Protein AF-0000000075579173 (afdb_homodimer)

Solvent-accessible surface area (backbone atoms only — not comparable to full-atom values): 33343 Å² total; per-residue (Å²): 130,56,83,53,59,42,38,24,36,40,33,72,48,45,58,30,51,31,48,50,53,40,39,53,72,67,39,80,52,36,35,38,31,32,82,48,64,67,57,50,52,46,20,65,74,70,31,21,46,80,87,34,66,60,83,44,75,53,68,65,91,33,50,48,74,39,57,47,64,43,61,49,55,72,70,31,35,20,43,36,39,41,40,59,32,83,50,41,61,71,58,53,68,68,50,78,63,86,57,42,82,35,39,36,32,38,52,43,57,23,37,31,67,97,71,63,30,46,58,68,54,42,41,30,72,77,54,57,27,48,64,68,35,37,31,33,49,45,31,16,57,54,36,71,43,48,64,69,58,37,56,30,41,38,32,26,15,8,68,34,48,66,62,21,46,54,46,31,61,47,44,40,55,98,34,30,46,58,42,70,39,57,54,40,66,55,48,45,54,42,39,18,47,29,27,36,48,4,22,49,43,13,23,40,47,34,63,64,54,52,58,30,40,53,19,39,52,51,20,50,44,56,51,37,49,48,55,44,38,49,68,79,57,72,63,96,76,66,64,50,38,21,58,43,37,5,23,29,42,26,33,46,70,35,89,82,21,54,25,17,51,50,15,24,39,42,30,64,65,42,49,70,66,58,38,51,63,71,58,79,53,81,41,52,18,64,59,23,34,54,36,51,51,59,55,36,69,77,66,65,62,84,43,68,66,59,50,37,48,37,36,34,72,75,63,69,39,55,58,71,60,42,50,54,58,48,60,74,68,63,110,129,56,84,53,59,42,38,24,37,40,33,73,48,44,58,30,51,31,50,50,55,40,39,54,73,65,40,82,55,39,35,38,31,33,83,48,63,66,57,50,54,46,20,65,74,68,31,20,46,80,85,33,66,58,83,44,75,53,68,66,90,33,50,48,76,39,56,47,61,41,61,48,55,74,70,33,33,20,43,35,38,41,39,59,33,83,51,41,60,69,57,53,68,68,51,78,62,87,57,42,85,34,39,36,32,37,51,43,56,23,37,30,67,97,73,62,29,47,57,68,55,42,41,31,73,76,56,56,26,48,63,66,34,38,31,33,50,45,32,18,58,54,37,72,42,50,64,70,57,37,56,29,40,39,31,26,14,7,68,34,47,66,63,23,46,55,47,33,62,48,44,40,55,98,32,30,47,58,41,71,38,58,52,39,67,56,47,45,54,44,38,18,46,28,27,36,49,4,22,47,44,12,23,40,47,35,64,64,54,52,57,30,39,51,18,38,51,51,20,50,45,54,50,37,49,49,55,44,37,49,67,79,57,72,65,95,75,66,62,50,38,21,57,42,38,4,24,29,44,27,33,46,69,36,91,81,22,53,25,17,51,50,14,23,39,42,29,64,65,42,50,69,65,58,40,51,64,71,58,79,53,84,43,52,18,65,57,24,36,55,37,51,52,58,56,35,69,76,68,67,62,84,43,67,66,61,50,38,47,36,35,36,72,74,63,68,40,55,58,72,59,42,50,55,58,48,60,73,69,62,109

Organism: Bacteroides fragilis (strain ATCC 25285 / DSM 2151 / CCUG 4856 / JCM 11019 / LMG 10263 / NCTC 9343 / Onslow / VPI 2553 / EN-2) (NCBI:txid272559)

Sequence (662 aa):
MKLPGKIAIMGGGSWATAIAKMCLAQEESINWYMRRDDRIADFKRLGHNPAYLTGVKFDMKRINFSSNINDVVKESDTLIFVTPSPYLKAHLKKLKTRIRDKFIITAIKGIVPDDNLIVSEYFNKEYGVPPENIAVLAGPCHAEEVALERLSYLTIACPDKDKARVFARRLGSSFIKTSVSDDVIGIEYSSVLKNVYAIAAGICSGLKYGDNFQAVLISNAIQEMNRFLNTVHPINRNVDESVYLGDLLVTGYSNFSRNRTFGTMIGKGYSVKSAQIEMEMIAEGYYGTKCIKEINKHHHVNMPILDAVYNILYERISPMIEIKLLTDSFRMKLPGKIAIMGGGSWATAIAKMCLAQEESINWYMRRDDRIADFKRLGHNPAYLTGVKFDMKRINFSSNINDVVKESDTLIFVTPSPYLKAHLKKLKTRIRDKFIITAIKGIVPDDNLIVSEYFNKEYGVPPENIAVLAGPCHAEEVALERLSYLTIACPDKDKARVFARRLGSSFIKTSVSDDVIGIEYSSVLKNVYAIAAGICSGLKYGDNFQAVLISNAIQEMNRFLNTVHPINRNVDESVYLGDLLVTGYSNFSRNRTFGTMIGKGYSVKSAQIEMEMIAEGYYGTKCIKEINKHHHVNMPILDAVYNILYERISPMIEIKLLTDSFR

Radius of gyration: 26.79 Å; Cα contacts (8 Å, |Δi|>4): 1436; chains: 2; bounding box: 56×82×63 Å

Nearest PDB structures (foldseek):
  3k96-assembly1_B  TM=9.321E-01  e=2.796E-26  Coxiella burnetii RSA 493
  1n1e-assembly1_B  TM=9.424E-01  e=1.052E-23  Leishmania mexicana
  1z82-assembly1_B  TM=9.518E-01  e=1.005E-22  Thermotoga maritima MSB8
  6e90-assembly1_A  TM=9.146E-01  e=1.886E-22  Homo sapiens
  6e90-assembly2_B  TM=9.098E-01  e=1.539E-21  Homo sapiens

Secondary structure (DSSP, 8-state):
--SS-SEEEE--SHHHHHHHHHHHTT-S-EEEE-S-HHHHHHHHHHTB-SSSSTT-B--GGGEEEES-HHHHHHT-SEEEE-S-HHHHHHHHTT--S--TTSEEEE---SEETTTTEEHHHHHHHHH---GGGEEEEESS--HHHHHTT--E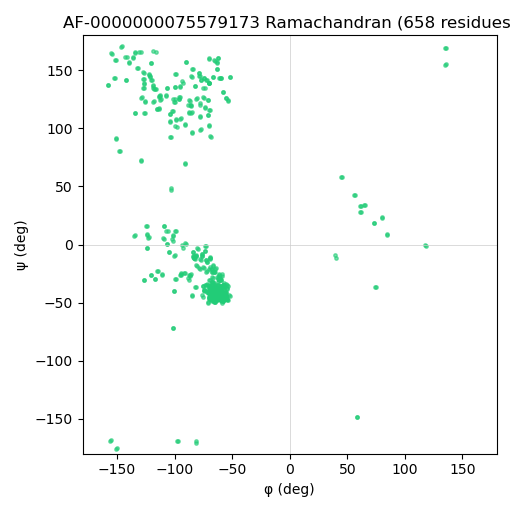EEEEE-SSHHHHHHHHHHH--SSEEEEEES-HHHHHHHHHHHHHHHHHHHHHHHTT--HHHHHHHHHHHHHHHHHHHHHHS-S---TTSIIIIIHHHHHHH-TT-HHHHHHHHHHTT--HHHHHHHHSS--HHHHHHHHHHHHHHHH----HHHHHHHHHHHS---HHHHHHHHHTT--/--SS-SEEEE--SHHHHHHHHHHHTT-S-EEEE-S-HHHHHHHHHHTS-SSSSTT----GGGEEEES-HHHHHHT-SEEEE-S-HHHHHHHHTT--S--TTSEEEE---SEETTTTEEHHHHHHHHH---GGGEEEEESS--HHHHHTT--EEEEEE-SSHHHHHHHHHHH--SSEEEEEES-HHHHHHHHHHHHHHHHHHHHHHHTT--HHHHHHHHHHHHHHHHHHHHHHS-S---TTSIIIIIHHHHHHH-TT-HHHHHHHHHHTT--HHHHHHHHSS--HHHHHHHHHHHHHHHH----HHHHHHHHHHHS---HHHHHHHHHTT--

pLDDT: mean 96.71, std 3.55, range [69.0, 98.94]

Foldseek 3Di:
DDVVFAEEEEEQALVSQLQLVLLVVQDQAHEYADQDPVQVVVCLVLQARPPYLRVAGHDVVRYHYDNQPQVRLVNGQEYEYADEQQCVCVSCVSHPDACQNHQYEYAHLFANFPVLHQPLVCCCVVRVHDQQSYKYKFFADQSNCSSVLAAGEIEIEGLNQVSSVSVQVSSDDPRYHYYYHPPRPLLSLLSLLLLLLLLLLLLCVLLVNDPVVLVLSLVVSLVLSVQVCCQVPNDDDDCVDRSRSVNSVSLNPPPSNPSSQLSNCVNNPDANVRSCVVSVDDSNNLSSLVSVVVVCVVRVRDRLSSVLSCCVNPVVDRNVVSVVVVVVVTD/DDVVFAEEEEEQALVSQLQLVLLVVQDQAHEYADQDPVQVVVCLVLQARPPYLRVAGHDVVRYHYDNQPQVRLVNGQEYEYADEQQCVCVSCVSHPDACQNHQYEYAHLFANFPVLHQPLVCCCVVRVRDQQSYKYKFFADQSNCSSVLAAGEIEIEGLNQVSSVSVQVSSDDPRYHYYYYPPRPLLSLLSLLLLLLLLLLLLCVLLVNDPVVLVLSLVVSLVLSVQLCCQVPNDDDDCVDRSRSVNSVSLNPPPSNPSSNLSNCVNNPDANVRSCVVSVDDSNNLSSLVSVVVVCVVRVRPRLSSVLSCCVNPVVDRNVVSVVVVVVVTD

Structure (mmCIF, N/CA/C/O backbone):
data_AF-0000000075579173-model_v1
#
loop_
_entity.id
_entity.type
_entity.pdbx_description
1 polymer 'Glycerol-3-phosphate dehydrogenase'
#
loop_
_atom_site.group_PDB
_atom_site.id
_atom_site.type_symbol
_atom_site.label_atom_id
_atom_site.label_alt_id
_atom_site.label_comp_id
_atom_site.label_asym_id
_atom_site.label_entity_id
_atom_site.label_seq_id
_atom_site.pdbx_PDB_ins_code
_atom_site.Cartn_x
_atom_site.Cartn_y
_atom_site.Cartn_z
_atom_site.occupancy
_atom_site.B_iso_or_equiv
_atom_site.auth_seq_id
_atom_site.auth_comp_id
_atom_site.auth_asym_id
_atom_site.auth_atom_id
_atom_site.pdbx_PDB_model_num
ATOM 1 N N . MET A 1 1 ? 6.641 40.688 3.676 1 70.75 1 MET A N 1
ATOM 2 C CA . MET A 1 1 ? 6.348 39.438 4.406 1 70.75 1 MET A CA 1
ATOM 3 C C . MET A 1 1 ? 7.629 38.719 4.758 1 70.75 1 MET A C 1
ATOM 5 O O . MET A 1 1 ? 8.531 38.594 3.926 1 70.75 1 MET A O 1
ATOM 9 N N . LYS A 1 2 ? 7.816 38.469 6.004 1 82.31 2 LYS A N 1
ATOM 10 C CA . LYS A 1 2 ? 8.914 37.656 6.52 1 82.31 2 LYS A CA 1
ATOM 11 C C . LYS A 1 2 ? 8.562 36.156 6.508 1 82.31 2 LYS A C 1
ATOM 13 O O . LYS A 1 2 ? 7.527 35.75 7.055 1 82.31 2 LYS A O 1
ATOM 18 N N . LEU A 1 3 ? 9.266 35.438 5.684 1 89.12 3 LEU A N 1
ATOM 19 C CA . LEU A 1 3 ? 8.945 34 5.57 1 89.12 3 LEU A CA 1
ATOM 20 C C . LEU A 1 3 ? 10.07 33.156 6.137 1 89.12 3 LEU A C 1
ATOM 22 O O . LEU A 1 3 ? 11.242 33.344 5.801 1 89.12 3 LEU A O 1
ATOM 26 N N . PRO A 1 4 ? 9.773 32.25 7.102 1 91.81 4 PRO A N 1
ATOM 27 C CA . PRO A 1 4 ? 8.414 32.062 7.605 1 91.81 4 PRO A CA 1
ATOM 28 C C . PRO A 1 4 ? 8.031 33.062 8.695 1 91.81 4 PRO A C 1
ATOM 30 O O . PRO A 1 4 ? 6.867 33.094 9.094 1 91.81 4 PRO A O 1
ATOM 33 N N . GLY A 1 5 ? 9.086 33.844 9.195 1 95.62 5 GLY A N 1
ATOM 34 C CA . GLY A 1 5 ? 8.82 34.75 10.312 1 95.62 5 GLY A CA 1
ATOM 35 C C . GLY A 1 5 ? 8.297 34.031 11.539 1 95.62 5 GLY A C 1
ATOM 36 O O . GLY A 1 5 ? 8.711 32.906 11.844 1 95.62 5 GLY A O 1
ATOM 37 N N . LYS A 1 6 ? 7.453 34.719 12.32 1 97.56 6 LYS A N 1
ATOM 38 C CA . LYS A 1 6 ? 6.844 34.094 13.492 1 97.56 6 LYS A CA 1
ATOM 39 C C . LYS A 1 6 ? 5.738 33.125 13.102 1 97.56 6 LYS A C 1
ATOM 41 O O . LYS A 1 6 ? 4.793 33.5 12.406 1 97.56 6 LYS A O 1
ATOM 46 N N . ILE A 1 7 ? 5.871 31.922 13.602 1 98.38 7 ILE A N 1
ATOM 47 C CA . ILE A 1 7 ? 4.953 30.844 13.219 1 98.38 7 ILE A CA 1
ATOM 48 C C . ILE A 1 7 ? 3.896 30.656 14.305 1 98.38 7 ILE A C 1
ATOM 50 O O . ILE A 1 7 ? 4.211 30.672 15.492 1 98.38 7 ILE A O 1
ATOM 54 N N . ALA A 1 8 ? 2.668 30.516 13.875 1 98.62 8 ALA A N 1
ATOM 55 C CA . ALA A 1 8 ? 1.581 30.172 14.789 1 98.62 8 ALA A CA 1
ATOM 56 C C . ALA A 1 8 ? 0.939 28.844 14.391 1 98.62 8 ALA A C 1
ATOM 58 O O . ALA A 1 8 ? 0.742 28.578 13.203 1 98.62 8 ALA A O 1
ATOM 59 N N . ILE A 1 9 ? 0.68 28.047 15.352 1 98.69 9 ILE A N 1
ATOM 60 C CA . ILE A 1 9 ? -0.093 26.828 15.164 1 98.69 9 ILE A CA 1
ATOM 61 C C . ILE A 1 9 ? -1.533 27.047 15.617 1 98.69 9 ILE A C 1
ATOM 63 O O . ILE A 1 9 ? -1.774 27.469 16.75 1 98.69 9 ILE A O 1
ATOM 67 N N . MET A 1 10 ? -2.463 26.828 14.727 1 98.31 10 MET A N 1
ATOM 68 C CA . MET A 1 10 ? -3.881 27.062 14.992 1 98.31 10 MET A CA 1
ATOM 69 C C . MET A 1 10 ? -4.605 25.734 15.242 1 98.31 10 MET A C 1
ATOM 71 O O . MET A 1 10 ? -5.152 25.141 14.312 1 98.31 10 MET A O 1
ATOM 75 N N . GLY A 1 11 ? -4.723 25.297 16.453 1 96.75 11 GLY A N 1
ATOM 76 C CA . GLY A 1 11 ? -5.301 24.031 16.859 1 96.75 11 GLY A CA 1
ATOM 77 C C . GLY A 1 11 ? -4.488 23.312 17.922 1 96.75 11 GLY A C 1
ATOM 78 O O . GLY A 1 11 ? -3.275 23.516 18.031 1 96.75 11 GLY A O 1
ATOM 79 N N . GLY A 1 12 ? -5.102 22.469 18.703 1 95.94 12 GLY A N 1
ATOM 80 C CA . GLY A 1 12 ? -4.414 21.891 19.844 1 95.94 12 GLY A CA 1
ATOM 81 C C . GLY A 1 12 ? -4.43 20.375 19.844 1 95.94 12 GLY A C 1
ATOM 82 O O . GLY A 1 12 ? -4.137 19.75 20.859 1 95.94 12 GLY A O 1
ATOM 83 N N . GLY A 1 13 ? -4.746 19.719 18.734 1 95.12 13 GLY A N 1
ATOM 84 C CA . GLY A 1 13 ? -4.867 18.281 18.672 1 95.12 13 GLY A CA 1
ATOM 85 C C . GLY A 1 13 ? -3.535 17.562 18.531 1 95.12 13 GLY A C 1
ATOM 86 O O . GLY A 1 13 ? -2.48 18.172 18.766 1 95.12 13 GLY A O 1
ATOM 87 N N . SER A 1 14 ? -3.594 16.281 18.25 1 95.94 14 SER A N 1
ATOM 88 C CA . SER A 1 14 ? -2.398 15.453 18.109 1 95.94 14 SER A CA 1
ATOM 89 C C . SER A 1 14 ? -1.492 15.984 17 1 95.94 14 SER A C 1
ATOM 91 O O . SER A 1 14 ? -0.284 16.125 17.203 1 95.94 14 SER A O 1
ATOM 93 N N . TRP A 1 15 ? -2.115 16.25 15.883 1 96.88 15 TRP A N 1
ATOM 94 C CA . TRP A 1 15 ? -1.324 16.719 14.75 1 96.88 15 TRP A CA 1
ATOM 95 C C . TRP A 1 15 ? -0.721 18.094 15.039 1 96.88 15 TRP A C 1
ATOM 97 O O . TRP A 1 15 ? 0.418 18.375 14.664 1 96.88 15 TRP A O 1
ATOM 107 N N . ALA A 1 16 ? -1.449 18.938 15.703 1 97.94 16 ALA A N 1
ATOM 108 C CA . ALA A 1 16 ? -0.92 20.234 16.141 1 97.94 16 ALA A CA 1
ATOM 109 C C . ALA A 1 16 ? 0.293 20.047 17.047 1 97.94 16 ALA A C 1
ATOM 111 O O . ALA A 1 16 ? 1.292 20.75 16.922 1 97.94 16 ALA A O 1
ATOM 112 N N . THR A 1 17 ? 0.182 19.109 17.984 1 98.31 17 THR A N 1
ATOM 113 C CA . THR A 1 17 ? 1.259 18.828 18.922 1 98.31 17 THR A CA 1
ATOM 114 C C . THR A 1 17 ? 2.5 18.328 18.188 1 98.31 17 THR A C 1
ATOM 116 O O . THR A 1 17 ? 3.617 18.75 18.484 1 98.31 17 THR A O 1
ATOM 119 N N . ALA A 1 18 ? 2.273 17.484 17.203 1 98.06 18 ALA A N 1
ATOM 120 C CA . ALA A 1 18 ? 3.379 16.984 16.406 1 98.06 18 ALA A CA 1
ATOM 121 C C . ALA A 1 18 ? 4.043 18.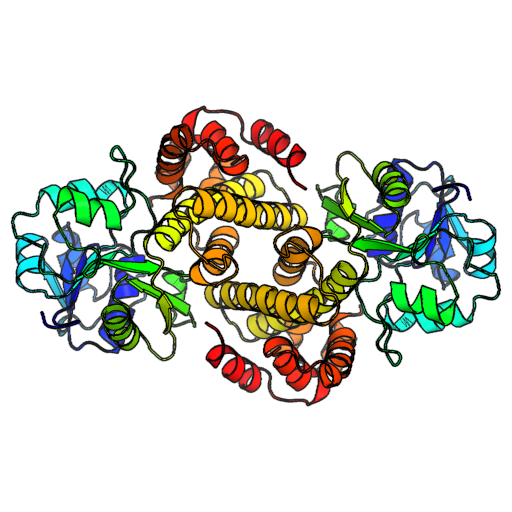094 15.602 1 98.06 18 ALA A C 1
ATOM 123 O O . ALA A 1 18 ? 5.273 18.172 15.531 1 98.06 18 ALA A O 1
ATOM 124 N N . ILE A 1 19 ? 3.242 18.953 14.992 1 98.12 19 ILE A N 1
ATOM 125 C CA . ILE A 1 19 ? 3.773 20.062 14.203 1 98.12 19 ILE A CA 1
ATOM 126 C C . ILE A 1 19 ? 4.555 21.016 15.102 1 98.12 19 ILE A C 1
ATOM 128 O O . ILE A 1 19 ? 5.605 21.531 14.711 1 98.12 19 ILE A O 1
ATOM 132 N N . ALA A 1 20 ? 4.062 21.266 16.297 1 98.44 20 ALA A N 1
ATOM 133 C CA . ALA A 1 20 ? 4.781 22.094 17.266 1 98.44 20 ALA A CA 1
ATOM 134 C C . ALA A 1 20 ? 6.172 21.531 17.547 1 98.44 20 ALA A C 1
ATOM 136 O O . ALA A 1 20 ? 7.156 22.266 17.562 1 98.44 20 ALA A O 1
ATOM 137 N N . LYS A 1 21 ? 6.215 20.25 17.766 1 97.88 21 LYS A N 1
ATOM 138 C CA . LYS A 1 21 ? 7.492 19.594 18.016 1 97.88 21 LYS A CA 1
ATOM 139 C C . LYS A 1 21 ? 8.445 19.781 16.844 1 97.88 21 LYS A C 1
ATOM 141 O O . LYS A 1 21 ? 9.625 20.109 17.031 1 97.88 21 LYS A O 1
ATOM 146 N N . MET A 1 22 ? 7.93 19.609 15.641 1 97.56 22 MET A N 1
ATOM 147 C CA . MET A 1 22 ? 8.758 19.75 14.445 1 97.56 22 MET A CA 1
ATOM 148 C C . MET A 1 22 ? 9.273 21.188 14.312 1 97.56 22 MET A C 1
ATOM 150 O O . MET A 1 22 ? 10.453 21.391 14.031 1 97.56 22 MET A O 1
ATOM 154 N N . CYS A 1 23 ? 8.367 22.141 14.492 1 97.44 23 CYS A N 1
ATOM 155 C CA . CYS A 1 23 ? 8.742 23.547 14.352 1 97.44 23 CYS A CA 1
ATOM 156 C C . CYS A 1 23 ? 9.812 23.922 15.375 1 97.44 23 CYS A C 1
ATOM 158 O O . CYS A 1 23 ? 10.781 24.609 15.039 1 97.44 23 CYS A O 1
ATOM 160 N N . LEU A 1 24 ? 9.664 23.469 16.578 1 97.38 24 LEU A N 1
ATOM 161 C CA . LEU A 1 24 ? 10.539 23.875 17.688 1 97.38 24 LEU A CA 1
ATOM 162 C C . LEU A 1 24 ? 11.891 23.172 17.594 1 97.38 24 LEU A C 1
ATOM 164 O O . LEU A 1 24 ? 12.82 23.516 18.328 1 97.38 24 LEU A O 1
ATOM 168 N N . ALA A 1 25 ? 11.977 22.234 16.719 1 94.5 25 ALA A N 1
ATOM 169 C CA . ALA A 1 25 ? 13.289 21.641 16.453 1 94.5 25 ALA A CA 1
ATOM 170 C C . ALA A 1 25 ? 14.219 22.672 15.805 1 94.5 25 ALA A C 1
ATOM 172 O O . ALA A 1 25 ? 15.445 22.578 15.945 1 94.5 25 ALA A O 1
ATOM 173 N N . GLN A 1 26 ? 13.641 23.688 15.172 1 93.31 26 GLN A N 1
ATOM 174 C CA . GLN A 1 26 ? 14.477 24.656 14.477 1 93.31 26 GLN A CA 1
ATOM 175 C C . GLN A 1 26 ? 14.156 26.078 14.922 1 93.31 26 GLN A C 1
ATOM 177 O O . GLN A 1 26 ? 15.039 26.938 14.945 1 93.31 26 GLN A O 1
ATOM 182 N N . GLU A 1 27 ? 12.938 26.297 15.289 1 95.88 27 GLU A N 1
ATOM 183 C CA . GLU A 1 27 ? 12.508 27.641 15.664 1 95.88 27 GLU A CA 1
ATOM 184 C C . GLU A 1 27 ? 12.812 27.938 17.125 1 95.88 27 GLU A C 1
ATOM 186 O O . GLU A 1 27 ? 12.766 27.031 17.969 1 95.88 27 GLU A O 1
ATOM 191 N N . GLU A 1 28 ? 13.031 29.172 17.406 1 97.06 28 GLU A N 1
ATOM 192 C CA . GLU A 1 28 ? 13.289 29.578 18.781 1 97.06 28 GLU A CA 1
ATOM 193 C C . GLU A 1 28 ? 12 29.562 19.609 1 97.06 28 GLU A C 1
ATOM 195 O O . GLU A 1 28 ? 12.023 29.219 20.797 1 97.06 28 GLU A O 1
ATOM 200 N N . SER A 1 29 ? 10.969 29.984 18.984 1 98.25 29 SER A N 1
ATOM 201 C CA . SER A 1 29 ? 9.672 30.031 19.641 1 98.25 29 SER A CA 1
ATOM 202 C C . SER A 1 29 ? 8.531 29.953 18.641 1 98.25 29 SER A C 1
ATOM 204 O O . SER A 1 29 ? 8.742 30.141 17.438 1 98.25 29 SER A O 1
ATOM 206 N N . ILE A 1 30 ? 7.379 29.672 19.156 1 98.69 30 ILE A N 1
ATOM 207 C CA . ILE A 1 30 ? 6.18 29.656 18.328 1 98.69 30 ILE A CA 1
ATOM 208 C C . ILE A 1 30 ? 5.012 30.281 19.078 1 98.69 30 ILE A C 1
ATOM 210 O O . ILE A 1 30 ? 5.039 30.375 20.312 1 98.69 30 ILE A O 1
ATOM 214 N N . ASN A 1 31 ? 4.051 30.766 18.312 1 98.81 31 ASN A N 1
ATOM 215 C CA . ASN A 1 31 ? 2.727 31.078 18.844 1 98.81 31 ASN A CA 1
ATOM 216 C C . ASN A 1 31 ? 1.774 29.891 18.688 1 98.81 31 ASN A C 1
ATOM 218 O O . ASN A 1 31 ? 1.842 29.156 17.688 1 98.81 31 ASN A O 1
ATOM 222 N N . TRP A 1 32 ? 0.957 29.625 19.703 1 98.75 32 TRP A N 1
ATOM 223 C CA . TRP A 1 32 ? 0.058 28.484 19.641 1 98.75 32 TRP A CA 1
ATOM 224 C C . TRP A 1 32 ? -1.349 28.875 20.094 1 98.75 32 TRP A C 1
ATOM 226 O O . TRP A 1 32 ? -1.568 29.219 21.25 1 98.75 32 TRP A O 1
ATOM 236 N N . TYR A 1 33 ? -2.287 28.844 19.156 1 98.38 33 TYR A N 1
ATOM 237 C CA . TYR A 1 33 ? -3.695 29.109 19.422 1 98.38 33 TYR A CA 1
ATOM 238 C C . TYR A 1 33 ? -4.426 27.844 19.859 1 98.38 33 TYR A C 1
ATOM 240 O O . TYR A 1 33 ? -4.453 26.859 19.125 1 98.38 33 TYR A O 1
ATOM 248 N N . MET A 1 34 ? -4.984 27.875 21.062 1 96.81 34 MET A N 1
ATOM 249 C CA . MET A 1 34 ? -5.891 26.859 21.578 1 96.81 34 MET A CA 1
ATOM 250 C C . MET A 1 34 ? -7.188 27.484 22.078 1 96.81 34 MET A C 1
ATOM 252 O O . MET A 1 34 ? -7.16 28.5 22.766 1 96.81 34 MET A O 1
ATOM 256 N N . ARG A 1 35 ? -8.242 26.844 21.781 1 93.88 35 ARG A N 1
ATOM 257 C CA . ARG A 1 35 ? -9.547 27.438 22 1 93.88 35 ARG A CA 1
ATOM 258 C C . ARG A 1 35 ? -9.859 27.547 23.484 1 93.88 35 ARG A C 1
ATOM 260 O O . ARG A 1 35 ? -10.531 28.484 23.922 1 93.88 35 ARG A O 1
ATOM 267 N N . ARG A 1 36 ? -9.32 26.609 24.297 1 95.06 36 ARG A N 1
ATOM 268 C CA . ARG A 1 36 ? -9.727 26.5 25.688 1 95.06 36 ARG A CA 1
ATOM 269 C C . ARG A 1 36 ? -8.625 27 26.625 1 95.06 36 ARG A C 1
ATOM 271 O O . ARG A 1 36 ? -7.531 26.438 26.656 1 95.06 36 ARG A O 1
ATOM 278 N N . ASP A 1 37 ? -9.047 27.906 27.531 1 97.31 37 ASP A N 1
ATOM 279 C CA . ASP A 1 37 ? -8.102 28.469 28.5 1 97.31 37 ASP A CA 1
ATOM 280 C C . ASP A 1 37 ? -7.672 27.422 29.531 1 97.31 37 ASP A C 1
ATOM 282 O O . ASP A 1 37 ? -6.523 27.422 29.969 1 97.31 37 ASP A O 1
ATOM 286 N N . ASP A 1 38 ? -8.539 26.641 29.891 1 97.56 38 ASP A N 1
ATOM 287 C CA . ASP A 1 38 ? -8.211 25.625 30.891 1 97.56 38 ASP A CA 1
ATOM 288 C C . ASP A 1 38 ? -7.195 24.625 30.344 1 97.56 38 ASP A C 1
ATOM 290 O O . ASP A 1 38 ? -6.301 24.172 31.062 1 97.56 38 ASP A O 1
ATOM 294 N N . ARG A 1 39 ? -7.309 24.266 29.094 1 96.94 39 ARG A N 1
ATOM 295 C CA . ARG A 1 39 ? -6.336 23.375 28.469 1 96.94 39 ARG A CA 1
ATOM 296 C C . ARG A 1 39 ? -4.961 24.031 28.391 1 96.94 39 ARG A C 1
ATOM 298 O O . ARG A 1 39 ? -3.939 23.359 28.562 1 96.94 39 ARG A O 1
ATOM 305 N N . ILE A 1 40 ? -4.961 25.328 28.141 1 98.19 40 ILE A N 1
ATOM 306 C CA . ILE A 1 40 ? -3.709 26.078 28.109 1 98.19 40 ILE A CA 1
ATOM 307 C C . ILE A 1 40 ? -3.055 26.062 29.484 1 98.19 40 ILE A C 1
ATOM 309 O O . ILE A 1 40 ? -1.853 25.812 29.609 1 98.19 40 ILE A O 1
ATOM 313 N N . ALA A 1 41 ? -3.898 26.312 30.484 1 98.31 41 ALA A N 1
ATOM 314 C CA . ALA A 1 41 ? -3.389 26.312 31.844 1 98.31 41 ALA A CA 1
ATOM 315 C C . ALA A 1 41 ? -2.807 24.953 32.219 1 98.31 41 ALA A C 1
ATOM 317 O O . ALA A 1 41 ? -1.725 24.875 32.812 1 98.31 41 ALA A O 1
ATOM 318 N N . ASP A 1 42 ? -3.498 23.922 31.859 1 98.31 42 ASP A N 1
ATOM 319 C CA . ASP A 1 42 ? -3.027 22.562 32.094 1 98.31 42 ASP A CA 1
ATOM 320 C C . ASP A 1 42 ? -1.73 22.281 31.359 1 98.31 42 ASP A C 1
ATOM 322 O O . ASP A 1 42 ? -0.822 21.641 31.891 1 98.31 42 ASP A O 1
ATOM 326 N N . PHE A 1 43 ? -1.677 22.734 30.141 1 98.5 43 PHE A N 1
ATOM 327 C CA . PHE A 1 43 ? -0.495 22.547 29.312 1 98.5 43 PHE A CA 1
ATOM 328 C C . PHE A 1 43 ? 0.731 23.172 29.953 1 98.5 43 PHE A C 1
ATOM 330 O O . PHE A 1 43 ? 1.783 22.547 30.062 1 98.5 43 PHE A O 1
ATOM 337 N N . LYS A 1 44 ? 0.579 24.391 30.438 1 98.19 44 LYS A N 1
ATOM 338 C CA . LYS A 1 44 ? 1.674 25.125 31.062 1 98.19 44 LYS A CA 1
ATOM 339 C C . LYS A 1 44 ? 2.117 24.438 32.344 1 98.19 44 LYS A C 1
ATOM 341 O O . LYS A 1 44 ? 3.314 24.312 32.625 1 98.19 44 LYS A O 1
ATOM 346 N N . ARG A 1 45 ? 1.199 24 33.062 1 98.06 45 ARG A N 1
ATOM 347 C CA . ARG A 1 45 ? 1.486 23.359 34.344 1 98.06 45 ARG A CA 1
ATOM 348 C C . ARG A 1 45 ? 2.203 22.031 34.125 1 98.06 45 ARG A C 1
ATOM 350 O O . ARG A 1 45 ? 3.15 21.719 34.844 1 98.06 45 ARG A O 1
ATOM 357 N N . LEU A 1 46 ? 1.774 21.234 33.125 1 98.06 46 LEU A N 1
ATOM 358 C CA . LEU A 1 46 ? 2.254 19.875 32.938 1 98.06 46 LEU A CA 1
ATOM 359 C C . LEU A 1 46 ? 3.508 19.859 32.062 1 98.06 46 LEU A C 1
ATOM 361 O O . LEU A 1 46 ? 4.305 18.922 32.125 1 98.06 46 LEU A O 1
ATOM 365 N N . GLY A 1 47 ? 3.568 20.875 31.172 1 98.31 47 GLY A N 1
ATOM 366 C CA . GLY A 1 47 ? 4.695 20.938 30.266 1 98.31 47 GLY A CA 1
ATOM 367 C C . GLY A 1 47 ? 4.512 20.078 29.016 1 98.31 47 GLY A C 1
ATOM 368 O O . GLY A 1 47 ? 5.469 19.812 28.297 1 98.31 47 GLY A O 1
ATOM 369 N N . HIS A 1 48 ? 3.369 19.562 28.844 1 98.31 48 HIS A N 1
ATOM 370 C CA . HIS A 1 48 ? 2.986 18.781 27.672 1 98.31 48 HIS A CA 1
ATOM 371 C C . HIS A 1 48 ? 1.49 18.891 27.406 1 98.31 48 HIS A C 1
ATOM 373 O O . HIS A 1 48 ? 0.73 19.344 28.266 1 98.31 48 HIS A O 1
ATOM 379 N N . ASN A 1 49 ? 1.075 18.594 26.141 1 98.19 49 ASN A N 1
ATOM 380 C CA . ASN A 1 49 ? -0.35 18.562 25.828 1 98.19 49 ASN A CA 1
ATOM 381 C C . ASN A 1 49 ? -1.104 17.625 26.781 1 98.19 49 ASN A C 1
ATOM 383 O O . ASN A 1 49 ? -0.722 16.469 26.953 1 98.19 49 ASN A O 1
ATOM 387 N N . PRO A 1 50 ? -2.1 18.109 27.438 1 96.81 50 PRO A N 1
ATOM 388 C CA . PRO A 1 50 ? -2.75 17.312 28.484 1 96.81 50 PRO A CA 1
ATOM 389 C C . PRO A 1 50 ? -3.549 16.141 27.906 1 96.81 50 PRO A C 1
ATOM 391 O O . PRO A 1 50 ? -3.822 15.164 28.609 1 96.81 50 PRO A O 1
ATOM 394 N N . ALA A 1 51 ? -3.91 16.234 26.625 1 94.44 51 ALA A N 1
ATOM 395 C CA . ALA A 1 51 ? -4.855 15.25 26.094 1 94.44 51 ALA A CA 1
ATOM 396 C C . ALA A 1 51 ? -4.246 14.469 24.938 1 94.44 51 ALA A C 1
ATOM 398 O O . ALA A 1 51 ? -4.633 13.328 24.672 1 94.44 51 ALA A O 1
ATOM 399 N N . TYR A 1 52 ? -3.295 15.078 24.266 1 95.38 52 TYR A N 1
ATOM 400 C CA . TYR A 1 52 ? -2.801 14.492 23.016 1 95.38 52 TYR A CA 1
ATOM 401 C C . TYR A 1 52 ? -1.283 14.352 23.047 1 95.38 52 TYR A C 1
ATOM 403 O O . TYR A 1 52 ? -0.569 15.297 23.391 1 95.38 52 TYR A O 1
ATOM 411 N N . LEU A 1 53 ? -0.847 13.188 22.609 1 97.25 53 LEU A N 1
ATOM 412 C CA . LEU A 1 53 ? 0.583 12.906 22.578 1 97.25 53 LEU A CA 1
ATOM 413 C C . LEU A 1 53 ? 1.261 13.352 23.859 1 97.25 53 LEU A C 1
ATOM 415 O O . LEU A 1 53 ? 2.238 14.102 23.828 1 97.25 53 LEU A O 1
ATOM 419 N N . THR A 1 54 ? 0.833 12.852 24.938 1 97.38 54 THR A N 1
ATOM 420 C CA . THR A 1 54 ? 1.177 13.344 26.266 1 97.38 54 THR A CA 1
ATOM 421 C C . THR A 1 54 ? 2.641 13.062 26.594 1 97.38 54 THR A C 1
ATOM 423 O O . THR A 1 54 ? 3.201 13.648 27.516 1 97.38 54 THR A O 1
ATOM 426 N N . GLY A 1 55 ? 3.268 12.289 25.844 1 96.88 55 GLY A N 1
ATOM 427 C CA . GLY A 1 55 ? 4.668 11.961 26.062 1 96.88 55 GLY A CA 1
ATOM 428 C C . GLY A 1 55 ? 5.621 13.008 25.516 1 96.88 55 GLY A C 1
ATOM 429 O O . GLY A 1 55 ? 6.809 13 25.844 1 96.88 55 GLY A O 1
ATOM 430 N N . VAL A 1 56 ? 5.16 13.922 24.719 1 97.75 56 VAL A N 1
ATOM 431 C CA . VAL A 1 56 ? 5.992 14.969 24.141 1 97.75 56 VAL A CA 1
ATOM 432 C C . VAL A 1 56 ? 6.098 16.141 25.109 1 97.75 56 VAL A C 1
ATOM 434 O O . VAL A 1 56 ? 5.098 16.797 25.406 1 97.75 56 VAL A O 1
ATOM 437 N N . LYS A 1 57 ? 7.305 16.469 25.547 1 97.81 57 LYS A N 1
ATOM 438 C CA . LYS A 1 57 ? 7.535 17.578 26.469 1 97.81 57 LYS A CA 1
ATOM 439 C C . LYS A 1 57 ? 7.988 18.828 25.719 1 97.81 57 LYS A C 1
ATOM 441 O O . LYS A 1 57 ? 8.719 18.734 24.734 1 97.81 57 LYS A O 1
ATOM 446 N N . PHE A 1 58 ? 7.57 19.938 26.266 1 98.44 58 PHE A N 1
ATOM 447 C CA . PHE A 1 58 ? 7.926 21.219 25.656 1 98.44 58 PHE A CA 1
ATOM 448 C C . PHE A 1 58 ? 8.57 22.156 26.672 1 98.44 58 PHE A C 1
ATOM 450 O O . PHE A 1 58 ? 8.281 22.062 27.875 1 98.44 58 PHE A O 1
ATOM 457 N N . ASP A 1 59 ? 9.508 23 26.188 1 98 59 ASP A N 1
ATOM 458 C CA . ASP A 1 59 ? 9.961 24.156 26.953 1 98 59 ASP A CA 1
ATOM 459 C C . ASP A 1 59 ? 8.945 25.297 26.875 1 98 59 ASP A C 1
ATOM 461 O O . ASP A 1 59 ? 8.844 25.969 25.859 1 98 59 ASP A O 1
ATOM 465 N N . MET A 1 60 ? 8.305 25.531 27.969 1 97.94 60 MET A N 1
ATOM 466 C CA . MET A 1 60 ? 7.18 26.469 28 1 97.94 60 MET A CA 1
ATOM 467 C C . MET A 1 60 ? 7.641 27.891 27.672 1 97.94 60 MET A C 1
ATOM 469 O O . MET A 1 60 ? 6.855 28.703 27.203 1 97.94 60 MET A O 1
ATOM 473 N N . LYS A 1 61 ? 8.867 28.172 27.812 1 98.06 61 LYS A N 1
ATOM 474 C CA . LYS A 1 61 ? 9.398 29.516 27.531 1 98.06 61 LYS A CA 1
ATOM 475 C C . LYS A 1 61 ? 9.414 29.781 26.031 1 98.06 61 LYS A C 1
ATOM 477 O O . LYS A 1 61 ? 9.5 30.938 25.609 1 98.06 61 LYS A O 1
ATOM 482 N N . ARG A 1 62 ? 9.266 28.75 25.25 1 98.44 62 ARG A N 1
ATOM 483 C CA . ARG A 1 62 ? 9.391 28.875 23.812 1 98.44 62 ARG A CA 1
ATOM 484 C C . ARG A 1 62 ? 8.023 28.906 23.141 1 98.44 62 ARG A C 1
ATOM 486 O O . ARG A 1 62 ? 7.926 28.953 21.906 1 98.44 62 ARG A O 1
ATOM 493 N N . ILE A 1 63 ? 6.988 28.875 23.984 1 98.75 63 ILE A N 1
ATOM 494 C CA . ILE A 1 63 ? 5.648 28.797 23.406 1 98.75 63 ILE A CA 1
ATOM 495 C C . ILE A 1 63 ? 4.793 29.938 23.953 1 98.75 63 ILE A C 1
ATOM 497 O O . ILE A 1 63 ? 4.66 30.094 25.172 1 98.75 63 ILE A O 1
ATOM 501 N N . ASN A 1 64 ? 4.258 30.734 23.094 1 98.75 64 ASN A N 1
ATOM 502 C CA . ASN A 1 64 ? 3.289 31.766 23.453 1 98.75 64 ASN A CA 1
ATOM 503 C C . ASN A 1 64 ? 1.859 31.312 23.172 1 98.75 64 ASN A C 1
ATOM 505 O O . ASN A 1 64 ? 1.377 31.438 22.047 1 98.75 64 ASN A O 1
ATOM 509 N N . PHE A 1 65 ? 1.173 30.922 24.25 1 98.56 65 PHE A N 1
ATOM 510 C CA . PHE A 1 65 ? -0.194 30.438 24.094 1 98.56 65 PHE A CA 1
ATOM 511 C C . PHE A 1 65 ? -1.184 31.609 24.094 1 98.56 65 PHE A C 1
ATOM 513 O O . PHE A 1 65 ? -0.965 32.625 24.781 1 98.56 65 PHE A O 1
ATOM 520 N N . SER A 1 66 ? -2.25 31.484 23.312 1 98.25 66 SER A N 1
ATOM 521 C CA . SER A 1 66 ? -3.396 32.375 23.453 1 98.25 66 SER A CA 1
ATOM 522 C C . SER A 1 66 ? -4.684 31.703 23 1 98.25 66 SER A C 1
ATOM 524 O O . SER A 1 66 ? -4.672 30.891 22.078 1 98.25 66 SER A O 1
ATOM 526 N N . SER A 1 67 ? -5.766 31.969 23.672 1 97.88 67 SER A N 1
ATOM 527 C CA . SER A 1 67 ? -7.082 31.516 23.234 1 97.88 67 SER A CA 1
ATOM 528 C C . SER A 1 67 ? -7.785 32.562 22.391 1 97.88 67 SER A C 1
ATOM 530 O O . SER A 1 67 ? -8.891 32.344 21.906 1 97.88 67 SER A O 1
ATOM 532 N N . ASN A 1 68 ? -7.148 33.688 22.25 1 97.88 68 ASN A N 1
ATOM 533 C CA . ASN A 1 68 ? -7.637 34.75 21.359 1 97.88 68 ASN A CA 1
ATOM 534 C C . ASN A 1 68 ? -6.984 34.656 19.984 1 97.88 68 ASN A C 1
ATOM 536 O O . ASN A 1 68 ? -5.836 35.062 19.797 1 97.88 68 ASN A O 1
ATOM 540 N N . ILE A 1 69 ? -7.785 34.25 19.031 1 97.75 69 ILE A N 1
ATOM 541 C CA . ILE A 1 69 ? -7.285 33.969 17.688 1 97.75 69 ILE A CA 1
ATOM 542 C C . ILE A 1 69 ? -6.715 35.219 17.062 1 97.75 69 ILE A C 1
ATOM 544 O O . ILE A 1 69 ? -5.727 35.188 16.328 1 97.75 69 ILE A O 1
ATOM 548 N N . ASN A 1 70 ? -7.324 36.375 17.375 1 98.38 70 ASN A N 1
ATOM 549 C CA . ASN A 1 70 ? -6.898 37.656 16.781 1 98.38 70 ASN A CA 1
ATOM 550 C C . ASN A 1 70 ? -5.516 38.062 17.281 1 98.38 70 ASN A C 1
ATOM 552 O O . ASN A 1 70 ? -4.695 38.562 16.516 1 98.38 70 ASN A O 1
ATOM 556 N N . ASP A 1 71 ? -5.27 37.812 18.516 1 97.75 71 ASP A N 1
ATOM 557 C CA . ASP A 1 71 ? -3.959 38.125 19.094 1 97.75 71 ASP A CA 1
ATOM 558 C C . ASP A 1 71 ? -2.865 37.281 18.438 1 97.75 71 ASP A C 1
ATOM 560 O O . ASP A 1 71 ? -1.808 37.812 18.078 1 97.75 71 ASP A O 1
ATOM 564 N N . VAL A 1 72 ? -3.113 36.031 18.266 1 98.12 72 VAL A N 1
ATOM 565 C CA . VAL A 1 72 ? -2.145 35.094 17.703 1 98.12 72 VAL A CA 1
ATOM 566 C C . VAL A 1 72 ? -1.858 35.469 16.25 1 98.12 72 VAL A C 1
ATOM 568 O O . VAL A 1 72 ? -0.703 35.5 15.82 1 98.12 72 VAL A O 1
ATOM 571 N N . VAL A 1 73 ? -2.887 35.781 15.492 1 98 73 VAL A N 1
ATOM 572 C CA . VAL A 1 73 ? -2.748 36.156 14.086 1 98 73 VAL A CA 1
ATOM 573 C C . VAL A 1 73 ? -1.935 37.438 13.961 1 98 73 VAL A C 1
ATOM 575 O O . VAL A 1 73 ? -1.041 37.531 13.117 1 98 73 VAL A O 1
ATOM 578 N N . LYS A 1 74 ? -2.24 38.406 14.836 1 97.38 74 LYS A N 1
ATOM 579 C CA . LYS A 1 74 ? -1.553 39.719 14.789 1 97.38 74 LYS A CA 1
ATOM 580 C C . LYS A 1 74 ? -0.057 39.531 15.039 1 97.38 74 LYS A C 1
ATOM 582 O O . LYS A 1 74 ? 0.759 40.25 14.438 1 97.38 74 LYS A O 1
ATOM 587 N N . GLU A 1 75 ? 0.287 38.594 15.812 1 97.38 75 GLU A N 1
ATOM 588 C CA . GLU A 1 75 ? 1.668 38.469 16.266 1 97.38 75 GLU A CA 1
ATOM 589 C C . GLU A 1 75 ? 2.422 37.438 15.43 1 97.38 75 GLU A C 1
ATOM 591 O O . GLU A 1 75 ? 3.51 37 15.805 1 97.38 75 GLU A O 1
ATOM 596 N N . SER A 1 76 ? 1.854 37 14.32 1 98.12 76 SER A N 1
ATOM 597 C CA . SER A 1 76 ? 2.479 35.938 13.555 1 98.12 76 SER A CA 1
ATOM 598 C C . SER A 1 76 ? 2.547 36.281 12.07 1 98.12 76 SER A C 1
ATOM 600 O O . SER A 1 76 ? 1.74 37.062 11.578 1 98.12 76 SER A O 1
ATOM 602 N N . ASP A 1 77 ? 3.514 35.75 11.391 1 98.06 77 ASP A N 1
ATOM 603 C CA . ASP A 1 77 ? 3.693 35.938 9.953 1 98.06 77 ASP A CA 1
ATOM 604 C C . ASP A 1 77 ? 3.164 34.719 9.18 1 98.06 77 ASP A C 1
ATOM 606 O O . ASP A 1 77 ? 2.586 34.875 8.102 1 98.06 77 ASP A O 1
ATOM 610 N N . THR A 1 78 ? 3.404 33.531 9.688 1 98.44 78 THR A N 1
ATOM 611 C CA . THR A 1 78 ? 2.951 32.25 9.117 1 98.44 78 THR A CA 1
ATOM 612 C C . THR A 1 78 ? 1.938 31.594 10.039 1 98.44 78 THR A C 1
ATOM 614 O O . THR A 1 78 ? 2.184 31.438 11.234 1 98.44 78 THR A O 1
ATOM 617 N N . LEU A 1 79 ? 0.796 31.234 9.492 1 98.62 79 LEU A N 1
ATOM 618 C CA . LEU A 1 79 ? -0.275 30.578 10.242 1 98.62 79 LEU A CA 1
ATOM 619 C C . LEU A 1 79 ? -0.485 29.156 9.758 1 98.62 79 LEU A C 1
ATOM 621 O O . LEU A 1 79 ? -0.871 28.938 8.609 1 98.62 79 LEU A O 1
ATOM 625 N N . ILE A 1 80 ? -0.262 28.141 10.641 1 98.69 80 ILE A N 1
ATOM 626 C CA . ILE A 1 80 ? -0.493 26.734 10.305 1 98.69 80 ILE A CA 1
ATOM 627 C C . ILE A 1 80 ? -1.843 26.297 10.859 1 98.69 80 ILE A C 1
ATOM 629 O O . ILE A 1 80 ? -1.981 26.062 12.07 1 98.69 80 ILE A O 1
ATOM 633 N N . PHE A 1 81 ? -2.766 26.109 9.992 1 98.62 81 PHE A N 1
ATOM 634 C CA . PHE A 1 81 ? -4.086 25.656 10.414 1 98.62 81 PHE A CA 1
ATOM 635 C C . PHE A 1 81 ? -4.133 24.141 10.484 1 98.62 81 PHE A C 1
ATOM 637 O O . PHE A 1 81 ? -3.881 23.453 9.492 1 98.62 81 PHE A O 1
ATOM 644 N N . VAL A 1 82 ? -4.512 23.594 11.68 1 97.62 82 VAL A N 1
ATOM 645 C CA . VAL A 1 82 ? -4.445 22.156 11.898 1 97.62 82 VAL A CA 1
ATOM 646 C C . VAL A 1 82 ? -5.727 21.672 12.57 1 97.62 82 VAL A C 1
ATOM 648 O O . VAL A 1 82 ? -5.816 20.516 13 1 97.62 82 VAL A O 1
ATOM 651 N N . THR A 1 83 ? -6.707 22.516 12.719 1 95.31 83 THR A N 1
ATOM 652 C CA . THR A 1 83 ? -8 22.141 13.273 1 95.31 83 THR A CA 1
ATOM 653 C C . THR A 1 83 ? -8.773 21.25 12.297 1 95.31 83 THR A C 1
ATOM 655 O O . THR A 1 83 ? -8.766 21.484 11.086 1 95.31 83 THR A O 1
ATOM 658 N N . PRO A 1 84 ? -9.453 20.203 12.812 1 94.19 84 PRO A N 1
ATOM 659 C CA . PRO A 1 84 ? -10.266 19.391 11.898 1 94.19 84 PRO A CA 1
ATOM 660 C C . PRO A 1 84 ? -11.219 20.25 11.055 1 94.19 84 PRO A C 1
ATOM 662 O O . PRO A 1 84 ? -11.766 21.234 11.547 1 94.19 84 PRO A O 1
ATOM 665 N N . SER A 1 85 ? -11.406 19.859 9.867 1 95 85 SER A N 1
ATOM 666 C CA . SER A 1 85 ? -12.094 20.656 8.852 1 95 85 SER A CA 1
ATOM 667 C C . SER A 1 85 ? -13.5 21.031 9.297 1 95 85 SER A C 1
ATOM 669 O O . SER A 1 85 ? -13.953 22.156 9.055 1 95 85 SER A O 1
ATOM 671 N N . PRO A 1 86 ? -14.219 20.141 10.016 1 92.69 86 PRO A N 1
ATOM 672 C CA . PRO A 1 86 ? -15.578 20.516 10.391 1 92.69 86 PRO A CA 1
ATOM 673 C C . PRO A 1 86 ? -15.617 21.688 11.375 1 92.69 86 PRO A C 1
ATOM 675 O O . PRO A 1 86 ? -16.656 22.344 11.516 1 92.69 86 PRO A O 1
ATOM 678 N N . TYR A 1 87 ? -14.523 21.969 12.031 1 92.88 87 TYR A N 1
ATOM 679 C CA . TYR A 1 87 ? -14.508 23 13.07 1 92.88 87 TYR A CA 1
ATOM 680 C C . TYR A 1 87 ? -13.828 24.266 12.562 1 92.88 87 TYR A C 1
ATOM 682 O O . TYR A 1 87 ? -13.82 25.297 13.258 1 92.88 87 TYR A O 1
ATOM 690 N N . LEU A 1 88 ? -13.273 24.219 11.398 1 95.81 88 LEU A N 1
ATOM 691 C CA . LEU A 1 88 ? -12.492 25.328 10.867 1 95.81 88 LEU A CA 1
ATOM 692 C C . LEU A 1 88 ? -13.328 26.609 10.789 1 95.81 88 LEU A C 1
ATOM 694 O O . LEU A 1 88 ? -12.891 27.656 11.234 1 95.81 88 LEU A O 1
ATOM 698 N N . LYS A 1 89 ? -14.555 26.531 10.305 1 95.19 89 LYS A N 1
ATOM 699 C CA . LYS A 1 89 ? -15.422 27.688 10.109 1 95.19 89 LYS A CA 1
ATOM 700 C C . LYS A 1 89 ? -15.758 28.344 11.445 1 95.19 89 LYS A C 1
ATOM 702 O O . LYS A 1 89 ? -15.742 29.578 11.555 1 95.19 89 LYS A O 1
ATOM 707 N N . ALA A 1 90 ? -16.078 27.469 12.359 1 93.25 90 ALA A N 1
ATOM 708 C CA . ALA A 1 90 ? -16.438 27.984 13.672 1 93.25 90 ALA A CA 1
ATOM 709 C C . ALA A 1 90 ? -15.281 28.766 14.297 1 93.25 90 ALA A C 1
ATOM 711 O O . ALA A 1 90 ? -15.5 29.797 14.945 1 93.25 90 ALA A O 1
ATOM 712 N N . HIS A 1 91 ? -14.055 28.328 14.109 1 93.06 91 HIS A N 1
ATOM 713 C CA . HIS A 1 91 ? -12.883 29.016 14.617 1 93.06 91 HIS A CA 1
ATOM 714 C C . HIS A 1 91 ? -12.641 30.328 13.867 1 93.06 91 HIS A C 1
ATOM 716 O O . HIS A 1 91 ? -12.344 31.344 14.477 1 93.06 91 HIS A O 1
ATOM 722 N N . LEU A 1 92 ? -12.812 30.266 12.586 1 95.69 92 LEU A N 1
ATOM 723 C CA . LEU A 1 92 ? -12.484 31.422 11.75 1 95.69 92 LEU A CA 1
ATOM 724 C C . LEU A 1 92 ? -13.547 32.5 11.883 1 95.69 92 LEU A C 1
ATOM 726 O O . LEU A 1 92 ? -13.289 33.656 11.562 1 95.69 92 LEU A O 1
ATOM 730 N N . LYS A 1 93 ? -14.711 32.125 12.352 1 95 93 LYS A N 1
ATOM 731 C CA . LYS A 1 93 ? -15.773 33.094 12.586 1 95 93 LYS A CA 1
ATOM 732 C C . LYS A 1 93 ? -15.344 34.125 13.625 1 95 93 LYS A C 1
ATOM 734 O O . LYS A 1 93 ? -15.812 35.25 13.609 1 95 93 LYS A O 1
ATOM 739 N N . LYS A 1 94 ? -14.438 33.719 14.492 1 95.5 94 LYS A N 1
ATOM 740 C CA . LYS A 1 94 ? -13.961 34.594 15.562 1 95.5 94 LYS A CA 1
ATOM 741 C C . LYS A 1 94 ? -12.867 35.562 15.055 1 95.5 94 LYS A C 1
ATOM 743 O O . LYS A 1 94 ? -12.477 36.469 15.758 1 95.5 94 LYS A O 1
ATOM 748 N N . LEU A 1 95 ? -12.398 35.344 13.883 1 96.81 95 LEU A N 1
ATOM 749 C CA . LEU A 1 95 ? -11.281 36.094 13.328 1 96.81 95 LEU A CA 1
ATOM 750 C C . LEU A 1 95 ? -11.742 37.469 12.836 1 96.81 95 LEU A C 1
ATOM 752 O O . LEU A 1 95 ? -12.625 37.562 11.984 1 96.81 95 LEU A O 1
ATOM 756 N N . LYS A 1 96 ? -11.188 38.469 13.375 1 96.38 96 LYS A N 1
ATOM 757 C CA . LYS A 1 96 ? -11.469 39.844 12.977 1 96.38 96 LYS A CA 1
ATOM 758 C C . LYS A 1 96 ? -10.266 40.469 12.281 1 96.38 96 LYS A C 1
ATOM 760 O O . LYS A 1 96 ? -10.414 41.406 11.484 1 96.38 96 LYS A O 1
ATOM 765 N N . THR A 1 97 ? -9.117 40 12.562 1 95.56 97 THR A N 1
ATOM 766 C CA . THR A 1 97 ? -7.875 40.469 11.969 1 95.56 97 THR A CA 1
ATOM 767 C C . THR A 1 97 ? -7.707 39.906 10.555 1 95.56 97 THR A C 1
ATOM 769 O O . THR A 1 97 ? -8.023 38.75 10.281 1 95.56 97 THR A O 1
ATOM 772 N N . ARG A 1 98 ? -7.18 40.781 9.695 1 94.75 98 ARG A N 1
ATOM 773 C CA . ARG A 1 98 ? -6.984 40.375 8.305 1 94.75 98 ARG A CA 1
ATOM 774 C C . ARG A 1 98 ? -5.84 39.375 8.188 1 94.75 98 ARG A C 1
ATOM 776 O O . ARG A 1 98 ? -4.812 39.5 8.852 1 94.75 98 ARG A O 1
ATOM 783 N N . ILE A 1 99 ? -6.082 38.375 7.258 1 96.81 99 ILE A N 1
ATOM 784 C CA . ILE A 1 99 ? -5.039 37.375 7.094 1 96.81 99 ILE A CA 1
ATOM 785 C C . ILE A 1 99 ? -4.605 37.312 5.629 1 96.81 99 ILE A C 1
ATOM 787 O O . ILE A 1 99 ? -3.828 36.438 5.242 1 96.81 99 ILE A O 1
ATOM 791 N N . ARG A 1 100 ? -5.031 38.219 4.781 1 95.69 100 ARG A N 1
ATOM 792 C CA . ARG A 1 100 ? -4.77 38.219 3.348 1 95.69 100 ARG A CA 1
ATOM 793 C C . ARG A 1 100 ? -3.277 38.344 3.062 1 95.69 100 ARG A C 1
ATOM 795 O O . ARG A 1 100 ? -2.793 37.844 2.039 1 95.69 100 ARG A O 1
ATOM 802 N N . ASP A 1 101 ? -2.539 38.969 3.938 1 95.06 101 ASP A N 1
ATOM 803 C CA . ASP A 1 101 ? -1.118 39.219 3.711 1 95.06 101 ASP A CA 1
ATOM 804 C C . ASP A 1 101 ? -0.258 38.219 4.484 1 95.06 101 ASP A C 1
ATOM 806 O O . ASP A 1 101 ? 0.964 38.375 4.543 1 95.06 101 ASP A O 1
ATOM 810 N N . LYS A 1 102 ? -0.869 37.188 5.117 1 97.62 102 LYS A N 1
ATOM 811 C CA . LYS A 1 102 ? -0.161 36.156 5.867 1 97.62 102 LYS A CA 1
ATOM 812 C C . LYS A 1 102 ? 0.192 35 4.969 1 97.62 102 LYS A C 1
ATOM 814 O O . LYS A 1 102 ? -0.364 34.844 3.879 1 97.62 102 LYS A O 1
ATOM 819 N N . PHE A 1 103 ? 1.188 34.25 5.355 1 98.44 103 PHE A N 1
ATOM 820 C CA . PHE A 1 103 ? 1.45 32.938 4.754 1 98.44 103 PHE A CA 1
ATOM 821 C C . PHE A 1 103 ? 0.664 31.859 5.465 1 98.44 103 PHE A C 1
ATOM 823 O O . PHE A 1 103 ? 0.881 31.609 6.652 1 98.44 103 PHE A O 1
ATOM 830 N N . ILE A 1 104 ? -0.283 31.281 4.754 1 98.5 104 ILE A N 1
ATOM 831 C CA . ILE A 1 104 ? -1.175 30.266 5.328 1 98.5 104 ILE A CA 1
ATOM 832 C C . ILE A 1 104 ? -0.702 28.875 4.934 1 98.5 104 ILE A C 1
ATOM 834 O O . ILE A 1 104 ? -0.495 28.594 3.752 1 98.5 104 ILE A O 1
ATOM 838 N N . ILE A 1 105 ? -0.495 28.047 5.934 1 98.62 105 ILE A N 1
ATOM 839 C CA . ILE A 1 105 ? -0.224 26.625 5.699 1 98.62 105 ILE A CA 1
ATOM 840 C C . ILE A 1 105 ? -1.359 25.781 6.273 1 98.62 105 ILE A C 1
ATOM 842 O O . ILE A 1 105 ? -1.625 25.812 7.477 1 98.62 105 ILE A O 1
ATOM 846 N N . THR A 1 106 ? -2.02 25.109 5.414 1 98.5 106 THR A N 1
ATOM 847 C CA . THR A 1 106 ? -3.061 24.219 5.922 1 98.5 106 THR A CA 1
ATOM 848 C C . THR A 1 106 ? -2.535 22.781 6.055 1 98.5 106 THR A C 1
ATOM 850 O O . THR A 1 106 ? -1.981 22.234 5.105 1 98.5 106 THR A O 1
ATOM 853 N N . ALA A 1 107 ? -2.652 22.234 7.219 1 98 107 ALA A N 1
ATOM 854 C CA . ALA A 1 107 ? -2.342 20.828 7.508 1 98 107 ALA A CA 1
ATOM 855 C C . ALA A 1 107 ? -3.613 20.031 7.773 1 98 107 ALA A C 1
ATOM 857 O O . ALA A 1 107 ? -3.57 18.984 8.422 1 98 107 ALA A O 1
ATOM 858 N N . ILE A 1 108 ? -4.734 20.672 7.355 1 96.69 108 ILE A N 1
ATOM 859 C CA . ILE A 1 108 ? -6.039 20.031 7.508 1 96.69 108 ILE A CA 1
ATOM 860 C C . ILE A 1 108 ? -6.258 19.016 6.383 1 96.69 108 ILE A C 1
ATOM 862 O O . ILE A 1 108 ? -6.129 19.359 5.203 1 96.69 108 ILE A O 1
ATOM 866 N N . LYS A 1 109 ? -6.562 17.797 6.703 1 93.69 109 LYS A N 1
ATOM 867 C CA . LYS A 1 109 ? -6.711 16.719 5.727 1 93.69 109 LYS A CA 1
ATOM 868 C C . LYS A 1 109 ? -8.188 16.406 5.465 1 93.69 109 LYS A C 1
ATOM 870 O O . LYS A 1 109 ? -8.602 15.258 5.516 1 93.69 109 LYS A O 1
ATOM 875 N N . GLY A 1 110 ? -8.875 17.5 5.273 1 93.69 110 GLY A N 1
ATOM 876 C CA . GLY A 1 110 ? -10.312 17.406 5.062 1 93.69 110 GLY A CA 1
ATOM 877 C C . GLY A 1 110 ? -10.852 18.516 4.172 1 93.69 110 GLY A C 1
ATOM 878 O O . GLY A 1 110 ? -10.086 19.266 3.574 1 93.69 110 GLY A O 1
ATOM 879 N N . ILE A 1 111 ? -12.148 18.5 4.055 1 95.62 111 ILE A N 1
ATOM 880 C CA . ILE A 1 111 ? -12.883 19.469 3.246 1 95.62 111 ILE A CA 1
ATOM 881 C C . ILE A 1 111 ? -13.859 20.234 4.129 1 95.62 111 ILE A C 1
ATOM 883 O O . ILE A 1 111 ? -14.445 19.688 5.055 1 95.62 111 ILE A O 1
ATOM 887 N N . VAL A 1 112 ? -13.984 21.516 3.836 1 96.12 112 VAL A N 1
ATOM 888 C CA . VAL A 1 112 ? -14.875 22.359 4.625 1 96.12 112 VAL A CA 1
ATOM 889 C C . VAL A 1 112 ? -16.328 22 4.34 1 96.12 112 VAL A C 1
ATOM 891 O O . VAL A 1 112 ? -16.844 22.281 3.258 1 96.12 112 VAL A O 1
ATOM 894 N N . PRO A 1 113 ? -16.984 21.422 5.328 1 93.81 113 PRO A N 1
ATOM 895 C CA . PRO A 1 113 ? -18.344 20.953 5.066 1 93.81 113 PRO A CA 1
ATOM 896 C C . PRO A 1 113 ? -19.297 22.094 4.711 1 93.81 113 PRO A C 1
ATOM 898 O O . PRO A 1 113 ? -19.094 23.234 5.133 1 93.81 113 PRO A O 1
ATOM 901 N N . ASP A 1 114 ? -20.391 21.812 4.02 1 90.5 114 ASP A N 1
ATOM 902 C CA . ASP A 1 114 ? -21.453 22.703 3.578 1 90.5 114 ASP A CA 1
ATOM 903 C C . ASP A 1 114 ? -20.984 23.578 2.402 1 90.5 114 ASP A C 1
ATOM 905 O O . ASP A 1 114 ? -21.766 23.844 1.48 1 90.5 114 ASP A O 1
ATOM 909 N N . ASP A 1 115 ? -19.719 24 2.426 1 93.56 115 ASP A N 1
ATOM 910 C CA . ASP A 1 115 ? -19.188 24.766 1.31 1 93.56 115 ASP A CA 1
ATOM 911 C C . ASP A 1 115 ? -18.656 23.859 0.212 1 93.56 115 ASP A C 1
ATOM 913 O O . ASP A 1 115 ? -18.609 24.234 -0.959 1 93.56 115 ASP A O 1
ATOM 917 N N . ASN A 1 116 ? -18.25 22.625 0.584 1 95.88 116 ASN A N 1
ATOM 918 C CA . ASN A 1 116 ? -17.641 21.656 -0.315 1 95.88 116 ASN A CA 1
ATOM 919 C C . ASN A 1 116 ? -16.391 22.219 -0.99 1 95.88 116 ASN A C 1
ATOM 921 O O . ASN A 1 116 ? -16.25 22.125 -2.209 1 95.88 116 ASN A O 1
ATOM 925 N N . LEU A 1 117 ? -15.602 22.906 -0.193 1 96.75 117 LEU A N 1
ATOM 926 C CA . LEU A 1 117 ? -14.336 23.484 -0.655 1 96.75 117 LEU A CA 1
ATOM 927 C C . LEU A 1 117 ? -13.164 22.875 0.103 1 96.75 117 LEU A C 1
ATOM 929 O O . LEU A 1 117 ? -13.234 22.688 1.318 1 96.75 117 LEU A O 1
ATOM 933 N N . ILE A 1 118 ? -12.188 22.531 -0.631 1 97.5 118 ILE A N 1
ATOM 934 C CA . ILE A 1 118 ? -10.938 22.219 0.057 1 97.5 118 ILE A CA 1
ATOM 935 C C . ILE A 1 118 ? -10.43 23.453 0.785 1 97.5 118 ILE A C 1
ATOM 937 O O . ILE A 1 118 ? -10.82 24.578 0.457 1 97.5 118 ILE A O 1
ATOM 941 N N . VAL A 1 119 ? -9.594 23.297 1.715 1 98.06 119 VAL A N 1
ATOM 942 C CA . VAL A 1 119 ? -9.266 24.312 2.699 1 98.06 119 VAL A CA 1
ATOM 943 C C . VAL A 1 119 ? -8.539 25.469 2.018 1 98.06 119 VAL A C 1
ATOM 945 O O . VAL A 1 119 ? -8.781 26.641 2.328 1 98.06 119 VAL A O 1
ATOM 948 N N . SER A 1 120 ? -7.621 25.188 1.055 1 98.06 120 SER A N 1
ATOM 949 C CA . SER A 1 120 ? -6.902 26.234 0.335 1 98.06 120 SER A CA 1
ATOM 950 C C . SER A 1 120 ? -7.867 27.125 -0.435 1 98.06 120 SER A C 1
ATOM 952 O O . SER A 1 120 ? -7.742 28.359 -0.398 1 98.06 120 SER A O 1
ATOM 954 N N . GLU A 1 121 ? -8.828 26.516 -1.035 1 97.69 121 GLU A N 1
ATOM 955 C CA . GLU A 1 121 ? -9.836 27.266 -1.77 1 97.69 121 GLU A CA 1
ATOM 956 C C . GLU A 1 121 ? -10.688 28.109 -0.824 1 97.69 121 GLU A C 1
ATOM 958 O O . GLU A 1 121 ? -11.094 29.219 -1.163 1 97.69 121 GLU A O 1
ATOM 963 N N . TYR A 1 122 ? -11.023 27.531 0.272 1 97.94 122 TYR A N 1
ATOM 964 C CA . TYR A 1 122 ? -11.812 28.25 1.264 1 97.94 122 TYR A CA 1
ATOM 965 C C . TYR A 1 122 ? -11.117 29.531 1.703 1 97.94 122 TYR A C 1
ATOM 967 O O . TYR A 1 122 ? -11.734 30.594 1.763 1 97.94 122 TYR A O 1
ATOM 975 N N . PHE A 1 123 ? -9.812 29.469 1.995 1 98.31 123 PHE A N 1
ATOM 976 C CA . PHE A 1 123 ? -9.047 30.641 2.414 1 98.31 123 PHE A CA 1
ATOM 977 C C . PHE A 1 123 ? -8.961 31.656 1.284 1 98.31 123 PHE A C 1
ATOM 979 O O . PHE A 1 123 ? -8.984 32.875 1.528 1 98.31 123 PHE A O 1
ATOM 986 N N . ASN A 1 124 ? -8.805 31.156 0.098 1 98.31 124 ASN A N 1
ATOM 987 C CA . ASN A 1 124 ? -8.742 32.062 -1.05 1 98.31 124 ASN A CA 1
ATOM 988 C C . ASN A 1 124 ? -10.078 32.781 -1.269 1 98.31 124 ASN A C 1
ATOM 990 O O . ASN A 1 124 ? -10.125 34 -1.347 1 98.31 124 ASN A O 1
ATOM 994 N N . LYS A 1 125 ? -11.172 32.062 -1.284 1 97.38 125 LYS A N 1
ATOM 995 C CA . LYS A 1 125 ? -12.492 32.562 -1.636 1 97.38 125 LYS A CA 1
ATOM 996 C C . LYS A 1 125 ? -13.078 33.406 -0.492 1 97.38 125 LYS A C 1
ATOM 998 O O . LYS A 1 125 ? -13.617 34.469 -0.715 1 97.38 125 LYS A O 1
ATOM 1003 N N . GLU A 1 126 ? -12.961 32.906 0.708 1 96.25 126 GLU A N 1
ATOM 1004 C CA . GLU A 1 126 ? -13.68 33.531 1.826 1 96.25 126 GLU A CA 1
ATOM 1005 C C . GLU A 1 126 ? -12.828 34.594 2.518 1 96.25 126 GLU A C 1
ATOM 1007 O O . GLU A 1 126 ? -13.359 35.531 3.111 1 96.25 126 GLU A O 1
ATOM 1012 N N . TYR A 1 127 ? -11.5 34.5 2.426 1 97.25 127 TYR A N 1
ATOM 1013 C CA . TYR A 1 127 ? -10.656 35.406 3.195 1 97.25 127 TYR A CA 1
ATOM 1014 C C . TYR A 1 127 ? -9.711 36.156 2.283 1 97.25 127 TYR A C 1
ATOM 1016 O O . TYR A 1 127 ? -8.914 37 2.754 1 97.25 127 TYR A O 1
ATOM 1024 N N . GLY A 1 128 ? -9.75 35.844 0.991 1 97.44 128 GLY A N 1
ATOM 1025 C CA . GLY A 1 128 ? -9.031 36.625 -0.01 1 97.44 128 GLY A CA 1
ATOM 1026 C C . GLY A 1 128 ? -7.531 36.406 0.026 1 97.44 128 GLY A C 1
ATOM 1027 O O . GLY A 1 128 ? -6.758 37.219 -0.465 1 97.44 128 GLY A O 1
ATOM 1028 N N . VAL A 1 129 ? -7.082 35.344 0.63 1 98.31 129 VAL A N 1
ATOM 1029 C CA . VAL A 1 129 ? -5.656 35.031 0.656 1 98.31 129 VAL A CA 1
ATOM 1030 C C . VAL A 1 129 ? -5.191 34.594 -0.734 1 98.31 129 VAL A C 1
ATOM 1032 O O . VAL A 1 129 ? -5.758 33.688 -1.328 1 98.31 129 VAL A O 1
ATOM 1035 N N . PRO A 1 130 ? -4.188 35.25 -1.283 1 98.12 130 PRO A N 1
ATOM 1036 C CA . PRO A 1 130 ? -3.705 34.844 -2.605 1 98.12 130 PRO A CA 1
ATOM 1037 C C . PRO A 1 130 ? -3.18 33.438 -2.627 1 98.12 130 PRO A C 1
ATOM 1039 O O . PRO A 1 130 ? -2.52 33 -1.68 1 98.12 130 PRO A O 1
ATOM 1042 N N . PRO A 1 131 ? -3.412 32.688 -3.727 1 98.12 131 PRO A N 1
ATOM 1043 C CA . PRO A 1 131 ? -2.967 31.297 -3.818 1 98.12 131 PRO A CA 1
ATOM 1044 C C . PRO A 1 131 ? -1.474 31.125 -3.543 1 98.12 131 PRO A C 1
ATOM 1046 O O . PRO A 1 131 ? -1.057 30.141 -2.945 1 98.12 131 PRO A O 1
ATOM 1049 N N . GLU A 1 132 ? -0.7 32.094 -3.953 1 98 132 GLU A N 1
ATOM 1050 C CA . GLU A 1 132 ? 0.748 32.031 -3.777 1 98 132 GLU A CA 1
ATOM 1051 C C . GLU A 1 132 ? 1.132 32.156 -2.307 1 98 132 GLU A C 1
ATOM 1053 O O . GLU A 1 132 ? 2.275 31.891 -1.933 1 98 132 GLU A O 1
ATOM 1058 N N . ASN A 1 133 ? 0.145 32.562 -1.454 1 98.31 133 ASN A N 1
ATOM 1059 C CA . ASN A 1 133 ? 0.383 32.656 -0.019 1 98.31 133 ASN A CA 1
ATOM 1060 C C . ASN A 1 133 ? -0.289 31.516 0.747 1 98.31 133 ASN A C 1
ATOM 1062 O O . ASN A 1 133 ? -0.42 31.578 1.971 1 98.31 133 ASN A O 1
ATOM 1066 N N . ILE A 1 134 ? -0.767 30.5 0.056 1 98.62 134 ILE A N 1
ATOM 1067 C CA . ILE A 1 134 ? -1.391 29.344 0.68 1 98.62 134 ILE A CA 1
ATOM 1068 C C . ILE A 1 134 ? -0.588 28.078 0.349 1 98.62 134 ILE A C 1
ATOM 1070 O O . ILE A 1 134 ? -0.35 27.781 -0.823 1 98.62 134 ILE A O 1
ATOM 1074 N N . ALA A 1 135 ? -0.163 27.406 1.374 1 98.69 135 ALA A N 1
ATOM 1075 C CA . ALA A 1 135 ? 0.539 26.141 1.216 1 98.69 135 ALA A CA 1
ATOM 1076 C C . ALA A 1 135 ? -0.201 25.016 1.929 1 98.69 135 ALA A C 1
ATOM 1078 O O . ALA A 1 135 ? -1.037 25.266 2.801 1 98.69 135 ALA A O 1
ATOM 1079 N N . VAL A 1 136 ? 0.037 23.844 1.476 1 98.62 136 VAL A N 1
ATOM 1080 C CA . VAL A 1 136 ? -0.525 22.641 2.098 1 98.62 136 VAL A CA 1
ATOM 1081 C C . VAL A 1 136 ? 0.6 21.766 2.643 1 98.62 136 VAL A C 1
ATOM 1083 O O . VAL A 1 136 ? 1.644 21.625 2.004 1 98.62 136 VAL A O 1
ATOM 1086 N N . LEU A 1 137 ? 0.42 21.312 3.852 1 98.44 137 LEU A N 1
ATOM 1087 C CA . LEU A 1 137 ? 1.309 20.344 4.48 1 98.44 137 LEU A CA 1
ATOM 1088 C C . LEU A 1 137 ? 0.673 18.953 4.508 1 98.44 137 LEU A C 1
ATOM 1090 O O . LEU A 1 137 ? -0.349 18.75 5.164 1 98.44 137 LEU A O 1
ATOM 1094 N N . ALA A 1 138 ? 1.249 18.016 3.738 1 98 138 ALA A N 1
ATOM 1095 C CA . ALA A 1 138 ? 0.655 16.688 3.623 1 98 138 ALA A CA 1
ATOM 1096 C C . ALA A 1 138 ? 1.731 15.625 3.475 1 98 138 ALA A C 1
ATOM 1098 O O . ALA A 1 138 ? 2.912 15.938 3.307 1 98 138 ALA A O 1
ATOM 1099 N N . GLY A 1 139 ? 1.342 14.359 3.555 1 97.56 139 GLY A N 1
ATOM 1100 C CA . GLY A 1 139 ? 2.244 13.227 3.41 1 97.56 139 GLY A CA 1
ATOM 1101 C C . GLY A 1 139 ? 2.023 12.148 4.457 1 97.56 139 GLY A C 1
ATOM 1102 O O . GLY A 1 139 ? 1.216 12.32 5.371 1 97.56 139 GLY A O 1
ATOM 1103 N N . PRO A 1 140 ? 2.664 11.031 4.227 1 97.88 140 PRO A N 1
ATOM 1104 C CA . PRO A 1 140 ? 2.551 9.93 5.184 1 97.88 140 PRO A CA 1
ATOM 1105 C C . PRO A 1 140 ? 3.242 10.234 6.512 1 97.88 140 PRO A C 1
ATOM 1107 O O . PRO A 1 140 ? 4.441 9.992 6.656 1 97.88 140 PRO A O 1
ATOM 1110 N N . CYS A 1 141 ? 2.482 10.758 7.449 1 97.12 141 CYS A N 1
ATOM 1111 C CA . CYS A 1 141 ? 3.062 11.227 8.703 1 97.12 141 CYS A CA 1
ATOM 1112 C C . CYS A 1 141 ? 2.059 11.125 9.844 1 97.12 141 CYS A C 1
ATOM 1114 O O . CYS A 1 141 ? 1.346 12.086 10.141 1 97.12 141 CYS A O 1
ATOM 1116 N N . HIS A 1 142 ? 2.088 10 10.5 1 97.44 142 HIS A N 1
ATOM 1117 C CA . HIS A 1 142 ? 1.295 9.898 11.719 1 97.44 142 HIS A CA 1
ATOM 1118 C C . HIS A 1 142 ? 1.937 10.688 12.859 1 97.44 142 HIS A C 1
ATOM 1120 O O . HIS A 1 142 ? 3.139 10.555 13.109 1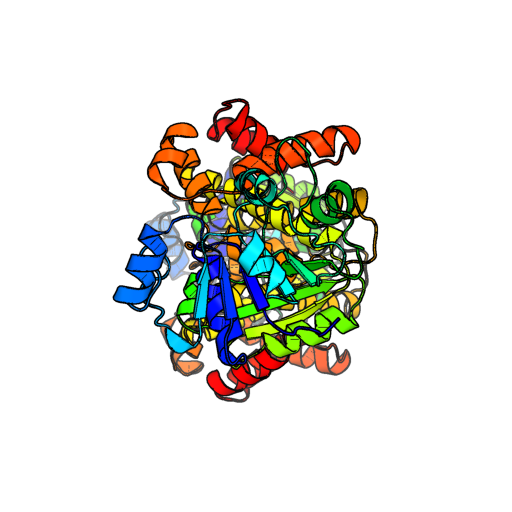 97.44 142 HIS A O 1
ATOM 1126 N N . ALA A 1 143 ? 1.116 11.43 13.547 1 97.12 143 ALA A N 1
ATOM 1127 C CA . ALA A 1 143 ? 1.573 12.25 14.664 1 97.12 143 ALA A CA 1
ATOM 1128 C C . ALA A 1 143 ? 2.264 11.406 15.727 1 97.12 143 ALA A C 1
ATOM 1130 O O . ALA A 1 143 ? 3.246 11.844 16.328 1 97.12 143 ALA A O 1
ATOM 1131 N N . GLU A 1 144 ? 1.778 10.227 16 1 97 144 GLU A N 1
ATOM 1132 C CA . GLU A 1 144 ? 2.318 9.328 17.031 1 97 144 GLU A CA 1
ATOM 1133 C C . GLU A 1 144 ? 3.771 8.977 16.734 1 97 144 GLU A C 1
ATOM 1135 O O . GLU A 1 144 ? 4.598 8.914 17.641 1 97 144 GLU A O 1
ATOM 1140 N N . GLU A 1 145 ? 4.066 8.758 15.5 1 97.19 145 GLU A N 1
ATOM 1141 C CA . GLU A 1 145 ? 5.434 8.391 15.133 1 97.19 145 GLU A CA 1
ATOM 1142 C C . GLU A 1 145 ? 6.359 9.602 15.18 1 97.19 145 GLU A C 1
ATOM 1144 O O . GLU A 1 145 ? 7.535 9.484 15.516 1 97.19 145 GLU A O 1
ATOM 1149 N N . VAL A 1 146 ? 5.824 10.766 14.797 1 96.44 146 VAL A N 1
ATOM 1150 C CA . VAL A 1 146 ? 6.598 12 14.938 1 96.44 146 VAL A CA 1
ATOM 1151 C C . VAL A 1 146 ? 6.965 12.211 16.406 1 96.44 146 VAL A C 1
ATOM 1153 O O . VAL A 1 146 ? 8.102 12.586 16.719 1 96.44 146 VAL A O 1
ATOM 1156 N N . ALA A 1 147 ? 6.004 11.961 17.297 1 96.31 147 ALA A N 1
ATOM 1157 C CA . ALA A 1 147 ? 6.23 12.094 18.734 1 96.31 147 ALA A CA 1
ATOM 1158 C C . ALA A 1 147 ? 7.398 11.219 19.188 1 96.31 147 ALA A C 1
ATOM 1160 O O . ALA A 1 147 ? 8.148 11.594 20.094 1 96.31 147 ALA A O 1
ATOM 1161 N N . LEU A 1 148 ? 7.555 10.086 18.547 1 95.75 148 LEU A N 1
ATOM 1162 C CA . LEU A 1 148 ? 8.602 9.125 18.875 1 95.75 148 LEU A CA 1
ATOM 1163 C C . LEU A 1 148 ? 9.867 9.398 18.078 1 95.75 148 LEU A C 1
ATOM 1165 O O . LEU A 1 148 ? 10.844 8.648 18.172 1 95.75 148 LEU A O 1
ATOM 1169 N N . GLU A 1 149 ? 9.867 10.43 17.234 1 95.81 149 GLU A N 1
ATOM 1170 C CA . GLU A 1 149 ? 10.977 10.852 16.375 1 95.81 149 GLU A CA 1
ATOM 1171 C C . GLU A 1 149 ? 11.352 9.75 15.383 1 95.81 149 GLU A C 1
ATOM 1173 O O . GLU A 1 149 ? 12.539 9.523 15.133 1 95.81 149 GLU A O 1
ATOM 1178 N N . ARG A 1 150 ? 10.344 9.047 15 1 95.38 150 ARG A N 1
ATOM 1179 C CA . ARG A 1 150 ? 10.539 8.125 13.883 1 95.38 150 ARG A CA 1
ATOM 1180 C C . ARG A 1 150 ? 10.523 8.867 12.555 1 95.38 150 ARG A C 1
ATOM 1182 O O . ARG A 1 150 ? 9.773 9.828 12.375 1 95.38 150 ARG A O 1
ATOM 1189 N N . LEU A 1 151 ? 11.336 8.383 11.656 1 95.06 151 LEU A N 1
ATOM 1190 C CA . LEU A 1 151 ? 11.5 9.023 10.359 1 95.06 151 LEU A CA 1
ATOM 1191 C C . LEU A 1 151 ? 10.156 9.18 9.648 1 95.06 151 LEU A C 1
ATOM 1193 O O . LEU A 1 151 ? 9.414 8.211 9.508 1 95.06 151 LEU A O 1
ATOM 1197 N N . SER A 1 152 ? 9.828 10.398 9.234 1 95.12 152 SER A N 1
ATOM 1198 C CA . SER A 1 152 ? 8.57 10.742 8.57 1 95.12 152 SER A CA 1
ATOM 1199 C C . SER A 1 152 ? 8.812 11.664 7.379 1 95.12 152 SER A C 1
ATOM 1201 O O . SER A 1 152 ? 9.906 12.219 7.23 1 95.12 152 SER A O 1
ATOM 1203 N N . TYR A 1 153 ? 7.848 11.719 6.516 1 95.56 153 TYR A N 1
ATOM 1204 C CA . TYR A 1 153 ? 7.996 12.43 5.25 1 95.56 153 TYR A CA 1
ATOM 1205 C C . TYR A 1 153 ? 6.844 13.398 5.027 1 95.56 153 TYR A C 1
ATOM 1207 O O . TYR A 1 153 ? 5.676 13.008 5.098 1 95.56 153 TYR A O 1
ATOM 1215 N N . LEU A 1 154 ? 7.199 14.641 4.777 1 97.19 154 LEU A N 1
ATOM 1216 C CA . LEU A 1 154 ? 6.191 15.672 4.555 1 97.19 154 LEU A CA 1
ATOM 1217 C C . LEU A 1 154 ? 6.449 16.406 3.24 1 97.19 154 LEU A C 1
ATOM 1219 O O . LEU A 1 154 ? 7.602 16.641 2.871 1 97.19 154 LEU A O 1
ATOM 1223 N N . THR A 1 155 ? 5.383 16.719 2.596 1 98.12 155 THR A N 1
ATOM 1224 C CA . THR A 1 155 ? 5.418 17.562 1.405 1 98.12 155 THR A CA 1
ATOM 1225 C C . THR A 1 155 ? 4.75 18.906 1.675 1 98.12 155 THR A C 1
ATOM 1227 O O . THR A 1 155 ? 3.66 18.969 2.248 1 98.12 155 THR A O 1
ATOM 1230 N N . ILE A 1 156 ? 5.477 19.969 1.355 1 98.44 156 ILE A N 1
ATOM 1231 C CA . ILE A 1 156 ? 4.898 21.312 1.364 1 98.44 156 ILE A CA 1
ATOM 1232 C C . ILE A 1 156 ? 4.574 21.734 -0.064 1 98.44 156 ILE A C 1
ATOM 1234 O O . ILE A 1 156 ? 5.469 21.859 -0.903 1 98.44 156 ILE A O 1
ATOM 1238 N N . ALA A 1 157 ? 3.305 21.891 -0.314 1 98.62 157 ALA A N 1
ATOM 1239 C CA . ALA A 1 157 ? 2.879 22.297 -1.649 1 98.62 157 ALA A CA 1
ATOM 1240 C C . ALA A 1 157 ? 2.416 23.766 -1.654 1 98.62 157 ALA A C 1
ATOM 1242 O O . ALA A 1 157 ? 1.688 24.188 -0.755 1 98.62 157 ALA A O 1
ATOM 1243 N N . CYS A 1 158 ? 2.85 24.469 -2.604 1 98.69 158 CYS A N 1
ATOM 1244 C CA . CYS A 1 158 ? 2.504 25.875 -2.83 1 98.69 158 CYS A CA 1
ATOM 1245 C C . CYS A 1 158 ? 2.73 26.266 -4.285 1 98.69 158 CYS A C 1
ATOM 1247 O O . CYS A 1 158 ? 3.715 25.844 -4.898 1 98.69 158 CYS A O 1
ATOM 1249 N N . PRO A 1 159 ? 1.751 27.031 -4.82 1 98.31 159 PRO A N 1
ATOM 1250 C CA . PRO A 1 159 ? 2.043 27.516 -6.168 1 98.31 159 PRO A CA 1
ATOM 1251 C C . PRO A 1 159 ? 3.369 28.266 -6.25 1 98.31 159 PRO A C 1
ATOM 1253 O O . PRO A 1 159 ? 4.062 28.203 -7.27 1 98.31 159 PRO A O 1
ATOM 1256 N N . ASP A 1 160 ? 3.676 29.031 -5.234 1 98.12 160 ASP A N 1
ATOM 1257 C CA . ASP A 1 160 ? 5.004 29.625 -5.109 1 98.12 160 ASP A CA 1
ATOM 1258 C C . ASP A 1 160 ? 5.977 28.656 -4.445 1 98.12 160 ASP A C 1
ATOM 1260 O O . ASP A 1 160 ? 6.164 28.703 -3.229 1 98.12 160 ASP A O 1
ATOM 1264 N N . LYS A 1 161 ? 6.703 27.984 -5.195 1 97.38 161 LYS A N 1
ATOM 1265 C CA . LYS A 1 161 ? 7.551 26.906 -4.695 1 97.38 161 LYS A CA 1
ATOM 1266 C C . LYS A 1 161 ? 8.68 27.453 -3.824 1 97.38 161 LYS A C 1
ATOM 1268 O O . LYS A 1 161 ? 9.188 26.75 -2.947 1 97.38 161 LYS A O 1
ATOM 1273 N N . ASP A 1 162 ? 9.055 28.625 -4.078 1 98.06 162 ASP A N 1
ATOM 1274 C CA . ASP A 1 162 ? 10.102 29.219 -3.254 1 98.06 162 ASP A CA 1
ATOM 1275 C C . ASP A 1 162 ? 9.633 29.391 -1.811 1 98.06 162 ASP A C 1
ATOM 1277 O O . ASP A 1 162 ? 10.398 29.156 -0.873 1 98.06 162 ASP A O 1
ATOM 1281 N N . LYS A 1 163 ? 8.422 29.812 -1.663 1 97.81 163 LYS A N 1
ATOM 1282 C CA . LYS A 1 163 ? 7.863 29.906 -0.319 1 97.81 163 LYS A CA 1
ATOM 1283 C C . LYS A 1 163 ? 7.754 28.547 0.342 1 97.81 163 LYS A C 1
ATOM 1285 O O . LYS A 1 163 ? 8.023 28.406 1.537 1 97.81 163 LYS A O 1
ATOM 1290 N N . ALA A 1 164 ? 7.355 27.547 -0.464 1 98.25 164 ALA A N 1
ATOM 1291 C CA . ALA A 1 164 ? 7.293 26.172 0.046 1 98.25 164 ALA A CA 1
ATOM 1292 C C . ALA A 1 164 ? 8.664 25.703 0.509 1 98.25 164 ALA A C 1
ATOM 1294 O O . ALA A 1 164 ? 8.789 25.062 1.554 1 98.25 164 ALA A O 1
ATOM 1295 N N . ARG A 1 165 ? 9.695 26.031 -0.265 1 98.06 165 ARG A N 1
ATOM 1296 C CA . ARG A 1 165 ? 11.055 25.594 0.039 1 98.06 165 ARG A CA 1
ATOM 1297 C C . ARG A 1 165 ? 11.547 26.219 1.344 1 98.06 165 ARG A C 1
ATOM 1299 O O . ARG A 1 165 ? 12.242 25.562 2.123 1 98.06 165 ARG A O 1
ATOM 1306 N N . VAL A 1 166 ? 11.219 27.438 1.504 1 97.19 166 VAL A N 1
ATOM 1307 C CA . VAL A 1 166 ? 11.625 28.141 2.723 1 97.19 166 VAL A CA 1
ATOM 1308 C C . VAL A 1 166 ? 11.047 27.422 3.939 1 97.19 166 VAL A C 1
ATOM 1310 O O . VAL A 1 166 ? 11.758 27.141 4.906 1 97.19 166 VAL A O 1
ATOM 1313 N N . PHE A 1 167 ? 9.836 27.125 3.867 1 97.56 167 PHE A N 1
ATOM 1314 C CA . PHE A 1 167 ? 9.18 26.484 5.004 1 97.56 167 PHE A CA 1
ATOM 1315 C C . PHE A 1 167 ? 9.648 25.031 5.152 1 97.56 167 PHE A C 1
ATOM 1317 O O . PHE A 1 167 ? 9.828 24.547 6.27 1 97.56 167 PHE A O 1
ATOM 1324 N N . ALA A 1 168 ? 9.789 24.344 4.062 1 97.31 168 ALA A N 1
ATOM 1325 C CA . ALA A 1 168 ? 10.266 22.953 4.074 1 97.31 168 ALA A CA 1
ATOM 1326 C C . ALA A 1 168 ? 11.609 22.844 4.801 1 97.31 168 ALA A C 1
ATOM 1328 O O . ALA A 1 168 ? 11.82 21.922 5.586 1 97.31 168 ALA A O 1
ATOM 1329 N N . ARG A 1 169 ? 12.453 23.781 4.551 1 95.88 169 ARG A N 1
ATOM 1330 C CA . ARG A 1 169 ? 13.766 23.797 5.18 1 95.88 169 ARG A CA 1
ATOM 1331 C C . ARG A 1 169 ? 13.648 24 6.688 1 95.88 169 ARG A C 1
ATOM 1333 O O . ARG A 1 169 ? 14.445 23.453 7.461 1 95.88 169 ARG A O 1
ATOM 1340 N N . ARG A 1 170 ? 12.672 24.734 7.055 1 94.81 170 ARG A N 1
ATOM 1341 C CA . ARG A 1 170 ? 12.484 25.062 8.461 1 94.81 170 ARG A CA 1
ATOM 1342 C C . ARG A 1 170 ? 11.859 23.906 9.219 1 94.81 170 ARG A C 1
ATOM 1344 O O . ARG A 1 170 ? 11.984 23.812 10.445 1 94.81 170 ARG A O 1
ATOM 1351 N N . LEU A 1 171 ? 11.219 23.016 8.523 1 95.81 171 LEU A N 1
ATOM 1352 C CA . LEU A 1 171 ? 10.562 21.875 9.164 1 95.81 171 LEU A CA 1
ATOM 1353 C C . LEU A 1 171 ? 11.477 20.656 9.172 1 95.81 171 LEU A C 1
ATOM 1355 O O . LEU A 1 171 ? 11.312 19.75 9.992 1 95.81 171 LEU A O 1
ATOM 1359 N N . GLY A 1 172 ? 12.375 20.609 8.227 1 94.62 172 GLY A N 1
ATOM 1360 C CA . GLY A 1 172 ? 13.266 19.469 8.094 1 94.62 172 GLY A CA 1
ATOM 1361 C C . GLY A 1 172 ? 14.125 19.234 9.32 1 94.62 172 GLY A C 1
ATOM 1362 O O . GLY A 1 172 ? 14.555 20.188 9.969 1 94.62 172 GLY A O 1
ATOM 1363 N N . SER A 1 173 ? 14.367 18.047 9.641 1 94.19 173 SER A N 1
ATOM 1364 C CA . SER A 1 173 ? 15.227 17.641 10.742 1 94.19 173 SER A CA 1
ATOM 1365 C C . SER A 1 173 ? 15.781 16.234 10.523 1 94.19 173 SER A C 1
ATOM 1367 O O . SER A 1 173 ? 15.734 15.719 9.406 1 94.19 173 SER A O 1
ATOM 1369 N N . SER A 1 174 ? 16.391 15.672 11.578 1 92 174 SER A N 1
ATOM 1370 C CA . SER A 1 174 ? 16.938 14.32 11.484 1 92 174 SER A CA 1
ATOM 1371 C C . SER A 1 174 ? 15.844 13.273 11.328 1 92 174 SER A C 1
ATOM 1373 O O . SER A 1 174 ? 16.094 12.188 10.805 1 92 174 SER A O 1
ATOM 1375 N N . PHE A 1 175 ? 14.609 13.594 11.711 1 93.44 175 PHE A N 1
ATOM 1376 C CA . PHE A 1 175 ? 13.562 12.578 11.641 1 93.44 175 PHE A CA 1
ATOM 1377 C C . PHE A 1 175 ? 12.406 13.055 10.773 1 93.44 175 PHE A C 1
ATOM 1379 O O . PHE A 1 175 ? 11.359 12.406 10.719 1 93.44 175 PHE A O 1
ATOM 1386 N N . ILE A 1 176 ? 12.609 14.258 10.141 1 95.62 176 ILE A N 1
ATOM 1387 C CA . ILE A 1 176 ? 11.602 14.766 9.211 1 95.62 176 ILE A CA 1
ATOM 1388 C C . ILE A 1 176 ? 12.258 15.078 7.867 1 95.62 176 ILE A C 1
ATOM 1390 O O . ILE A 1 176 ? 13.102 15.977 7.773 1 95.62 176 ILE A O 1
ATOM 1394 N N . LYS A 1 177 ? 11.898 14.336 6.883 1 96.06 177 LYS A N 1
ATOM 1395 C CA . LYS A 1 177 ? 12.289 14.648 5.508 1 96.06 177 LYS A CA 1
ATOM 1396 C C . LYS A 1 177 ? 11.188 15.43 4.789 1 96.06 177 LYS A C 1
ATOM 1398 O O . LYS A 1 177 ? 10.008 15.133 4.941 1 96.06 177 LYS A O 1
ATOM 1403 N N . THR A 1 178 ? 11.555 16.469 4.051 1 96.5 178 THR A N 1
ATOM 1404 C CA . THR A 1 178 ? 10.562 17.328 3.412 1 96.5 178 THR A CA 1
ATOM 1405 C C . THR A 1 178 ? 10.781 17.375 1.901 1 96.5 178 THR A C 1
ATOM 1407 O O . THR A 1 178 ? 11.898 17.172 1.423 1 96.5 178 THR A O 1
ATOM 1410 N N . SER A 1 179 ? 9.734 17.469 1.191 1 96.5 179 SER A N 1
ATOM 1411 C CA . SER A 1 179 ? 9.734 17.734 -0.244 1 96.5 179 SER A CA 1
ATOM 1412 C C . SER A 1 179 ? 8.789 18.891 -0.596 1 96.5 179 SER A C 1
ATOM 1414 O O . SER A 1 179 ? 8.016 19.344 0.248 1 96.5 179 SER A O 1
ATOM 1416 N N . VAL A 1 180 ? 8.953 19.391 -1.838 1 97.62 180 VAL A N 1
ATOM 1417 C CA . VAL A 1 180 ? 8.156 20.531 -2.271 1 97.62 180 VAL A CA 1
ATOM 1418 C C . VAL A 1 180 ? 7.348 20.156 -3.512 1 97.62 180 VAL A C 1
ATOM 1420 O O . VAL A 1 180 ? 7.781 19.328 -4.316 1 97.62 180 VAL A O 1
ATOM 1423 N N . SER A 1 181 ? 6.152 20.656 -3.629 1 97.88 181 SER A N 1
ATOM 1424 C CA . SER A 1 181 ? 5.266 20.469 -4.773 1 97.88 181 SER A CA 1
ATOM 1425 C C . SER A 1 181 ? 4.492 21.75 -5.082 1 97.88 181 SER A C 1
ATOM 1427 O O . SER A 1 181 ? 4.488 22.688 -4.281 1 97.88 181 SER A O 1
ATOM 1429 N N . ASP A 1 182 ? 3.973 21.828 -6.281 1 97.94 182 ASP A N 1
ATOM 1430 C CA . ASP A 1 182 ? 3.096 22.938 -6.602 1 97.94 182 ASP A CA 1
ATOM 1431 C C . ASP A 1 182 ? 1.647 22.484 -6.75 1 97.94 182 ASP A C 1
ATOM 1433 O O . ASP A 1 182 ? 0.77 23.281 -7.094 1 97.94 182 ASP A O 1
ATOM 1437 N N . ASP A 1 183 ? 1.378 21.188 -6.465 1 98.25 183 ASP A N 1
ATOM 1438 C CA . ASP A 1 183 ? 0.046 20.625 -6.656 1 98.25 183 ASP A CA 1
ATOM 1439 C C . ASP A 1 183 ? -0.793 20.766 -5.387 1 98.25 183 ASP A C 1
ATOM 1441 O O . ASP A 1 183 ? -1.22 19.75 -4.812 1 98.25 183 ASP A O 1
ATOM 1445 N N . VAL A 1 184 ? -1.166 21.969 -5.062 1 98.44 184 VAL A N 1
ATOM 1446 C CA . VAL A 1 184 ? -1.931 22.25 -3.852 1 98.44 184 VAL A CA 1
ATOM 1447 C C . VAL A 1 184 ? -3.297 21.578 -3.934 1 98.44 184 VAL A C 1
ATOM 1449 O O . VAL A 1 184 ? -3.686 20.828 -3.025 1 98.44 184 VAL A O 1
ATOM 1452 N N . ILE A 1 185 ? -3.963 21.703 -5.004 1 98.19 185 ILE A N 1
ATOM 1453 C CA . ILE A 1 185 ? -5.336 21.234 -5.168 1 98.19 185 ILE A CA 1
ATOM 1454 C C . ILE A 1 185 ? -5.367 19.719 -5.141 1 98.19 185 ILE A C 1
ATOM 1456 O O . ILE A 1 185 ? -6.145 19.109 -4.391 1 98.19 185 ILE A O 1
ATOM 1460 N N . GLY A 1 186 ? -4.48 19.078 -5.91 1 98.56 186 GLY A N 1
ATOM 1461 C CA . GLY A 1 186 ? -4.43 17.625 -5.961 1 98.56 186 GLY A CA 1
ATOM 1462 C C . GLY A 1 186 ? -4.102 17 -4.625 1 98.56 186 GLY A C 1
ATOM 1463 O O . GLY A 1 186 ? -4.715 16 -4.234 1 98.56 186 GLY A O 1
ATOM 1464 N N . ILE A 1 187 ? -3.176 17.609 -3.938 1 98.69 187 ILE A N 1
ATOM 1465 C CA . ILE A 1 187 ? -2.719 17.062 -2.662 1 98.69 187 ILE A CA 1
ATOM 1466 C C . ILE A 1 187 ? -3.824 17.203 -1.617 1 98.69 187 ILE A C 1
ATOM 1468 O O . ILE A 1 187 ? -4.051 16.281 -0.823 1 98.69 187 ILE A O 1
ATOM 1472 N N . GLU A 1 188 ? -4.57 18.234 -1.606 1 98.56 188 GLU A N 1
ATOM 1473 C CA . GLU A 1 188 ? -5.656 18.406 -0.646 1 98.56 188 GLU A CA 1
ATOM 1474 C C . GLU A 1 188 ? -6.793 17.422 -0.911 1 98.56 188 GLU A C 1
ATOM 1476 O O . GLU A 1 188 ? -7.289 16.781 0.014 1 98.56 188 GLU A O 1
ATOM 1481 N N . TYR A 1 189 ? -7.18 17.328 -2.205 1 98.69 189 TYR A N 1
ATOM 1482 C CA . TYR A 1 189 ? -8.219 16.359 -2.529 1 98.69 189 TYR A CA 1
ATOM 1483 C C . TYR A 1 189 ? -7.773 14.938 -2.182 1 98.69 189 TYR A C 1
ATOM 1485 O O . TYR A 1 189 ? -8.57 14.141 -1.683 1 98.69 189 TYR A O 1
ATOM 1493 N N . SER A 1 190 ? -6.523 14.641 -2.479 1 98.69 190 SER A N 1
ATOM 1494 C CA . SER A 1 190 ? -6 13.312 -2.164 1 98.69 190 SER A CA 1
ATOM 1495 C C . SER A 1 190 ? -6.035 13.047 -0.663 1 98.69 190 SER A C 1
ATOM 1497 O O . SER A 1 190 ? -6.309 11.93 -0.232 1 98.69 190 SER A O 1
ATOM 1499 N N . SER A 1 191 ? -5.746 14.062 0.128 1 98.19 191 SER A N 1
ATOM 1500 C CA . SER A 1 191 ? -5.75 13.945 1.582 1 98.19 191 SER A CA 1
ATOM 1501 C C . SER A 1 191 ? -7.152 13.664 2.109 1 98.19 191 SER A C 1
ATOM 1503 O O . SER A 1 191 ? -7.316 12.953 3.104 1 98.19 191 SER A O 1
ATOM 1505 N N . VAL A 1 192 ? -8.125 14.227 1.462 1 98.44 192 VAL A N 1
ATOM 1506 C CA . VAL A 1 192 ? -9.516 13.953 1.822 1 98.44 192 VAL A CA 1
ATOM 1507 C C . VAL A 1 192 ? -9.875 12.516 1.44 1 98.44 192 VAL A C 1
ATOM 1509 O O . VAL A 1 192 ? -10.438 11.773 2.25 1 98.44 192 VAL A O 1
ATOM 1512 N N . LEU A 1 193 ? -9.516 12.133 0.252 1 98.88 193 LEU A N 1
ATOM 1513 C CA . LEU A 1 193 ? -9.914 10.852 -0.314 1 98.88 193 LEU A CA 1
ATOM 1514 C C . LEU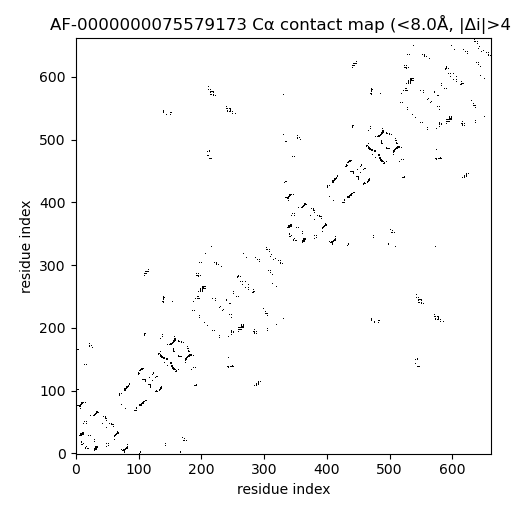 A 1 193 ? -9.234 9.703 0.421 1 98.88 193 LEU A C 1
ATOM 1516 O O . LEU A 1 193 ? -9.836 8.633 0.602 1 98.88 193 LEU A O 1
ATOM 1520 N N . LYS A 1 194 ? -7.957 9.898 0.777 1 98.81 194 LYS A N 1
ATOM 1521 C CA . LYS A 1 194 ? -7.266 8.812 1.469 1 98.81 194 LYS A CA 1
ATOM 1522 C C . LYS A 1 194 ? -8 8.422 2.746 1 98.81 194 LYS A C 1
ATOM 1524 O O . LYS A 1 194 ? -8.047 7.246 3.109 1 98.81 194 LYS A O 1
ATOM 1529 N N . ASN A 1 195 ? -8.633 9.422 3.455 1 98.56 195 ASN A N 1
ATOM 1530 C CA . ASN A 1 195 ? -9.414 9.148 4.656 1 98.56 195 ASN A CA 1
ATOM 1531 C C . ASN A 1 195 ? -10.672 8.344 4.34 1 98.56 195 ASN A C 1
ATOM 1533 O O . ASN A 1 195 ? -11.055 7.453 5.102 1 98.56 195 ASN A O 1
ATOM 1537 N N . VAL A 1 196 ? -11.312 8.672 3.213 1 98.88 196 VAL A N 1
ATOM 1538 C CA . VAL A 1 196 ? -12.484 7.93 2.76 1 98.88 196 VAL A CA 1
ATOM 1539 C C . VAL A 1 196 ? -12.109 6.473 2.506 1 98.88 196 VAL A C 1
ATOM 1541 O O . VAL A 1 196 ? -12.805 5.559 2.959 1 98.88 196 VAL A O 1
ATOM 1544 N N . TYR A 1 197 ? -11.016 6.285 1.83 1 98.94 197 TYR A N 1
ATOM 1545 C CA . TYR A 1 197 ? -10.562 4.941 1.489 1 98.94 197 TYR A CA 1
ATOM 1546 C C . TYR A 1 197 ? -10.133 4.18 2.736 1 98.94 197 TYR A C 1
ATOM 1548 O O . TYR A 1 197 ? -10.297 2.961 2.816 1 98.94 197 TYR A O 1
ATOM 1556 N N . ALA A 1 198 ? -9.547 4.914 3.719 1 98.88 198 ALA A N 1
ATOM 1557 C CA . ALA A 1 198 ? -9.172 4.281 4.98 1 98.88 198 ALA A CA 1
ATOM 1558 C C . ALA A 1 198 ? -10.398 3.775 5.73 1 98.88 198 ALA A C 1
ATOM 1560 O O . ALA A 1 198 ? -10.352 2.736 6.391 1 98.88 198 ALA A O 1
ATOM 1561 N N . ILE A 1 199 ? -11.484 4.52 5.656 1 98.88 199 ILE A N 1
ATOM 1562 C CA . ILE A 1 199 ? -12.734 4.047 6.242 1 98.88 199 ILE A CA 1
ATOM 1563 C C . ILE A 1 199 ? -13.172 2.752 5.555 1 98.88 199 ILE A C 1
ATOM 1565 O O . ILE A 1 199 ? -13.547 1.785 6.223 1 98.88 199 ILE A O 1
ATOM 1569 N N . ALA A 1 200 ? -13.125 2.73 4.203 1 98.88 200 ALA A N 1
ATOM 1570 C CA . ALA A 1 200 ? -13.461 1.518 3.461 1 98.88 200 ALA A CA 1
ATOM 1571 C C . ALA A 1 200 ? -12.594 0.343 3.908 1 98.88 200 ALA A C 1
ATOM 1573 O O . ALA A 1 200 ? -13.102 -0.762 4.121 1 98.88 200 ALA A O 1
ATOM 1574 N N . ALA A 1 201 ? -11.32 0.564 4.051 1 98.81 201 ALA A N 1
ATOM 1575 C CA . ALA A 1 201 ? -10.391 -0.47 4.496 1 98.81 201 ALA A CA 1
ATOM 1576 C C . ALA A 1 201 ? -10.766 -0.98 5.887 1 98.81 201 ALA A C 1
ATOM 1578 O O . ALA A 1 201 ? -10.727 -2.186 6.141 1 98.81 201 ALA A O 1
ATOM 1579 N N . GLY A 1 202 ? -11.086 -0.033 6.766 1 98.75 202 GLY A N 1
ATOM 1580 C CA . GLY A 1 202 ? -11.523 -0.405 8.102 1 98.75 202 GLY A CA 1
ATOM 1581 C C . GLY A 1 202 ? -12.789 -1.238 8.102 1 98.75 202 GLY A C 1
ATOM 1582 O O . GLY A 1 202 ? -12.875 -2.248 8.805 1 98.75 202 GLY A O 1
ATOM 1583 N N . ILE A 1 203 ? -13.797 -0.789 7.328 1 98.75 203 ILE A N 1
ATOM 1584 C CA . ILE A 1 203 ? -15.055 -1.526 7.227 1 98.75 203 ILE A CA 1
ATOM 1585 C C . ILE A 1 203 ? -14.773 -2.967 6.805 1 98.75 203 ILE A C 1
ATOM 1587 O O . ILE A 1 203 ? -15.281 -3.91 7.414 1 98.75 203 ILE A O 1
ATOM 1591 N N . CYS A 1 204 ? -13.953 -3.146 5.801 1 98.38 204 CYS A N 1
ATOM 1592 C CA . CYS A 1 204 ? -13.633 -4.477 5.297 1 98.38 204 CYS A CA 1
ATOM 1593 C C . CYS A 1 204 ? -12.898 -5.297 6.348 1 98.38 204 CYS A C 1
ATOM 1595 O O . CYS A 1 204 ? -13.125 -6.5 6.477 1 98.38 204 CYS A O 1
ATOM 1597 N N . SER A 1 205 ? -11.992 -4.633 7.051 1 98.19 205 SER A N 1
ATOM 1598 C CA . SER A 1 205 ? -11.312 -5.312 8.148 1 98.19 205 SER A CA 1
ATOM 1599 C C . SER A 1 205 ? -12.305 -5.797 9.195 1 98.19 205 SER A C 1
ATOM 1601 O O . SER A 1 205 ? -12.203 -6.926 9.68 1 98.19 205 SER A O 1
ATOM 1603 N N . GLY A 1 206 ? -13.211 -4.926 9.578 1 98.31 206 GLY A N 1
ATOM 1604 C CA . GLY A 1 206 ? -14.25 -5.297 10.531 1 98.31 206 GLY A CA 1
ATOM 1605 C C . GLY A 1 206 ? -15.094 -6.465 10.062 1 98.31 206 GLY A C 1
ATOM 1606 O O . GLY A 1 206 ? -15.562 -7.262 10.883 1 98.31 206 GLY A O 1
ATOM 1607 N N . LEU A 1 207 ? -15.32 -6.531 8.758 1 98.06 207 LEU A N 1
ATOM 1608 C CA . LEU A 1 207 ? -16.078 -7.613 8.148 1 98.06 207 LEU A CA 1
ATOM 1609 C C . LEU A 1 207 ? -15.211 -8.852 7.965 1 98.06 207 LEU A C 1
ATOM 1611 O O . LEU A 1 207 ? -15.648 -9.844 7.375 1 98.06 207 LEU A O 1
ATOM 1615 N N . LYS A 1 208 ? -13.898 -8.82 8.305 1 96.69 208 LYS A N 1
ATOM 1616 C CA . LYS A 1 208 ? -12.953 -9.93 8.367 1 96.69 208 LYS A CA 1
ATOM 1617 C C . LYS A 1 208 ? -12.43 -10.289 6.977 1 96.69 208 LYS A C 1
ATOM 1619 O O . LYS A 1 208 ? -12.117 -11.445 6.703 1 96.69 208 LYS A O 1
ATOM 1624 N N . TYR A 1 209 ? -12.492 -9.344 6.09 1 96.94 209 TYR A N 1
ATOM 1625 C CA . TYR A 1 209 ? -11.75 -9.539 4.848 1 96.94 209 TYR A CA 1
ATOM 1626 C C . TYR A 1 209 ? -10.25 -9.617 5.113 1 96.94 209 TYR A C 1
ATOM 1628 O O . TYR A 1 209 ? -9.75 -9.031 6.078 1 96.94 209 TYR A O 1
ATOM 1636 N N . GLY A 1 210 ? -9.508 -10.32 4.293 1 97.12 210 GLY A N 1
ATOM 1637 C CA . GLY A 1 210 ? -8.109 -10.609 4.57 1 97.12 210 GLY A CA 1
ATOM 1638 C C . GLY A 1 210 ? -7.152 -9.664 3.865 1 97.12 210 GLY A C 1
ATOM 1639 O O . GLY A 1 210 ? -7.57 -8.633 3.346 1 97.12 210 GLY A O 1
ATOM 1640 N N . ASP A 1 211 ? -5.902 -10 3.883 1 98.12 211 ASP A N 1
ATOM 1641 C CA . ASP A 1 211 ? -4.824 -9.188 3.332 1 98.12 211 ASP A CA 1
ATOM 1642 C C . ASP A 1 211 ? -4.922 -9.102 1.811 1 98.12 211 ASP A C 1
ATOM 1644 O O . ASP A 1 211 ? -4.598 -8.07 1.217 1 98.12 211 ASP A O 1
ATOM 1648 N N . ASN A 1 212 ? -5.32 -10.227 1.143 1 98 212 ASN A N 1
ATOM 1649 C CA . ASN A 1 212 ? -5.465 -10.203 -0.309 1 98 212 ASN A CA 1
ATOM 1650 C C . ASN A 1 212 ? -6.445 -9.133 -0.761 1 98 212 ASN A C 1
ATOM 1652 O O . ASN A 1 212 ? -6.141 -8.336 -1.653 1 98 212 ASN A O 1
ATOM 1656 N N . PHE A 1 213 ? -7.594 -9.094 -0.082 1 97.31 213 PHE A N 1
ATOM 1657 C CA . PHE A 1 213 ? -8.625 -8.133 -0.449 1 97.31 213 PHE A CA 1
ATOM 1658 C C . PHE A 1 213 ? -8.18 -6.711 -0.135 1 97.31 213 PHE A C 1
ATOM 1660 O O . PHE A 1 213 ? -8.414 -5.793 -0.923 1 97.31 213 PHE A O 1
ATOM 1667 N N . GLN A 1 214 ? -7.594 -6.52 1.054 1 98.25 214 GLN A N 1
ATOM 1668 C CA . GLN A 1 214 ? -7.094 -5.207 1.447 1 98.25 214 GLN A CA 1
ATOM 1669 C C . GLN A 1 214 ? -6.168 -4.629 0.381 1 98.25 214 GLN A C 1
ATOM 1671 O O . GLN A 1 214 ? -6.254 -3.445 0.051 1 98.25 214 GLN A O 1
ATOM 1676 N N . ALA A 1 215 ? -5.277 -5.438 -0.161 1 98.5 215 ALA A N 1
ATOM 1677 C CA . ALA A 1 215 ? -4.34 -5.004 -1.197 1 98.5 215 ALA A CA 1
ATOM 1678 C C . ALA A 1 215 ? -5.082 -4.582 -2.463 1 98.5 215 ALA A C 1
ATOM 1680 O O . ALA A 1 215 ? -4.742 -3.57 -3.08 1 98.5 215 ALA A O 1
ATOM 1681 N N . VAL A 1 216 ? -6.102 -5.332 -2.824 1 98.06 216 VAL A N 1
ATOM 1682 C CA . VAL A 1 216 ? -6.895 -5.043 -4.016 1 98.06 216 VAL A CA 1
ATOM 1683 C C . VAL A 1 216 ? -7.684 -3.754 -3.807 1 98.06 216 VAL A C 1
ATOM 1685 O O . VAL A 1 216 ? -7.785 -2.926 -4.715 1 98.06 216 VAL A O 1
ATOM 1688 N N . LEU A 1 217 ? -8.25 -3.615 -2.621 1 98.44 217 LEU A N 1
ATOM 1689 C CA . LEU A 1 217 ? -9.008 -2.414 -2.289 1 98.44 217 LEU A CA 1
ATOM 1690 C C . LEU A 1 217 ? -8.148 -1.166 -2.451 1 98.44 217 LEU A C 1
ATOM 1692 O O . LEU A 1 217 ? -8.57 -0.194 -3.082 1 98.44 217 LEU A O 1
ATOM 1696 N N . ILE A 1 218 ? -6.934 -1.188 -1.936 1 98.81 218 ILE A N 1
ATOM 1697 C CA . ILE A 1 218 ? -6.062 -0.019 -1.961 1 98.81 218 ILE A CA 1
ATOM 1698 C C . ILE A 1 218 ? -5.598 0.249 -3.391 1 98.81 218 ILE A C 1
ATOM 1700 O O . ILE A 1 218 ? -5.48 1.404 -3.807 1 98.81 218 ILE A O 1
ATOM 1704 N N . SER A 1 219 ? -5.293 -0.804 -4.137 1 98.38 219 SER A N 1
ATOM 1705 C CA . SER A 1 219 ? -4.922 -0.647 -5.539 1 98.38 219 SER A CA 1
ATOM 1706 C C . SER A 1 219 ? -6.039 0.021 -6.336 1 98.38 219 SER A C 1
ATOM 1708 O O . SER A 1 219 ? -5.777 0.873 -7.188 1 98.38 219 SER A O 1
ATOM 1710 N N . ASN A 1 220 ? -7.277 -0.363 -6.066 1 98.06 220 ASN A N 1
ATOM 1711 C CA . ASN A 1 220 ? -8.414 0.266 -6.73 1 98.06 220 ASN A CA 1
ATOM 1712 C C . ASN A 1 220 ? -8.648 1.685 -6.215 1 98.06 220 ASN A C 1
ATOM 1714 O O . ASN A 1 220 ? -9.07 2.561 -6.973 1 98.06 220 ASN A O 1
ATOM 1718 N N . ALA A 1 221 ? -8.375 1.876 -4.949 1 98.75 221 ALA A N 1
ATOM 1719 C CA . ALA A 1 221 ? -8.555 3.193 -4.344 1 98.75 221 ALA A CA 1
ATOM 1720 C C . ALA A 1 221 ? -7.66 4.23 -5.016 1 98.75 221 ALA A C 1
ATOM 1722 O O . ALA A 1 221 ? -8.109 5.336 -5.328 1 98.75 221 ALA A O 1
ATOM 1723 N N . ILE A 1 222 ? -6.355 3.887 -5.25 1 98.88 222 ILE A N 1
ATOM 1724 C CA . ILE A 1 222 ? -5.441 4.852 -5.848 1 98.88 222 ILE A CA 1
ATOM 1725 C C . ILE A 1 222 ? -5.859 5.133 -7.289 1 98.88 222 ILE A C 1
ATOM 1727 O O . ILE A 1 222 ? -5.699 6.254 -7.781 1 98.88 222 ILE A O 1
ATOM 1731 N N . GLN A 1 223 ? -6.426 4.152 -7.969 1 98.38 223 GLN A N 1
ATOM 1732 C CA . GLN A 1 223 ? -6.93 4.367 -9.32 1 98.38 223 GLN A CA 1
ATOM 1733 C C . GLN A 1 223 ? -8.141 5.297 -9.312 1 98.38 223 GLN A C 1
ATOM 1735 O O . GLN A 1 223 ? -8.25 6.184 -10.164 1 98.38 223 GLN A O 1
ATOM 1740 N N . GLU A 1 224 ? -9.047 5.039 -8.383 1 98.5 224 GLU A N 1
ATOM 1741 C CA . GLU A 1 224 ? -10.203 5.914 -8.219 1 98.5 224 GLU A CA 1
ATOM 1742 C C . GLU A 1 224 ? -9.773 7.344 -7.891 1 98.5 224 GLU A C 1
ATOM 1744 O O . GLU A 1 224 ? -10.297 8.297 -8.461 1 98.5 224 GLU A O 1
ATOM 1749 N N . MET A 1 225 ? -8.828 7.488 -7 1 98.81 225 MET A N 1
ATOM 1750 C CA . MET A 1 225 ? -8.281 8.797 -6.656 1 98.81 225 MET A CA 1
ATOM 1751 C C . MET A 1 225 ? -7.727 9.5 -7.891 1 98.81 225 MET A C 1
ATOM 1753 O O . MET A 1 225 ? -8.008 10.68 -8.117 1 98.81 225 MET A O 1
ATOM 1757 N N . ASN A 1 226 ? -6.961 8.742 -8.664 1 98.69 226 ASN A N 1
ATOM 1758 C CA . ASN A 1 226 ? -6.34 9.305 -9.859 1 98.69 226 ASN A CA 1
ATOM 1759 C C . ASN A 1 226 ? -7.383 9.789 -10.859 1 98.69 226 ASN A C 1
ATOM 1761 O O . ASN A 1 226 ? -7.227 10.859 -11.453 1 98.69 226 ASN A O 1
ATOM 1765 N N . ARG A 1 227 ? -8.43 8.992 -11.07 1 98.44 227 ARG A N 1
ATOM 1766 C CA . ARG A 1 227 ? -9.5 9.391 -11.977 1 98.44 227 ARG A CA 1
ATOM 1767 C C . ARG A 1 227 ? -10.148 10.695 -11.516 1 98.44 227 ARG A C 1
ATOM 1769 O O . ARG A 1 227 ? -10.367 11.602 -12.32 1 98.44 227 ARG A O 1
ATOM 1776 N N . PHE A 1 228 ? -10.422 10.766 -10.266 1 98.81 228 PHE A N 1
ATOM 1777 C CA . PHE A 1 228 ? -11.07 11.961 -9.719 1 98.81 228 PHE A CA 1
ATOM 1778 C C . PHE A 1 228 ? -10.156 13.172 -9.844 1 98.81 228 PHE A C 1
ATOM 1780 O O . PHE A 1 228 ? -10.586 14.227 -10.312 1 98.81 228 PHE A O 1
ATOM 1787 N N . LEU A 1 229 ? -8.867 13.016 -9.406 1 98.75 229 LEU A N 1
ATOM 1788 C CA . LEU A 1 229 ? -7.918 14.125 -9.43 1 98.75 229 LEU A CA 1
ATOM 1789 C C . LEU A 1 229 ? -7.719 14.641 -10.852 1 98.75 229 LEU A C 1
ATOM 1791 O O . LEU A 1 229 ? -7.641 15.852 -11.078 1 98.75 229 LEU A O 1
ATOM 1795 N N . ASN A 1 230 ? -7.641 13.734 -11.812 1 98.19 230 ASN A N 1
ATOM 1796 C CA . ASN A 1 230 ? -7.422 14.125 -13.203 1 98.19 230 ASN A CA 1
ATOM 1797 C C . ASN A 1 230 ? -8.625 14.867 -13.773 1 98.19 230 ASN A C 1
ATOM 1799 O O . ASN A 1 230 ? -8.484 15.625 -14.734 1 98.19 230 ASN A O 1
ATOM 1803 N N . THR A 1 231 ? -9.773 14.617 -13.156 1 98.44 231 THR A N 1
ATOM 1804 C CA . THR A 1 231 ? -10.992 15.273 -13.625 1 98.44 231 THR A CA 1
ATOM 1805 C C . THR A 1 231 ? -11.133 16.656 -13.008 1 98.44 231 THR A C 1
ATOM 1807 O O . THR A 1 231 ? -11.391 17.641 -13.711 1 98.44 231 THR A O 1
ATOM 1810 N N . VAL A 1 232 ? -10.883 16.797 -11.734 1 97.38 232 VAL A N 1
ATOM 1811 C CA . VAL A 1 232 ? -11.18 18.047 -11.023 1 97.38 232 VAL A CA 1
ATOM 1812 C C . VAL A 1 232 ? -9.992 19 -11.141 1 97.38 232 VAL A C 1
ATOM 1814 O O . VAL A 1 232 ? -10.148 20.219 -11.008 1 97.38 232 VAL A O 1
ATOM 1817 N N . HIS A 1 233 ? -8.82 18.484 -11.328 1 97.5 233 HIS A N 1
ATOM 1818 C CA . HIS A 1 233 ? -7.59 19.266 -11.445 1 97.5 233 HIS A CA 1
ATOM 1819 C C . HIS A 1 233 ? -6.594 18.578 -12.383 1 97.5 233 HIS A C 1
ATOM 1821 O O . HIS A 1 233 ? -5.594 18.016 -11.93 1 97.5 233 HIS A O 1
ATOM 1827 N N . PRO A 1 234 ? -6.805 18.766 -13.727 1 96.88 234 PRO A N 1
ATOM 1828 C CA . PRO A 1 234 ? -5.977 18.047 -14.703 1 96.88 234 PRO A CA 1
ATOM 1829 C C . PRO A 1 234 ? -4.59 18.672 -14.867 1 96.88 234 PRO A C 1
ATOM 1831 O O . PRO A 1 234 ? -4.438 19.672 -15.562 1 96.88 234 PRO A O 1
ATOM 1834 N N . ILE A 1 235 ? -3.623 18.109 -14.211 1 96.56 235 ILE A N 1
ATOM 1835 C CA . ILE A 1 235 ? -2.213 18.438 -14.375 1 96.56 235 ILE A CA 1
ATOM 1836 C C . ILE A 1 235 ? -1.388 17.156 -14.477 1 96.56 235 ILE A C 1
ATOM 1838 O O . ILE A 1 235 ? -1.897 16.062 -14.219 1 96.56 235 ILE A O 1
ATOM 1842 N N . ASN A 1 236 ? -0.143 17.328 -14.938 1 94.75 236 ASN A N 1
ATOM 1843 C CA . ASN A 1 236 ? 0.756 16.188 -14.898 1 94.75 236 ASN A CA 1
ATOM 1844 C C . ASN A 1 236 ? 1.14 15.828 -13.461 1 94.75 236 ASN A C 1
ATOM 1846 O O . ASN A 1 236 ? 1.689 16.656 -12.734 1 94.75 236 ASN A O 1
ATOM 1850 N N . ARG A 1 237 ? 0.741 14.641 -13.031 1 96 237 ARG A N 1
ATOM 1851 C CA . ARG A 1 237 ? 0.94 14.18 -11.656 1 96 237 ARG A CA 1
ATOM 1852 C C . ARG A 1 237 ? 1.279 12.695 -11.617 1 96 237 ARG A C 1
ATOM 1854 O O . ARG A 1 237 ? 0.809 11.922 -12.461 1 96 237 ARG A O 1
ATOM 1861 N N . ASN A 1 238 ? 2.133 12.336 -10.773 1 97.06 238 ASN A N 1
ATOM 1862 C CA . ASN A 1 238 ? 2.354 10.93 -10.453 1 97.06 238 ASN A CA 1
ATOM 1863 C C . ASN A 1 238 ? 1.729 10.555 -9.109 1 97.06 238 ASN A C 1
ATOM 1865 O O . ASN A 1 238 ? 2.311 10.82 -8.055 1 97.06 238 ASN A O 1
ATOM 1869 N N . VAL A 1 239 ? 0.637 9.844 -9.141 1 98.25 239 VAL A N 1
ATOM 1870 C CA . VAL A 1 239 ? -0.129 9.562 -7.934 1 98.25 239 VAL A CA 1
ATOM 1871 C C . VAL A 1 239 ? 0.608 8.523 -7.086 1 98.25 239 VAL A C 1
ATOM 1873 O O . VAL A 1 239 ? 0.252 8.289 -5.93 1 98.25 239 VAL A O 1
ATOM 1876 N N . ASP A 1 240 ? 1.705 7.992 -7.621 1 98.19 240 ASP A N 1
ATOM 1877 C CA . ASP A 1 240 ? 2.48 7 -6.883 1 98.19 240 ASP A CA 1
ATOM 1878 C C . ASP A 1 240 ? 3.455 7.668 -5.918 1 98.19 240 ASP A C 1
ATOM 1880 O O . ASP A 1 240 ? 4.082 7 -5.098 1 98.19 240 ASP A O 1
ATOM 1884 N N . GLU A 1 241 ? 3.562 8.984 -5.973 1 97.81 241 GLU A N 1
ATOM 1885 C CA . GLU A 1 241 ? 4.438 9.695 -5.047 1 97.81 241 GLU A CA 1
ATOM 1886 C C . GLU A 1 241 ? 3.943 9.562 -3.609 1 97.81 241 GLU A C 1
ATOM 1888 O O . GLU A 1 241 ? 2.766 9.289 -3.373 1 97.81 241 GLU A O 1
ATOM 1893 N N . SER A 1 242 ? 4.836 9.758 -2.734 1 97.44 242 SER A N 1
ATOM 1894 C CA . SER A 1 242 ? 4.57 9.516 -1.321 1 97.44 242 SER A CA 1
ATOM 1895 C C . SER A 1 242 ? 3.449 10.414 -0.808 1 97.44 242 SER A C 1
ATOM 1897 O O . SER A 1 242 ? 2.674 10.016 0.061 1 97.44 242 SER A O 1
ATOM 1899 N N . VAL A 1 243 ? 3.312 11.609 -1.375 1 98 243 VAL A N 1
ATOM 1900 C CA . VAL A 1 243 ? 2.332 12.562 -0.872 1 98 243 VAL A CA 1
ATOM 1901 C C . VAL A 1 243 ? 0.924 12.102 -1.232 1 98 243 VAL A C 1
ATOM 1903 O O . VAL A 1 243 ? -0.049 12.477 -0.574 1 98 243 VAL A O 1
ATOM 1906 N N . TYR A 1 244 ? 0.801 11.25 -2.297 1 98.62 244 TYR A N 1
ATOM 1907 C CA . TYR A 1 244 ? -0.483 10.68 -2.688 1 98.62 244 TYR A CA 1
ATOM 1908 C C . TYR A 1 244 ? -0.61 9.234 -2.207 1 98.62 244 TYR A C 1
ATOM 1910 O O . TYR A 1 244 ? -1.128 8.984 -1.117 1 98.62 244 TYR A O 1
ATOM 1918 N N . LEU A 1 245 ? 0.128 8.336 -2.834 1 98.81 245 LEU A N 1
ATOM 1919 C CA . LEU A 1 245 ? 0.036 6.914 -2.529 1 98.81 245 LEU A CA 1
ATOM 1920 C C . LEU A 1 245 ? 0.585 6.621 -1.138 1 98.81 245 LEU A C 1
ATOM 1922 O O . LEU A 1 245 ? 0.004 5.828 -0.392 1 98.81 245 LEU A O 1
ATOM 1926 N N . GLY A 1 246 ? 1.748 7.199 -0.838 1 98.62 246 GLY A N 1
ATOM 1927 C CA . GLY A 1 246 ? 2.299 6.973 0.488 1 98.62 246 GLY A CA 1
ATOM 1928 C C . GLY A 1 246 ? 1.343 7.348 1.604 1 98.62 246 GLY A C 1
ATOM 1929 O O . GLY A 1 246 ? 1.198 6.609 2.58 1 98.62 246 GLY A O 1
ATOM 1930 N N . ASP A 1 247 ? 0.736 8.508 1.407 1 98.62 247 ASP A N 1
ATOM 1931 C CA . ASP A 1 247 ? -0.221 8.969 2.408 1 98.62 247 ASP A CA 1
ATOM 1932 C C . ASP A 1 247 ? -1.44 8.047 2.467 1 98.62 247 ASP A C 1
ATOM 1934 O O . ASP A 1 247 ? -1.977 7.789 3.545 1 98.62 247 ASP A O 1
ATOM 1938 N N . LEU A 1 248 ? -1.896 7.57 1.354 1 98.88 248 LEU A N 1
ATOM 1939 C CA . LEU A 1 248 ? -2.984 6.598 1.303 1 98.88 248 LEU A CA 1
ATOM 1940 C C . LEU A 1 248 ? -2.598 5.309 2.02 1 98.88 248 LEU A C 1
ATOM 1942 O O . LEU A 1 248 ? -3.389 4.762 2.791 1 98.88 248 LEU A O 1
ATOM 1946 N N . LEU A 1 249 ? -1.382 4.855 1.802 1 98.88 249 LEU A N 1
ATOM 1947 C CA . LEU A 1 249 ? -0.914 3.592 2.363 1 98.88 249 LEU A CA 1
ATOM 1948 C C . LEU A 1 249 ? -0.844 3.666 3.885 1 98.88 249 LEU A C 1
ATOM 1950 O O . LEU A 1 249 ? -1.347 2.777 4.578 1 98.88 249 LEU A O 1
ATOM 1954 N N . VAL A 1 250 ? -0.24 4.711 4.387 1 98.75 250 VAL A N 1
ATOM 1955 C CA . VAL A 1 250 ? -0.059 4.773 5.832 1 98.75 250 VAL A CA 1
ATOM 1956 C C . VAL A 1 250 ? -1.419 4.883 6.52 1 98.75 250 VAL A C 1
ATOM 1958 O O . VAL A 1 250 ? -1.629 4.301 7.59 1 98.75 250 VAL A O 1
ATOM 1961 N N . THR A 1 251 ? -2.346 5.641 5.941 1 98.69 251 THR A N 1
ATOM 1962 C CA . THR A 1 251 ? -3.672 5.816 6.523 1 98.69 251 THR A CA 1
ATOM 1963 C C . THR A 1 251 ? -4.504 4.547 6.367 1 98.69 251 THR A C 1
ATOM 1965 O O . THR A 1 251 ? -5.305 4.211 7.246 1 98.69 251 THR A O 1
ATOM 1968 N N . GLY A 1 252 ? -4.328 3.836 5.281 1 98.62 252 GLY A N 1
ATOM 1969 C CA . GLY A 1 252 ? -5.125 2.658 4.98 1 98.62 252 GLY A CA 1
ATOM 1970 C C . GLY A 1 252 ? -4.648 1.412 5.699 1 98.62 252 GLY A C 1
ATOM 1971 O O . GLY A 1 252 ? -5.391 0.437 5.824 1 98.62 252 GLY A O 1
ATOM 1972 N N . TYR A 1 253 ? -3.398 1.391 6.211 1 98.5 253 TYR A N 1
ATOM 1973 C CA . TYR A 1 253 ? -2.836 0.169 6.777 1 98.5 253 TYR A CA 1
ATOM 1974 C C . TYR A 1 253 ? -2.537 0.343 8.266 1 98.5 253 TYR A C 1
ATOM 1976 O O . TYR A 1 253 ? -2.574 -0.624 9.031 1 98.5 253 TYR A O 1
ATOM 1984 N N . SER A 1 254 ? -2.215 1.57 8.727 1 97.69 254 SER A N 1
ATOM 1985 C CA . SER A 1 254 ? -1.691 1.774 10.078 1 97.69 254 SER A CA 1
ATOM 1986 C C . SER A 1 254 ? -2.809 1.738 11.109 1 97.69 254 SER A C 1
ATOM 1988 O O . SER A 1 254 ? -3.908 2.238 10.867 1 97.69 254 SER A O 1
ATOM 1990 N N . ASN A 1 255 ? -2.457 1.254 12.289 1 94.81 255 ASN A N 1
ATOM 1991 C CA . ASN A 1 255 ? -3.393 1.248 13.406 1 94.81 255 ASN A CA 1
ATOM 1992 C C . ASN A 1 255 ? -3.551 2.641 14.016 1 94.81 255 ASN A C 1
ATOM 1994 O O . ASN A 1 255 ? -4.484 2.887 14.781 1 94.81 255 ASN A O 1
ATOM 1998 N N . PHE A 1 256 ? -2.75 3.557 13.594 1 95.19 256 PHE A N 1
ATOM 1999 C CA . PHE A 1 256 ? -2.822 4.922 14.102 1 95.19 256 PHE A CA 1
ATOM 2000 C C . PHE A 1 256 ? -3.891 5.719 13.359 1 95.19 256 PHE A C 1
ATOM 2002 O O . PHE A 1 256 ? -4.27 6.805 13.797 1 95.19 256 PHE A O 1
ATOM 2009 N N . SER A 1 257 ? -4.395 5.176 12.281 1 97.12 257 SER A N 1
ATOM 2010 C CA . SER A 1 257 ? -5.379 5.891 11.469 1 97.12 257 SER A CA 1
ATOM 2011 C C . SER A 1 257 ? -6.738 5.922 12.156 1 97.12 257 SER A C 1
ATOM 2013 O O . SER A 1 257 ? -7.387 4.883 12.305 1 97.12 257 SER A O 1
ATOM 2015 N N . ARG A 1 258 ? -7.211 7.098 12.469 1 96.44 258 ARG A N 1
ATOM 2016 C CA . ARG A 1 258 ? -8.523 7.277 13.078 1 96.44 258 ARG A CA 1
ATOM 2017 C C . ARG A 1 258 ? -9.633 6.902 12.109 1 96.44 258 ARG A C 1
ATOM 2019 O O . ARG A 1 258 ? -10.68 6.391 12.516 1 96.44 258 ARG A O 1
ATOM 2026 N N . ASN A 1 259 ? -9.422 7.164 10.852 1 98.12 259 ASN A N 1
ATOM 2027 C CA . ASN A 1 259 ? -10.414 6.832 9.844 1 98.12 259 ASN A CA 1
ATOM 2028 C C . ASN A 1 259 ? -10.547 5.32 9.664 1 98.12 259 ASN A C 1
ATOM 2030 O O . ASN A 1 259 ? -11.656 4.805 9.516 1 98.12 259 ASN A O 1
ATOM 2034 N N . ARG A 1 260 ? -9.414 4.605 9.664 1 98.5 260 ARG A N 1
ATOM 2035 C CA . ARG A 1 260 ? -9.461 3.148 9.578 1 98.5 260 ARG A CA 1
ATOM 2036 C C . ARG A 1 260 ? -10.156 2.551 10.797 1 98.5 260 ARG A C 1
ATOM 2038 O O . ARG A 1 260 ? -10.953 1.62 10.672 1 98.5 260 ARG A O 1
ATOM 2045 N N . THR A 1 261 ? -9.82 3.088 11.977 1 98.06 261 THR A N 1
ATOM 2046 C CA . THR A 1 261 ? -10.445 2.633 13.211 1 98.06 261 THR A CA 1
ATOM 2047 C C . THR A 1 261 ? -11.961 2.838 13.156 1 98.06 261 THR A C 1
ATOM 2049 O O . THR A 1 261 ? -12.727 1.938 13.508 1 98.06 261 THR A O 1
ATOM 2052 N N . PHE A 1 262 ? -12.359 4.035 12.742 1 98.38 262 PHE A N 1
ATOM 2053 C CA . PHE A 1 262 ? -13.773 4.344 12.562 1 98.38 262 PHE A CA 1
ATOM 2054 C C . PHE A 1 262 ? -14.438 3.324 11.648 1 98.38 262 PHE A C 1
ATOM 2056 O O . PHE A 1 262 ? -15.477 2.762 11.992 1 98.38 262 PHE A O 1
ATOM 2063 N N . GLY A 1 263 ? -13.828 3.016 10.516 1 98.75 263 GLY A N 1
ATOM 2064 C CA . GLY A 1 263 ? -14.336 2.012 9.594 1 98.75 263 GLY A CA 1
ATOM 2065 C C . GLY A 1 263 ? -14.438 0.63 10.211 1 98.75 263 GLY A C 1
ATOM 2066 O O . GLY A 1 263 ? -15.422 -0.081 10 1 98.75 263 GLY A O 1
ATOM 2067 N N . THR A 1 264 ? -13.406 0.244 10.953 1 98.62 264 THR A N 1
ATOM 2068 C CA . THR A 1 264 ? -13.383 -1.07 11.578 1 98.62 264 THR A CA 1
ATOM 2069 C C . THR A 1 264 ? -14.57 -1.246 12.516 1 98.62 264 THR A C 1
ATOM 2071 O O . THR A 1 264 ? -15.203 -2.305 12.539 1 98.62 264 THR A O 1
ATOM 2074 N N . MET A 1 265 ? -14.875 -0.19 13.273 1 98.31 265 MET A N 1
ATOM 2075 C CA . MET A 1 265 ? -16.016 -0.236 14.18 1 98.31 265 MET A CA 1
ATOM 2076 C C . MET A 1 265 ? -17.312 -0.417 13.406 1 98.31 265 MET A C 1
ATOM 2078 O O . MET A 1 265 ? -18.156 -1.233 13.781 1 98.31 265 MET A O 1
ATOM 2082 N N . ILE A 1 266 ? -17.453 0.289 12.32 1 98.5 266 ILE A N 1
ATOM 2083 C CA . ILE A 1 266 ? -18.641 0.178 11.492 1 98.5 266 ILE A CA 1
ATOM 2084 C C . ILE A 1 266 ? -18.75 -1.239 10.938 1 98.5 266 ILE A C 1
ATOM 2086 O O . ILE A 1 266 ? -19.828 -1.836 10.945 1 98.5 266 ILE A O 1
ATOM 2090 N N . GLY A 1 267 ? -17.641 -1.758 10.453 1 98.38 267 GLY A N 1
ATOM 2091 C CA . GLY A 1 267 ? -17.625 -3.115 9.938 1 98.38 267 GLY A CA 1
ATOM 2092 C C . GLY A 1 267 ? -18 -4.16 10.969 1 98.38 267 GLY A C 1
ATOM 2093 O O . GLY A 1 267 ? -18.578 -5.195 10.641 1 98.38 267 GLY A O 1
ATOM 2094 N N . LYS A 1 268 ? -17.703 -3.875 12.203 1 98 268 LYS A N 1
ATOM 2095 C CA . LYS A 1 268 ? -17.984 -4.797 13.305 1 98 268 LYS A CA 1
ATOM 2096 C C . LYS A 1 268 ? -19.438 -4.688 13.75 1 98 268 LYS A C 1
ATOM 2098 O O . LYS A 1 268 ? -19.891 -5.445 14.609 1 98 268 LYS A O 1
ATOM 2103 N N . GLY A 1 269 ? -20.156 -3.686 13.25 1 97.31 269 GLY A N 1
ATOM 2104 C CA . GLY A 1 269 ? -21.594 -3.635 13.508 1 97.31 269 GLY A CA 1
ATOM 2105 C C . GLY A 1 269 ? -22.016 -2.406 14.289 1 97.31 269 GLY A C 1
ATOM 2106 O O . GLY A 1 269 ? -23.203 -2.193 14.523 1 97.31 269 GLY A O 1
ATOM 2107 N N . TYR A 1 270 ? -21.094 -1.548 14.648 1 96.81 270 TYR A N 1
ATOM 2108 C CA . TYR A 1 270 ? -21.469 -0.305 15.312 1 96.81 270 TYR A CA 1
ATOM 2109 C C . TYR A 1 270 ? -22.25 0.605 14.375 1 96.81 270 TYR A C 1
ATOM 2111 O O . TYR A 1 270 ? -21.969 0.644 13.172 1 96.81 270 TYR A O 1
ATOM 2119 N N . SER A 1 271 ? -23.172 1.285 14.938 1 96.75 271 SER A N 1
ATOM 2120 C CA . SER A 1 271 ? -23.766 2.375 14.172 1 96.75 271 SER A CA 1
ATOM 2121 C C . SER A 1 271 ? -22.781 3.527 13.992 1 96.75 271 SER A C 1
ATOM 2123 O O . SER A 1 271 ? -21.812 3.645 14.75 1 96.75 271 SER A O 1
ATOM 2125 N N . VAL A 1 272 ? -23.031 4.336 13.031 1 96.5 272 VAL A N 1
ATOM 2126 C CA . VAL A 1 272 ? -22.188 5.508 12.797 1 96.5 272 VAL A CA 1
ATOM 2127 C C . VAL A 1 272 ? -22.141 6.367 14.055 1 96.5 272 VAL A C 1
ATOM 2129 O O . VAL A 1 272 ? -21.062 6.77 14.5 1 96.5 272 VAL A O 1
ATOM 2132 N N . LYS A 1 273 ? -23.219 6.633 14.688 1 95.06 273 LYS A N 1
ATOM 2133 C CA . LYS A 1 273 ? -23.328 7.465 15.883 1 95.06 273 LYS A CA 1
ATOM 2134 C C . LYS A 1 273 ? -22.562 6.844 17.047 1 95.06 273 LYS A C 1
ATOM 2136 O O . LYS A 1 273 ? -21.797 7.535 17.734 1 95.06 273 LYS A O 1
ATOM 2141 N N . SER A 1 274 ? -22.781 5.578 17.25 1 95.5 274 SER A N 1
ATOM 2142 C CA . SER A 1 274 ? -22.094 4.891 18.344 1 95.5 274 SER A CA 1
ATOM 2143 C C . SER A 1 274 ? -20.578 4.91 18.156 1 95.5 274 SER A C 1
ATOM 2145 O O . SER A 1 274 ? -19.844 5.086 19.125 1 95.5 274 SER A O 1
ATOM 2147 N N . ALA A 1 275 ? -20.156 4.695 16.875 1 96.06 275 ALA A N 1
ATOM 2148 C CA . ALA A 1 275 ? -18.734 4.727 16.562 1 96.06 275 ALA A CA 1
ATOM 2149 C C . ALA A 1 275 ? -18.141 6.109 16.844 1 96.06 275 ALA A C 1
ATOM 2151 O O . ALA A 1 275 ? -17.047 6.227 17.406 1 96.06 275 ALA A O 1
ATOM 2152 N N . GLN A 1 276 ? -18.797 7.176 16.484 1 93.69 276 GLN A N 1
ATOM 2153 C CA . GLN A 1 276 ? -18.344 8.547 16.672 1 93.69 276 GLN A CA 1
ATOM 2154 C C . GLN A 1 276 ? -18.219 8.883 18.156 1 93.69 276 GLN A C 1
ATOM 2156 O O . GLN A 1 276 ? -17.281 9.547 18.578 1 93.69 276 GLN A O 1
ATOM 2161 N N . ILE A 1 277 ? -19.156 8.391 18.969 1 91.56 277 ILE A N 1
ATOM 2162 C CA . ILE A 1 277 ? -19.172 8.648 20.406 1 91.56 277 ILE A CA 1
ATOM 2163 C C . ILE A 1 277 ? -18.016 7.914 21.078 1 91.56 277 ILE A C 1
ATOM 2165 O O . ILE A 1 277 ? -17.312 8.484 21.922 1 91.56 277 ILE A O 1
ATOM 2169 N N . GLU A 1 278 ? -17.781 6.719 20.672 1 89.81 278 GLU A N 1
ATOM 2170 C CA . GLU A 1 278 ? -16.75 5.883 21.281 1 89.81 278 GLU A CA 1
ATOM 2171 C C . GLU A 1 278 ? -15.352 6.406 20.969 1 89.81 278 GLU A C 1
ATOM 2173 O O . GLU A 1 278 ? -14.445 6.312 21.797 1 89.81 278 GLU A O 1
ATOM 2178 N N . MET A 1 279 ? -14.984 6.863 19.781 1 87.25 279 MET A N 1
ATOM 2179 C CA . MET A 1 279 ? -13.664 7.281 19.328 1 87.25 279 MET A CA 1
ATOM 2180 C C . MET A 1 279 ? -13.289 8.633 19.938 1 87.25 279 MET A C 1
ATOM 2182 O O . MET A 1 279 ? -12.102 8.945 20.078 1 87.25 279 MET A O 1
ATOM 2186 N N . GLU A 1 280 ? -13.898 9.312 20.641 1 75.69 280 GLU A N 1
ATOM 2187 C CA . GLU A 1 280 ? -13.648 10.617 21.25 1 75.69 280 GLU A CA 1
ATOM 2188 C C . GLU A 1 280 ? -12.969 11.562 20.266 1 75.69 280 GLU A C 1
ATOM 2190 O O . GLU A 1 280 ? -12.805 12.75 20.547 1 75.69 280 GLU A O 1
ATOM 2195 N N . MET A 1 281 ? -12.477 11.031 19.109 1 81.69 281 MET A N 1
ATOM 2196 C CA . MET A 1 281 ? -11.812 11.844 18.094 1 81.69 281 MET A CA 1
ATOM 2197 C C . MET A 1 281 ? -12.602 11.828 16.797 1 81.69 281 MET A C 1
ATOM 2199 O O . MET A 1 281 ? -13.445 10.945 16.578 1 81.69 281 MET A O 1
ATOM 2203 N N . ILE A 1 282 ? -12.242 12.734 15.977 1 83.75 282 ILE A N 1
ATOM 2204 C CA . ILE A 1 282 ? -13 12.961 14.75 1 83.75 282 ILE A CA 1
ATOM 2205 C C . ILE A 1 282 ? -12.367 12.188 13.602 1 83.75 282 ILE A C 1
ATOM 2207 O O . ILE A 1 282 ? -11.164 12.305 13.359 1 83.75 282 ILE A O 1
ATOM 2211 N N . ALA A 1 283 ? -13.188 11.398 12.93 1 93.31 283 ALA A N 1
ATOM 2212 C CA . ALA A 1 283 ? -12.789 10.812 11.648 1 93.31 283 ALA A CA 1
ATOM 2213 C C . ALA A 1 283 ? -13.195 11.719 10.484 1 93.31 283 ALA A C 1
ATOM 2215 O O . ALA A 1 283 ? -14.336 11.648 10.008 1 93.31 283 ALA A O 1
ATOM 2216 N N . GLU A 1 284 ? -12.25 12.43 9.945 1 94.94 284 GLU A N 1
ATOM 2217 C CA . GLU A 1 284 ? -12.531 13.438 8.938 1 94.94 284 GLU A CA 1
ATOM 2218 C C . GLU A 1 284 ? -13.094 12.812 7.668 1 94.94 284 GLU A C 1
ATOM 2220 O O . GLU A 1 284 ? -13.797 13.469 6.898 1 94.94 284 GLU A O 1
ATOM 2225 N N . GLY A 1 285 ? -12.805 11.555 7.449 1 97.62 285 GLY A N 1
ATOM 2226 C CA . GLY A 1 285 ? -13.312 10.852 6.281 1 97.62 285 GLY A CA 1
ATOM 2227 C C . GLY A 1 285 ? -14.828 10.812 6.227 1 97.62 285 GLY A C 1
ATOM 2228 O O . GLY A 1 285 ? -15.414 10.711 5.148 1 97.62 285 GLY A O 1
ATOM 2229 N N . TYR A 1 286 ? -15.461 10.812 7.41 1 97.56 286 TYR A N 1
ATOM 2230 C CA . TYR A 1 286 ? -16.922 10.836 7.461 1 97.56 286 TYR A CA 1
ATOM 2231 C C . TYR A 1 286 ? -17.469 12.062 6.738 1 97.56 286 TYR A C 1
ATOM 2233 O O . TYR A 1 286 ? -18.344 11.945 5.879 1 97.56 286 TYR A O 1
ATOM 2241 N N . TYR A 1 287 ? -16.938 13.203 7.023 1 96.81 287 TYR A N 1
ATOM 2242 C CA . TYR A 1 287 ? -17.375 14.445 6.402 1 96.81 287 TYR A CA 1
ATOM 2243 C C . TYR A 1 287 ? -16.891 14.539 4.961 1 96.81 287 TYR A C 1
ATOM 2245 O O . TYR A 1 287 ? -17.641 14.992 4.082 1 96.81 287 TYR A O 1
ATOM 2253 N N . GLY A 1 288 ? -15.664 14.094 4.746 1 97.94 288 GLY A N 1
ATOM 2254 C CA . GLY A 1 288 ? -15.109 14.094 3.402 1 97.94 288 GLY A CA 1
ATOM 2255 C C . GLY A 1 288 ? -15.93 13.266 2.424 1 97.94 288 GLY A C 1
ATOM 2256 O O . GLY A 1 288 ? -16.062 13.641 1.258 1 97.94 288 GLY A O 1
ATOM 2257 N N . THR A 1 289 ? -16.484 12.156 2.902 1 98.56 289 THR A N 1
ATOM 2258 C CA . THR A 1 289 ? -17.297 11.273 2.059 1 98.56 289 THR A CA 1
ATOM 2259 C C . THR A 1 289 ? -18.484 12.023 1.475 1 98.56 289 THR A C 1
ATOM 2261 O O . THR A 1 289 ? -18.719 11.992 0.263 1 98.56 289 THR A O 1
ATOM 2264 N N . LYS A 1 290 ? -19.188 12.688 2.312 1 98.25 290 LYS A N 1
ATOM 2265 C CA . LYS A 1 290 ? -20.359 13.422 1.86 1 98.25 290 LYS A CA 1
ATOM 2266 C C . LYS A 1 290 ? -19.969 14.562 0.925 1 98.25 290 LYS A C 1
ATOM 2268 O O . LYS A 1 290 ? -20.578 14.758 -0.123 1 98.25 290 LYS A O 1
ATOM 2273 N N . CYS A 1 291 ? -18.969 15.305 1.305 1 98.31 291 CYS A N 1
ATOM 2274 C CA . CYS A 1 291 ? -18.547 16.469 0.524 1 98.31 291 CYS A CA 1
ATOM 2275 C C . CYS A 1 291 ? -18.094 16.047 -0.869 1 98.31 291 CYS A C 1
ATOM 2277 O O . CYS A 1 291 ? -18.484 16.656 -1.864 1 98.31 291 CYS A O 1
ATOM 2279 N N . ILE A 1 292 ? -17.266 14.992 -0.991 1 98.62 292 ILE A N 1
ATOM 2280 C CA . ILE A 1 292 ? -16.766 14.555 -2.289 1 98.62 292 ILE A CA 1
ATOM 2281 C C . ILE A 1 292 ? -17.906 13.992 -3.121 1 98.62 292 ILE A C 1
ATOM 2283 O O . ILE A 1 292 ? -17.953 14.172 -4.34 1 98.62 292 ILE A O 1
ATOM 2287 N N . LYS A 1 293 ? -18.812 13.273 -2.451 1 98.5 293 LYS A N 1
ATOM 2288 C CA . LYS A 1 293 ? -20 12.781 -3.146 1 98.5 293 LYS A CA 1
ATOM 2289 C C . LYS A 1 293 ? -20.766 13.93 -3.795 1 98.5 293 LYS A C 1
ATOM 2291 O O . LYS A 1 293 ? -21.172 13.836 -4.957 1 98.5 293 LYS A O 1
ATOM 2296 N N . GLU A 1 294 ? -20.953 14.969 -3.064 1 98.31 294 GLU A N 1
ATOM 2297 C CA . GLU A 1 294 ? -21.688 16.141 -3.561 1 98.31 294 GLU A CA 1
ATOM 2298 C C . GLU A 1 294 ? -20.906 16.828 -4.684 1 98.31 294 GLU A C 1
ATOM 2300 O O . GLU A 1 294 ? -21.5 17.234 -5.688 1 98.31 294 GLU A O 1
ATOM 2305 N N . ILE A 1 295 ? -19.625 16.969 -4.535 1 98.06 295 ILE A N 1
ATOM 2306 C CA . ILE A 1 295 ? -18.797 17.562 -5.574 1 98.06 295 ILE A CA 1
ATOM 2307 C C . ILE A 1 295 ? -18.875 16.734 -6.848 1 98.06 295 ILE A C 1
ATOM 2309 O O . ILE A 1 295 ? -18.984 17.266 -7.949 1 98.06 295 ILE A O 1
ATOM 2313 N N . ASN A 1 296 ? -18.828 15.391 -6.695 1 98.31 296 ASN A N 1
ATOM 2314 C CA . ASN A 1 296 ? -18.766 14.469 -7.82 1 98.31 296 ASN A CA 1
ATOM 2315 C C . ASN A 1 296 ? -20.109 14.391 -8.555 1 98.31 296 ASN A C 1
ATOM 2317 O O . ASN A 1 296 ? -20.188 13.852 -9.656 1 98.31 296 ASN A O 1
ATOM 2321 N N . LYS A 1 297 ? -21.156 14.914 -7.938 1 96.94 297 LYS A N 1
ATOM 2322 C CA . LYS A 1 297 ? -22.438 15.023 -8.648 1 96.94 297 LYS A CA 1
ATOM 2323 C C . LYS A 1 297 ? -22.281 15.875 -9.906 1 96.94 297 LYS A C 1
ATOM 2325 O O . LYS A 1 297 ? -23 15.664 -10.891 1 96.94 297 LYS A O 1
ATOM 2330 N N . HIS A 1 298 ? -21.344 16.734 -9.867 1 96.5 298 HIS A N 1
ATOM 2331 C CA . HIS A 1 298 ? -21.141 17.641 -10.984 1 96.5 298 HIS A CA 1
ATOM 2332 C C . HIS A 1 298 ? -20.094 17.109 -11.961 1 96.5 298 HIS A C 1
ATOM 2334 O O . HIS A 1 298 ? -20.062 17.5 -13.133 1 96.5 298 HIS A O 1
ATOM 2340 N N . HIS A 1 299 ? -19.25 16.312 -11.484 1 97.56 299 HIS A N 1
ATOM 2341 C CA . HIS A 1 299 ? -18.156 15.852 -12.32 1 97.56 299 HIS A CA 1
ATOM 2342 C C . HIS A 1 299 ? -18.438 14.469 -12.883 1 97.56 299 HIS A C 1
ATOM 2344 O O . HIS A 1 299 ? -17.875 14.086 -13.914 1 97.56 299 HIS A O 1
ATOM 2350 N N . HIS A 1 300 ? -19.219 13.578 -12.172 1 97.88 300 HIS A N 1
ATOM 2351 C CA . HIS A 1 300 ? -19.688 12.266 -12.602 1 97.88 300 HIS A CA 1
ATOM 2352 C C . HIS A 1 300 ? -18.516 11.305 -12.805 1 97.88 300 HIS A C 1
ATOM 2354 O O . HIS A 1 300 ? -18.469 10.578 -13.805 1 97.88 300 HIS A O 1
ATOM 2360 N N . VAL A 1 301 ? -17.531 11.438 -12.023 1 98.56 301 VAL A N 1
ATOM 2361 C CA . VAL A 1 301 ? -16.422 10.508 -12.039 1 98.56 301 VAL A CA 1
ATOM 2362 C C . VAL A 1 301 ? -16.859 9.156 -11.477 1 98.56 301 VAL A C 1
ATOM 2364 O O . VAL A 1 301 ? -17.656 9.094 -10.539 1 98.56 301 VAL A O 1
ATOM 2367 N N . ASN A 1 302 ? -16.438 7.996 -12.078 1 97.88 302 ASN A N 1
ATOM 2368 C CA . ASN A 1 302 ? -16.703 6.664 -11.547 1 97.88 302 ASN A CA 1
ATOM 2369 C C . ASN A 1 302 ? -15.898 6.402 -10.273 1 97.88 302 ASN A C 1
ATOM 2371 O O . ASN A 1 302 ? -14.695 6.129 -10.336 1 97.88 302 ASN A O 1
ATOM 2375 N N . MET A 1 303 ? -16.578 6.488 -9.125 1 98.19 303 MET A N 1
ATOM 2376 C CA . MET A 1 303 ? -15.93 6.309 -7.832 1 98.19 303 MET A CA 1
ATOM 2377 C C . MET A 1 303 ? -16.688 5.297 -6.977 1 98.19 303 MET A C 1
ATOM 2379 O O . MET A 1 303 ? -17.281 5.656 -5.961 1 98.19 303 MET A O 1
ATOM 2383 N N . PRO A 1 304 ? -16.594 4.008 -7.32 1 98.12 304 PRO A N 1
ATOM 2384 C CA . PRO A 1 304 ? -17.375 2.973 -6.633 1 98.12 304 PRO A CA 1
ATOM 2385 C C . PRO A 1 304 ? -17.047 2.871 -5.148 1 98.12 304 PRO A C 1
ATOM 2387 O O . PRO A 1 304 ? -17.922 2.561 -4.336 1 98.12 304 PRO A O 1
ATOM 2390 N N . ILE A 1 305 ? -15.828 3.064 -4.766 1 98.69 305 ILE A N 1
ATOM 2391 C CA . ILE A 1 305 ? -15.477 2.963 -3.354 1 98.69 305 ILE A CA 1
ATOM 2392 C C . ILE A 1 305 ? -16.109 4.109 -2.576 1 98.69 305 ILE A C 1
ATOM 2394 O O . ILE A 1 305 ? -16.688 3.9 -1.505 1 98.69 305 ILE A O 1
ATOM 2398 N N . LEU A 1 306 ? -15.992 5.363 -3.133 1 98.75 306 LEU A N 1
ATOM 2399 C CA . LEU A 1 306 ? -16.656 6.504 -2.516 1 98.75 306 LEU A CA 1
ATOM 2400 C C . LEU A 1 306 ? -18.156 6.242 -2.357 1 98.75 306 LEU A C 1
ATOM 2402 O O . LEU A 1 306 ? -18.734 6.523 -1.306 1 98.75 306 LEU A O 1
ATOM 2406 N N . ASP A 1 307 ? -18.75 5.715 -3.381 1 98.25 307 ASP A N 1
ATOM 2407 C CA . ASP A 1 307 ? -20.188 5.434 -3.367 1 98.25 307 ASP A CA 1
ATOM 2408 C C . ASP A 1 307 ? -20.531 4.426 -2.275 1 98.25 307 ASP A C 1
ATOM 2410 O O . ASP A 1 307 ? -21.531 4.598 -1.561 1 98.25 307 ASP A O 1
ATOM 2414 N N . ALA A 1 308 ? -19.75 3.377 -2.178 1 98.56 308 ALA A N 1
ATOM 2415 C CA . ALA A 1 308 ? -20 2.354 -1.167 1 98.56 308 ALA A CA 1
ATOM 2416 C C . ALA A 1 308 ? -19.922 2.938 0.24 1 98.56 308 ALA A C 1
ATOM 2418 O O . ALA A 1 308 ? -20.781 2.674 1.084 1 98.56 308 ALA A O 1
ATOM 2419 N N . VAL A 1 309 ? -18.891 3.74 0.496 1 98.81 309 VAL A N 1
ATOM 2420 C CA . VAL A 1 309 ? -18.719 4.336 1.814 1 98.81 309 VAL A CA 1
ATOM 2421 C C . VAL A 1 309 ? -19.859 5.301 2.111 1 98.81 309 VAL A C 1
ATOM 2423 O O . VAL A 1 309 ? -20.391 5.32 3.223 1 98.81 309 VAL A O 1
ATOM 2426 N N . TYR A 1 310 ? -20.234 6.098 1.119 1 98.75 310 TYR A N 1
ATOM 2427 C CA . TYR A 1 310 ? -21.344 7.023 1.284 1 98.75 310 TYR A CA 1
ATOM 2428 C C . TYR A 1 310 ? -22.625 6.281 1.64 1 98.75 310 TYR A C 1
ATOM 2430 O O . TYR A 1 310 ? -23.344 6.672 2.564 1 98.75 310 TYR A O 1
ATOM 2438 N N . ASN A 1 311 ? -22.938 5.238 0.921 1 98.69 311 ASN A N 1
ATOM 2439 C CA . ASN A 1 311 ? -24.141 4.461 1.144 1 98.69 311 ASN A CA 1
ATOM 2440 C C . ASN A 1 311 ? -24.172 3.861 2.547 1 98.69 311 ASN A C 1
ATOM 2442 O O . ASN A 1 311 ? -25.234 3.82 3.186 1 98.69 311 ASN A O 1
ATOM 2446 N N . ILE A 1 312 ? -23.031 3.396 3.016 1 98.69 312 ILE A N 1
ATOM 2447 C CA . ILE A 1 312 ? -22.953 2.793 4.34 1 98.69 312 ILE A CA 1
ATOM 2448 C C . ILE A 1 312 ? -23.125 3.869 5.41 1 98.69 312 ILE A C 1
ATOM 2450 O O . ILE A 1 312 ? -23.906 3.703 6.348 1 98.69 312 ILE A O 1
ATOM 2454 N N . LEU A 1 313 ? -22.453 5.012 5.262 1 98.5 313 LEU A N 1
ATOM 2455 C CA . LEU A 1 313 ? -22.359 6.008 6.324 1 98.5 313 LEU A CA 1
ATOM 2456 C C . LEU A 1 313 ? -23.625 6.875 6.355 1 98.5 313 LEU A C 1
ATOM 2458 O O . LEU A 1 313 ? -24.078 7.273 7.43 1 98.5 313 LEU A O 1
ATOM 2462 N N . TYR A 1 314 ? -24.188 7.191 5.188 1 98.25 314 TYR A N 1
ATOM 2463 C CA . TYR A 1 314 ? -25.203 8.227 5.141 1 98.25 314 TYR A CA 1
ATOM 2464 C C . TYR A 1 314 ? -26.547 7.645 4.727 1 98.25 314 TYR A C 1
ATOM 2466 O O . TYR A 1 314 ? -27.609 8.211 5.043 1 98.25 314 TYR A O 1
ATOM 2474 N N . GLU A 1 315 ? -26.5 6.504 4.043 1 97.94 315 GLU A N 1
ATOM 2475 C CA . GLU A 1 315 ? -27.766 5.902 3.6 1 97.94 315 GLU A CA 1
ATOM 2476 C C . GLU A 1 315 ? -28.109 4.668 4.43 1 97.94 315 GLU A C 1
ATOM 2478 O O . GLU A 1 315 ? -29.094 3.986 4.152 1 97.94 315 GLU A O 1
ATOM 2483 N N . ARG A 1 316 ? -27.312 4.309 5.379 1 95.75 316 ARG A N 1
ATOM 2484 C CA . ARG A 1 316 ? -27.531 3.248 6.355 1 95.75 316 ARG A CA 1
ATOM 2485 C C . ARG A 1 316 ? -27.672 1.894 5.672 1 95.75 316 ARG A C 1
ATOM 2487 O O . ARG A 1 316 ? -28.469 1.058 6.098 1 95.75 316 ARG A O 1
ATOM 2494 N N . ILE A 1 317 ? -27.016 1.806 4.52 1 97.06 317 ILE A N 1
ATOM 2495 C CA . ILE A 1 317 ? -26.953 0.493 3.883 1 97.06 317 ILE A CA 1
ATOM 2496 C C . ILE A 1 317 ? -25.969 -0.402 4.637 1 97.06 317 ILE A C 1
ATOM 2498 O O . ILE A 1 317 ? -24.953 0.069 5.129 1 97.06 317 ILE A O 1
ATOM 2502 N N . SER A 1 318 ? -26.359 -1.679 4.703 1 97.56 318 SER A N 1
ATOM 2503 C CA . SER A 1 318 ? -25.516 -2.646 5.402 1 97.56 318 SER A CA 1
ATOM 2504 C C . SER A 1 318 ? -24.109 -2.703 4.797 1 97.56 318 SER A C 1
ATOM 2506 O O . SER A 1 318 ? -23.969 -2.84 3.582 1 97.56 318 SER A O 1
ATOM 2508 N N . PRO A 1 319 ? -23.109 -2.627 5.703 1 98.19 319 PRO A N 1
ATOM 2509 C CA . PRO A 1 319 ? -21.734 -2.771 5.195 1 98.19 319 PRO A CA 1
ATOM 2510 C C . PRO A 1 319 ? -21.531 -4.078 4.43 1 98.19 319 PRO A C 1
ATOM 2512 O O . PRO A 1 319 ? -20.875 -4.09 3.387 1 98.19 319 PRO A O 1
ATOM 2515 N N . MET A 1 320 ? -22.078 -5.133 4.934 1 97.31 320 MET A N 1
ATOM 2516 C CA . MET A 1 320 ? -21.906 -6.441 4.305 1 97.31 320 MET A CA 1
ATOM 2517 C C . MET A 1 320 ? -22.438 -6.43 2.875 1 97.31 320 MET A C 1
ATOM 2519 O O . MET A 1 320 ? -21.781 -6.949 1.966 1 97.31 320 MET A O 1
ATOM 2523 N N . ILE A 1 321 ? -23.547 -5.824 2.646 1 96.44 321 ILE A N 1
ATOM 2524 C CA . ILE A 1 321 ? -24.203 -5.773 1.339 1 96.44 321 ILE A CA 1
ATOM 2525 C C . ILE A 1 321 ? -23.391 -4.875 0.401 1 96.44 321 ILE A C 1
ATOM 2527 O O . ILE A 1 321 ? -23.078 -5.27 -0.724 1 96.44 321 ILE A O 1
ATOM 2531 N N . GLU A 1 322 ? -23.078 -3.705 0.87 1 96.5 322 GLU A N 1
ATOM 2532 C CA . GLU A 1 322 ? -22.406 -2.713 0.037 1 96.5 322 GLU A CA 1
ATOM 2533 C C . GLU A 1 322 ? -21.031 -3.195 -0.386 1 96.5 322 GLU A C 1
ATOM 2535 O O . GLU A 1 322 ? -20.594 -2.945 -1.513 1 96.5 322 GLU A O 1
ATOM 2540 N N . ILE A 1 323 ? -20.312 -3.82 0.59 1 96.94 323 ILE A N 1
ATOM 2541 C CA . ILE A 1 323 ? -18.953 -4.277 0.289 1 96.94 323 ILE A CA 1
ATOM 2542 C C . ILE A 1 323 ? -19.016 -5.445 -0.692 1 96.94 323 ILE A C 1
ATOM 2544 O O . ILE A 1 323 ? -18.172 -5.555 -1.585 1 96.94 323 ILE A O 1
ATOM 2548 N N . LYS A 1 324 ? -19.969 -6.32 -0.562 1 94.06 324 LYS A N 1
ATOM 2549 C CA . LYS A 1 324 ? -20.125 -7.418 -1.511 1 94.06 324 LYS A CA 1
ATOM 2550 C C . LYS A 1 324 ? -20.328 -6.895 -2.93 1 94.06 324 LYS A C 1
ATOM 2552 O O . LYS A 1 324 ? -19.719 -7.406 -3.875 1 94.06 324 LYS A O 1
ATOM 2557 N N . LEU A 1 325 ? -21.109 -5.852 -3.086 1 93.56 325 LEU A N 1
ATOM 2558 C CA . LEU A 1 325 ? -21.328 -5.234 -4.387 1 93.56 325 LEU A CA 1
ATOM 2559 C C . LEU A 1 325 ? -20.047 -4.633 -4.938 1 93.56 325 LEU A C 1
ATOM 2561 O O . LEU A 1 325 ? -19.766 -4.727 -6.137 1 93.56 325 LEU A O 1
ATOM 2565 N N . LEU A 1 326 ? -19.312 -4.055 -4.078 1 93.38 326 LEU A N 1
ATOM 2566 C CA . LEU A 1 326 ? -18.047 -3.422 -4.449 1 93.38 326 LEU A CA 1
ATOM 2567 C C . LEU A 1 326 ? -17.047 -4.457 -4.953 1 93.38 326 LEU A C 1
ATOM 2569 O O . LEU A 1 326 ? -16.328 -4.207 -5.914 1 93.38 326 LEU A O 1
ATOM 2573 N N . THR A 1 327 ? -16.984 -5.621 -4.312 1 90.19 327 THR A N 1
ATOM 2574 C CA . THR A 1 327 ? -16.047 -6.676 -4.672 1 90.19 327 THR A CA 1
ATOM 2575 C C . THR A 1 327 ? -16.297 -7.16 -6.098 1 90.19 327 THR A C 1
ATOM 2577 O O . THR A 1 327 ? -15.359 -7.539 -6.801 1 90.19 327 THR A O 1
ATOM 2580 N N . ASP A 1 328 ? -17.453 -7.043 -6.535 1 85.19 328 ASP A N 1
ATOM 2581 C CA . ASP A 1 328 ? -17.812 -7.508 -7.871 1 85.19 328 ASP A CA 1
ATOM 2582 C C . ASP A 1 328 ? -17.344 -6.531 -8.938 1 85.19 328 ASP A C 1
ATOM 2584 O O . ASP A 1 328 ? -17.219 -6.898 -10.109 1 85.19 328 ASP A O 1
ATOM 2588 N N . SER A 1 329 ? -16.969 -5.391 -8.453 1 81.31 329 SER A N 1
ATOM 2589 C CA . SER A 1 329 ? -16.547 -4.363 -9.398 1 81.31 329 SER A CA 1
ATOM 2590 C C . SER A 1 329 ? -15.031 -4.281 -9.484 1 81.31 329 SER A C 1
ATOM 2592 O O . SER A 1 329 ? -14.492 -3.633 -10.391 1 81.31 329 SER A O 1
ATOM 2594 N N . PHE A 1 330 ? -14.375 -4.973 -8.57 1 83.31 330 PHE A N 1
ATOM 2595 C CA . PHE A 1 330 ? -12.922 -4.84 -8.516 1 83.31 330 PHE A CA 1
ATOM 2596 C C . PHE A 1 330 ? -12.25 -5.742 -9.539 1 83.31 330 PHE A C 1
ATOM 2598 O O . PHE A 1 330 ? -12.773 -6.812 -9.867 1 83.31 330 PHE A O 1
ATOM 2605 N N . ARG A 1 331 ? -11.234 -5.137 -10.211 1 69 331 ARG A N 1
ATOM 2606 C CA . ARG A 1 331 ? -10.406 -5.891 -11.148 1 69 331 ARG A CA 1
ATOM 2607 C C . ARG A 1 331 ? -8.953 -5.914 -10.695 1 69 331 ARG A C 1
ATOM 2609 O O . ARG A 1 331 ? -8.453 -4.938 -10.133 1 69 331 ARG A O 1
ATOM 2616 N N . MET B 1 1 ? -5.371 -28.641 -29.641 1 70.88 1 MET B N 1
ATOM 2617 C CA . MET B 1 1 ? -5.156 -28.438 -28.219 1 70.88 1 MET B CA 1
ATOM 2618 C C . MET B 1 1 ? -6.48 -28.203 -27.484 1 70.88 1 MET B C 1
ATOM 2620 O O . MET B 1 1 ? -7.34 -27.469 -27.984 1 70.88 1 MET B O 1
ATOM 2624 N N . LYS B 1 2 ? -6.75 -29.016 -26.531 1 82.31 2 LYS B N 1
ATOM 2625 C CA . LYS B 1 2 ? -7.906 -28.875 -25.641 1 82.31 2 LYS B CA 1
ATOM 2626 C C . LYS B 1 2 ? -7.598 -27.938 -24.484 1 82.31 2 LYS B C 1
ATOM 2628 O O . LYS B 1 2 ? -6.621 -28.141 -23.75 1 82.31 2 LYS B O 1
ATOM 2633 N N . LEU B 1 3 ? -8.273 -26.828 -24.484 1 89.06 3 LEU B N 1
ATOM 2634 C CA . LEU B 1 3 ? -7.992 -25.844 -23.438 1 89.06 3 LEU B CA 1
ATOM 2635 C C . LEU B 1 3 ? -9.18 -25.703 -22.5 1 89.06 3 LEU B C 1
ATOM 2637 O O . LEU B 1 3 ? -10.32 -25.531 -22.938 1 89.06 3 LEU B O 1
ATOM 2641 N N . PRO B 1 4 ? -8.977 -25.891 -21.172 1 91.81 4 PRO B N 1
ATOM 2642 C CA . PRO B 1 4 ? -7.668 -26.188 -20.594 1 91.81 4 PRO B CA 1
ATOM 2643 C C . PRO B 1 4 ? -7.332 -27.688 -20.656 1 91.81 4 PRO B C 1
ATOM 2645 O O . PRO B 1 4 ? -6.199 -28.078 -20.375 1 91.81 4 PRO B O 1
ATOM 2648 N N . GLY B 1 5 ? -8.383 -28.531 -21.016 1 95.56 5 GLY B N 1
ATOM 2649 C CA . GLY B 1 5 ? -8.18 -29.969 -21 1 95.56 5 GLY B CA 1
ATOM 2650 C C . GLY B 1 5 ? -7.758 -30.484 -19.641 1 95.56 5 GLY B C 1
ATOM 2651 O O . GLY B 1 5 ? -8.234 -30 -18.609 1 95.56 5 GLY B O 1
ATOM 2652 N N . LYS B 1 6 ? -6.945 -31.562 -19.625 1 97.56 6 LYS B N 1
ATOM 2653 C CA . LYS B 1 6 ? -6.438 -32.094 -18.375 1 97.56 6 LYS B CA 1
ATOM 2654 C C . LYS B 1 6 ? -5.34 -31.219 -17.797 1 97.56 6 LYS B C 1
ATOM 2656 O O . LYS B 1 6 ? -4.336 -30.953 -18.453 1 97.56 6 LYS B O 1
ATOM 2661 N N . ILE B 1 7 ? -5.551 -30.828 -16.547 1 98.38 7 ILE B N 1
ATOM 2662 C CA . ILE B 1 7 ? -4.648 -29.875 -15.898 1 98.38 7 ILE B CA 1
ATOM 2663 C C . ILE B 1 7 ? -3.672 -30.625 -15 1 98.38 7 ILE B C 1
ATOM 2665 O O . ILE B 1 7 ? -4.066 -31.547 -14.273 1 98.38 7 ILE B O 1
ATOM 2669 N N . ALA B 1 8 ? -2.42 -30.25 -15.07 1 98.62 8 ALA B N 1
ATOM 2670 C CA . ALA B 1 8 ? -1.411 -30.766 -14.148 1 98.62 8 ALA B CA 1
ATOM 2671 C C . ALA B 1 8 ? -0.79 -29.641 -13.328 1 98.62 8 ALA B C 1
ATOM 2673 O O . ALA B 1 8 ? -0.519 -28.562 -13.859 1 98.62 8 ALA B O 1
ATOM 2674 N N . ILE B 1 9 ? -0.631 -29.875 -12.094 1 98.69 9 ILE B N 1
ATOM 2675 C CA . ILE B 1 9 ? 0.112 -28.984 -11.211 1 98.69 9 ILE B CA 1
ATOM 2676 C C . ILE B 1 9 ? 1.524 -29.531 -11 1 98.69 9 ILE B C 1
ATOM 2678 O O . ILE B 1 9 ? 1.7 -30.672 -10.586 1 98.69 9 ILE B O 1
ATOM 2682 N N . MET B 1 10 ? 2.51 -28.734 -11.32 1 98.31 10 MET B N 1
ATOM 2683 C CA . MET B 1 10 ? 3.914 -29.125 -11.234 1 98.31 10 MET B CA 1
ATOM 2684 C C . MET B 1 10 ? 4.574 -28.5 -10.008 1 98.31 10 MET B C 1
ATOM 2686 O O . MET B 1 10 ? 5.148 -27.422 -10.078 1 98.31 10 MET B O 1
ATOM 2690 N N . GLY B 1 11 ? 4.605 -29.172 -8.898 1 96.69 11 GLY B N 1
ATOM 2691 C CA . GLY B 1 11 ? 5.113 -28.703 -7.625 1 96.69 11 GLY B CA 1
ATOM 2692 C C . GLY B 1 11 ? 4.203 -29.031 -6.457 1 96.69 11 GLY B C 1
ATOM 2693 O O . GLY B 1 11 ? 2.996 -29.203 -6.633 1 96.69 11 GLY B O 1
ATOM 2694 N N . GLY B 1 12 ? 4.727 -29.125 -5.27 1 96 12 GLY B N 1
ATOM 2695 C CA . GLY B 1 12 ? 3.943 -29.609 -4.145 1 96 12 GLY B CA 1
ATOM 2696 C C . GLY B 1 12 ? 3.91 -28.641 -2.977 1 96 12 GLY B C 1
ATOM 2697 O O . GLY B 1 12 ? 3.52 -29 -1.867 1 96 12 GLY B O 1
ATOM 2698 N N . GLY B 1 13 ? 4.285 -27.375 -3.156 1 95.19 13 GLY B N 1
ATOM 2699 C CA . GLY B 1 13 ? 4.363 -26.406 -2.072 1 95.19 13 GLY B CA 1
ATOM 2700 C C . GLY B 1 13 ? 3.02 -25.797 -1.714 1 95.19 13 GLY B C 1
ATOM 2701 O O . GLY B 1 13 ? 1.974 -26.312 -2.104 1 95.19 13 GLY B O 1
ATOM 2702 N N . SER B 1 14 ? 3.057 -24.781 -0.878 1 95.94 14 SER B N 1
ATOM 2703 C CA . SER B 1 14 ? 1.845 -24.109 -0.416 1 95.94 14 SER B CA 1
ATOM 2704 C C . SER B 1 14 ? 1.035 -23.562 -1.586 1 95.94 14 SER B C 1
ATOM 2706 O O . SER B 1 14 ? -0.177 -23.766 -1.66 1 95.94 14 SER B O 1
ATOM 2708 N N . TRP B 1 15 ? 1.739 -22.875 -2.451 1 96.88 15 TRP B N 1
ATOM 2709 C CA . TRP B 1 15 ? 1.043 -22.281 -3.584 1 96.88 15 TRP B CA 1
ATOM 2710 C C . TRP B 1 15 ? 0.47 -23.359 -4.5 1 96.88 15 TRP B C 1
ATOM 2712 O O . TRP B 1 15 ? -0.629 -23.203 -5.039 1 96.88 15 TRP B O 1
ATOM 2722 N N . ALA B 1 16 ? 1.176 -24.422 -4.695 1 98 16 ALA B N 1
ATOM 2723 C CA . ALA B 1 16 ? 0.662 -25.562 -5.449 1 98 16 ALA B CA 1
ATOM 2724 C C . ALA B 1 16 ? -0.616 -26.109 -4.82 1 98 16 ALA B C 1
ATOM 2726 O O . ALA B 1 16 ? -1.58 -26.422 -5.523 1 98 16 ALA B O 1
ATOM 2727 N N . THR B 1 17 ? -0.597 -26.25 -3.506 1 98.31 17 THR B N 1
ATOM 2728 C CA . THR B 1 17 ? -1.744 -26.75 -2.764 1 98.31 17 THR B CA 1
ATOM 2729 C C . THR B 1 17 ? -2.947 -25.828 -2.93 1 98.31 17 THR B C 1
ATOM 2731 O O . THR B 1 17 ? -4.07 -26.297 -3.145 1 98.31 17 THR B O 1
ATOM 2734 N N . ALA B 1 18 ? -2.688 -24.547 -2.885 1 98.06 18 ALA B N 1
ATOM 2735 C CA . ALA B 1 18 ? -3.752 -23.562 -3.07 1 98.06 18 ALA B CA 1
ATOM 2736 C C . ALA B 1 18 ? -4.324 -23.641 -4.484 1 98.06 18 ALA B C 1
ATOM 2738 O O . ALA B 1 18 ? -5.539 -23.594 -4.672 1 98.06 18 ALA B O 1
ATOM 2739 N N . ILE B 1 19 ? -3.457 -23.75 -5.477 1 98.12 19 ILE B N 1
ATOM 2740 C CA . ILE B 1 19 ? -3.896 -23.812 -6.867 1 98.12 19 ILE B CA 1
ATOM 2741 C C . ILE B 1 19 ? -4.703 -25.094 -7.09 1 98.12 19 ILE B C 1
ATOM 2743 O O . ILE B 1 19 ? -5.711 -25.078 -7.805 1 98.12 19 ILE B O 1
ATOM 2747 N N . ALA B 1 20 ? -4.285 -26.188 -6.496 1 98.44 20 ALA B N 1
ATOM 2748 C CA . ALA B 1 20 ? -5.043 -27.438 -6.582 1 98.44 20 ALA B CA 1
ATOM 2749 C C . ALA B 1 20 ? -6.461 -27.25 -6.059 1 98.44 20 ALA B C 1
ATOM 2751 O O . ALA B 1 20 ? -7.426 -27.703 -6.68 1 98.44 20 ALA B O 1
ATOM 2752 N N . LYS B 1 21 ? -6.57 -26.625 -4.934 1 97.88 21 LYS B N 1
ATOM 2753 C CA . LYS B 1 21 ? -7.879 -26.344 -4.355 1 97.88 21 LYS B CA 1
ATOM 2754 C C . LYS B 1 21 ? -8.742 -25.531 -5.312 1 97.88 21 LYS B C 1
ATOM 2756 O O . LYS B 1 21 ? -9.922 -25.844 -5.52 1 97.88 21 LYS B O 1
ATOM 2761 N N . MET B 1 22 ? -8.156 -24.516 -5.898 1 97.56 22 MET B N 1
ATOM 2762 C CA . MET B 1 22 ? -8.891 -23.656 -6.82 1 97.56 22 MET B CA 1
ATOM 2763 C C . MET B 1 22 ? -9.352 -24.438 -8.047 1 97.56 22 MET B C 1
ATOM 2765 O O . MET B 1 22 ? -10.508 -24.328 -8.461 1 97.56 22 MET B O 1
ATOM 2769 N N . CYS B 1 23 ? -8.422 -25.219 -8.609 1 97.44 23 CYS B N 1
ATOM 2770 C CA . CYS B 1 23 ? -8.742 -26 -9.805 1 97.44 23 CYS B CA 1
ATOM 2771 C C . CYS B 1 23 ? -9.867 -26.984 -9.523 1 97.44 23 CYS B C 1
ATOM 2773 O O . CYS B 1 23 ? -10.781 -27.141 -10.328 1 97.44 23 CYS B O 1
ATOM 2775 N N . LEU B 1 24 ? -9.82 -27.641 -8.398 1 97.31 24 LEU B N 1
ATOM 2776 C CA . LEU B 1 24 ? -10.75 -28.719 -8.078 1 97.31 24 LEU B CA 1
ATOM 2777 C C . LEU B 1 24 ? -12.109 -28.156 -7.688 1 97.31 24 LEU B C 1
ATOM 2779 O O . LEU B 1 24 ? -13.078 -28.922 -7.547 1 97.31 24 LEU B O 1
ATOM 2783 N N . ALA B 1 25 ? -12.18 -26.891 -7.516 1 94.44 25 ALA B N 1
ATOM 2784 C CA . ALA B 1 25 ? -13.484 -26.266 -7.324 1 94.44 25 ALA B CA 1
ATOM 2785 C C . ALA B 1 25 ? -14.336 -26.391 -8.586 1 94.44 25 ALA B C 1
ATOM 2787 O O . ALA B 1 25 ? -15.57 -26.391 -8.508 1 94.44 25 ALA B O 1
ATOM 2788 N N . GLN B 1 26 ? -13.68 -26.562 -9.734 1 93.31 26 GLN B N 1
ATOM 2789 C CA . GLN B 1 26 ? -14.438 -26.625 -10.984 1 93.31 26 GLN B CA 1
ATOM 2790 C C . GLN B 1 26 ? -14.094 -27.891 -11.773 1 93.31 26 GLN B C 1
ATOM 2792 O O . GLN B 1 26 ? -14.953 -28.438 -12.469 1 93.31 26 GLN B O 1
ATOM 2797 N N . GLU B 1 27 ? -12.891 -28.344 -11.633 1 95.88 27 GLU B N 1
ATOM 2798 C CA . GLU B 1 27 ? -12.438 -29.5 -12.406 1 95.88 27 GLU B CA 1
ATOM 2799 C C . GLU B 1 27 ? -12.836 -30.797 -11.727 1 95.88 27 GLU B C 1
ATOM 2801 O O . GLU B 1 27 ? -12.875 -30.891 -10.492 1 95.88 27 GLU B O 1
ATOM 2806 N N . GLU B 1 28 ? -13.031 -31.797 -12.531 1 97.06 28 GLU B N 1
ATOM 2807 C CA . GLU B 1 28 ? -13.367 -33.125 -11.992 1 97.06 28 GLU B CA 1
ATOM 2808 C C . GLU B 1 28 ? -12.141 -33.781 -11.367 1 97.06 28 GLU B C 1
ATOM 2810 O O . GLU B 1 28 ? -12.258 -34.469 -10.344 1 97.06 28 GLU B O 1
ATOM 2815 N N . SER B 1 29 ? -11.062 -33.594 -12.023 1 98.25 29 SER B N 1
ATOM 2816 C CA . SER B 1 29 ? -9.812 -34.188 -11.539 1 98.25 29 SER B CA 1
ATOM 2817 C C . SER B 1 29 ? -8.602 -33.406 -12.039 1 98.25 29 SER B C 1
ATOM 2819 O O . SER B 1 29 ? -8.727 -32.594 -12.961 1 98.25 29 SER B O 1
ATOM 2821 N N . ILE B 1 30 ? -7.504 -33.656 -11.422 1 98.69 30 ILE B N 1
ATOM 2822 C CA . ILE B 1 30 ? -6.254 -33.031 -11.852 1 98.69 30 ILE B CA 1
ATOM 2823 C C . ILE B 1 30 ? -5.117 -34.062 -11.773 1 98.69 30 ILE B C 1
ATOM 2825 O O . ILE B 1 30 ? -5.223 -35.062 -11.062 1 98.69 30 ILE B O 1
ATOM 2829 N N . ASN B 1 31 ? -4.086 -33.781 -12.57 1 98.81 31 ASN B N 1
ATOM 2830 C CA . ASN B 1 31 ? -2.793 -34.438 -12.375 1 98.81 31 ASN B CA 1
ATOM 2831 C C . ASN B 1 31 ? -1.875 -33.594 -11.492 1 98.81 31 ASN B C 1
ATOM 2833 O O . ASN B 1 31 ? -1.899 -32.375 -11.555 1 98.81 31 ASN B O 1
ATOM 2837 N N . TRP B 1 32 ? -1.132 -34.25 -10.602 1 98.75 32 TRP B N 1
ATOM 2838 C CA . TRP B 1 32 ? -0.272 -33.5 -9.68 1 98.75 32 TRP B CA 1
ATOM 2839 C C . TRP B 1 32 ? 1.113 -34.125 -9.602 1 98.75 32 TRP B C 1
ATOM 2841 O O . TRP B 1 32 ? 1.264 -35.25 -9.109 1 98.75 32 TRP B O 1
ATOM 2851 N N . TYR B 1 33 ? 2.115 -33.406 -10.086 1 98.38 33 TYR B N 1
ATOM 2852 C CA . TYR B 1 33 ? 3.508 -33.844 -10.031 1 98.38 33 TYR B CA 1
ATOM 2853 C C . TYR B 1 33 ? 4.164 -33.406 -8.734 1 98.38 33 TYR B C 1
ATOM 2855 O O . TYR B 1 33 ? 4.211 -32.188 -8.43 1 98.38 33 TYR B O 1
ATOM 2863 N N . MET B 1 34 ? 4.629 -34.344 -7.957 1 96.81 34 MET B N 1
ATOM 2864 C CA . MET B 1 34 ? 5.465 -34.125 -6.781 1 96.81 34 MET B CA 1
ATOM 2865 C C . MET B 1 34 ? 6.746 -34.969 -6.859 1 96.81 34 MET B C 1
ATOM 2867 O O . MET B 1 34 ? 6.707 -36.125 -7.203 1 96.81 34 MET B O 1
ATOM 2871 N N . ARG B 1 35 ? 7.801 -34.344 -6.484 1 93.88 35 ARG B N 1
ATOM 2872 C CA . ARG B 1 35 ? 9.109 -34.938 -6.715 1 93.88 35 ARG B CA 1
ATOM 2873 C C . ARG B 1 35 ? 9.32 -36.156 -5.832 1 93.88 35 ARG B C 1
ATOM 2875 O O . ARG B 1 35 ? 9.992 -37.125 -6.23 1 93.88 35 ARG B O 1
ATOM 2882 N N . ARG B 1 36 ? 8.703 -36.188 -4.625 1 95.06 36 ARG B N 1
ATOM 2883 C CA . ARG B 1 36 ? 9 -37.188 -3.625 1 95.06 36 ARG B CA 1
ATOM 2884 C C . ARG B 1 36 ? 7.859 -38.188 -3.502 1 95.06 36 ARG B C 1
ATOM 2886 O O . ARG B 1 36 ? 6.746 -37.844 -3.117 1 95.06 36 ARG B O 1
ATOM 2893 N N . ASP B 1 37 ? 8.242 -39.5 -3.604 1 97.31 37 ASP B N 1
ATOM 2894 C CA . ASP B 1 37 ? 7.254 -40.562 -3.498 1 97.31 37 ASP B CA 1
ATOM 2895 C C . ASP B 1 37 ? 6.719 -40.688 -2.072 1 97.31 37 ASP B C 1
ATOM 2897 O O . ASP B 1 37 ? 5.543 -40.969 -1.867 1 97.31 37 ASP B O 1
ATOM 2901 N N . ASP B 1 38 ? 7.535 -40.469 -1.161 1 97.56 38 ASP B N 1
ATOM 2902 C CA . ASP B 1 38 ? 7.105 -40.594 0.23 1 97.56 38 ASP B CA 1
ATOM 2903 C C . ASP B 1 38 ? 6.094 -39.5 0.583 1 97.56 38 ASP B C 1
ATOM 2905 O O . ASP B 1 38 ? 5.141 -39.75 1.321 1 97.56 38 ASP B O 1
ATOM 2909 N N . ARG B 1 39 ? 6.277 -38.312 0.088 1 96.88 39 ARG B N 1
ATOM 2910 C CA . ARG B 1 39 ? 5.324 -37.25 0.307 1 96.88 39 ARG B CA 1
ATOM 2911 C C . ARG B 1 39 ? 3.979 -37.562 -0.341 1 96.88 39 ARG B C 1
ATOM 2913 O O . ARG B 1 39 ? 2.926 -37.25 0.214 1 96.88 39 ARG B O 1
ATOM 2920 N N . ILE B 1 40 ? 4.047 -38.188 -1.504 1 98.19 40 ILE B N 1
ATOM 2921 C CA . ILE B 1 40 ? 2.822 -38.594 -2.189 1 98.19 40 ILE B CA 1
ATOM 2922 C C . ILE B 1 40 ? 2.076 -39.625 -1.35 1 98.19 40 ILE B C 1
ATOM 2924 O O . ILE B 1 40 ? 0.86 -39.531 -1.169 1 98.19 40 ILE B O 1
ATOM 2928 N N . ALA B 1 41 ? 2.855 -40.594 -0.86 1 98.25 41 ALA B N 1
ATOM 2929 C CA . ALA B 1 41 ? 2.252 -41.625 -0.028 1 98.25 41 ALA B CA 1
ATOM 2930 C C . ALA B 1 41 ? 1.602 -41.031 1.214 1 98.25 41 ALA B C 1
ATOM 2932 O O . ALA B 1 41 ? 0.479 -41.406 1.573 1 98.25 41 ALA B O 1
ATOM 2933 N N . ASP B 1 42 ? 2.279 -40.125 1.828 1 98.31 42 ASP B N 1
ATOM 2934 C CA . ASP B 1 42 ? 1.748 -39.438 3.004 1 98.31 42 ASP B CA 1
ATOM 2935 C C . ASP B 1 42 ? 0.496 -38.625 2.656 1 98.31 42 ASP B C 1
ATOM 2937 O O . ASP B 1 42 ? -0.469 -38.625 3.424 1 98.31 42 ASP B O 1
ATOM 2941 N N . PHE B 1 43 ? 0.544 -37.969 1.541 1 98.5 43 PHE B N 1
ATOM 2942 C CA . PHE B 1 43 ? -0.583 -37.188 1.077 1 98.5 43 PHE B CA 1
ATOM 2943 C C . PHE B 1 43 ? -1.828 -38.031 0.909 1 98.5 43 PHE B C 1
ATOM 2945 O O . PHE B 1 43 ? -2.906 -37.688 1.388 1 98.5 43 PHE B O 1
ATOM 2952 N N . LYS B 1 44 ? -1.673 -39.188 0.278 1 98.19 44 LYS B N 1
ATOM 2953 C CA . LYS B 1 44 ? -2.783 -40.094 0.036 1 98.19 44 LYS B CA 1
ATOM 2954 C C . LYS B 1 44 ? -3.34 -40.656 1.348 1 98.19 44 LYS B C 1
ATOM 2956 O O . LYS B 1 44 ? -4.559 -40.719 1.522 1 98.19 44 LYS B O 1
ATOM 2961 N N . ARG B 1 45 ? -2.482 -40.938 2.189 1 98 45 ARG B N 1
ATOM 2962 C CA . ARG B 1 45 ? -2.883 -41.5 3.473 1 98 45 ARG B CA 1
ATOM 2963 C C . ARG B 1 45 ? -3.627 -40.5 4.32 1 98 45 ARG B C 1
ATOM 2965 O O . ARG B 1 45 ? -4.633 -40.812 4.957 1 98 45 ARG B O 1
ATOM 2972 N N . LEU B 1 46 ? -3.156 -39.219 4.34 1 98 46 LEU B N 1
ATOM 2973 C CA . LEU B 1 46 ? -3.666 -38.188 5.234 1 98 46 LEU B CA 1
ATOM 2974 C C . LEU B 1 46 ? -4.855 -37.469 4.609 1 98 46 LEU B C 1
ATOM 2976 O O . LEU B 1 46 ? -5.684 -36.906 5.32 1 98 46 LEU B O 1
ATOM 2980 N N . GLY B 1 47 ? -4.828 -37.406 3.266 1 98.31 47 GLY B N 1
ATOM 2981 C CA . GLY B 1 47 ? -5.883 -36.719 2.553 1 98.31 47 GLY B CA 1
ATOM 2982 C C . GLY B 1 47 ? -5.641 -35.219 2.447 1 98.31 47 GLY B C 1
ATOM 2983 O O . GLY B 1 47 ? -6.559 -34.469 2.133 1 98.31 47 GLY B O 1
ATOM 2984 N N . HIS B 1 48 ? -4.504 -34.812 2.826 1 98.31 48 HIS B N 1
ATOM 2985 C CA . HIS B 1 48 ? -4.066 -33.406 2.709 1 98.31 48 HIS B CA 1
ATOM 2986 C C . HIS B 1 48 ? -2.551 -33.344 2.555 1 98.31 48 HIS B C 1
ATOM 2988 O O . HIS B 1 48 ? -1.838 -34.312 2.811 1 98.31 48 HIS B O 1
ATOM 2994 N N . ASN B 1 49 ? -2.055 -32.188 1.999 1 98.19 49 ASN B N 1
ATOM 2995 C CA . ASN B 1 49 ? -0.613 -31.969 1.936 1 98.19 49 ASN B CA 1
ATOM 2996 C C . ASN B 1 49 ? 0.041 -32.125 3.303 1 98.19 49 ASN B C 1
ATOM 2998 O O . ASN B 1 49 ? -0.395 -31.531 4.285 1 98.19 49 ASN B O 1
ATOM 3002 N N . PRO B 1 50 ? 1.001 -33 3.418 1 96.81 50 PRO B N 1
ATOM 3003 C CA . PRO B 1 50 ? 1.553 -33.281 4.738 1 96.81 50 PRO B CA 1
ATOM 3004 C C . PRO B 1 50 ? 2.35 -32.125 5.332 1 96.81 50 PRO B C 1
ATOM 3006 O O . PRO B 1 50 ? 2.549 -32.062 6.547 1 96.81 50 PRO B O 1
ATOM 3009 N N . ALA B 1 51 ? 2.791 -31.203 4.477 1 94.44 51 ALA B N 1
ATOM 3010 C CA . ALA B 1 51 ? 3.736 -30.203 4.965 1 94.44 51 ALA B CA 1
ATOM 3011 C C . ALA B 1 51 ? 3.176 -28.797 4.793 1 94.44 51 ALA B C 1
ATOM 3013 O O . ALA B 1 51 ? 3.537 -27.875 5.539 1 94.44 51 ALA B O 1
ATOM 3014 N N . TYR B 1 52 ? 2.299 -28.625 3.828 1 95.38 52 TYR B N 1
ATOM 3015 C CA . TYR B 1 52 ? 1.869 -27.281 3.455 1 95.38 52 TYR B CA 1
ATOM 3016 C C . TYR B 1 52 ? 0.35 -27.172 3.482 1 95.38 52 TYR B C 1
ATOM 3018 O O . TYR B 1 52 ? -0.353 -28.016 2.918 1 95.38 52 TYR B O 1
ATOM 3026 N N . LEU B 1 53 ? -0.099 -26.078 4.078 1 97.31 53 LEU B N 1
ATOM 3027 C CA . LEU B 1 53 ? -1.532 -25.828 4.168 1 97.31 53 LEU B CA 1
ATOM 3028 C C . LEU B 1 53 ? -2.281 -27.094 4.594 1 97.31 53 LEU B C 1
ATOM 3030 O O . LEU B 1 53 ? -3.225 -27.516 3.924 1 97.31 53 LEU B O 1
ATOM 3034 N N . THR B 1 54 ? -1.942 -27.609 5.691 1 97.38 54 THR B N 1
ATOM 3035 C CA . THR B 1 54 ? -2.357 -28.938 6.125 1 97.38 54 THR B CA 1
ATOM 3036 C C . THR B 1 54 ? -3.85 -28.969 6.449 1 97.38 54 THR B C 1
ATOM 3038 O O . THR B 1 54 ? -4.453 -30.031 6.555 1 97.38 54 THR B O 1
ATOM 3041 N N . GLY B 1 55 ? -4.453 -27.875 6.523 1 96.88 55 GLY B N 1
ATOM 3042 C CA . GLY B 1 55 ? -5.875 -27.797 6.82 1 96.88 55 GLY B CA 1
ATOM 3043 C C . GLY B 1 55 ? -6.754 -28 5.602 1 96.88 55 GLY B C 1
ATOM 3044 O O . GLY B 1 55 ? -7.961 -28.219 5.727 1 96.88 55 GLY B O 1
ATOM 3045 N N . VAL B 1 56 ? -6.203 -27.984 4.414 1 97.81 56 VAL B N 1
ATOM 3046 C CA . VAL B 1 56 ? -6.957 -28.172 3.182 1 97.81 56 VAL B CA 1
ATOM 3047 C C . VAL B 1 56 ? -7.09 -29.672 2.883 1 97.81 56 VAL B C 1
ATOM 3049 O O . VAL B 1 56 ? -6.09 -30.344 2.633 1 97.81 56 VAL B O 1
ATOM 3052 N N . LYS B 1 57 ? -8.312 -30.172 2.818 1 97.75 57 LYS B N 1
ATOM 3053 C CA . LYS B 1 57 ? -8.562 -31.578 2.531 1 97.75 57 LYS B CA 1
ATOM 3054 C C . LYS B 1 57 ? -8.93 -31.781 1.062 1 97.75 57 LYS B C 1
ATOM 3056 O O . LYS B 1 57 ? -9.586 -30.938 0.457 1 97.75 57 LYS B O 1
ATOM 3061 N N . PHE B 1 58 ? -8.508 -32.938 0.579 1 98.44 58 PHE B N 1
ATOM 3062 C CA . PHE B 1 58 ? -8.781 -33.25 -0.815 1 98.44 58 PHE B CA 1
ATOM 3063 C C . PHE B 1 58 ? -9.461 -34.625 -0.925 1 98.44 58 PHE B C 1
ATOM 3065 O O . PHE B 1 58 ? -9.25 -35.5 -0.079 1 98.44 58 PHE B O 1
ATOM 3072 N N . ASP B 1 59 ? -10.336 -34.75 -1.954 1 98 59 ASP B N 1
ATOM 3073 C CA . ASP B 1 59 ? -10.789 -36.062 -2.389 1 98 59 ASP B CA 1
ATOM 3074 C C . ASP B 1 59 ? -9.734 -36.75 -3.244 1 98 59 ASP B C 1
ATOM 3076 O O . ASP B 1 59 ? -9.547 -36.406 -4.41 1 98 59 ASP B O 1
ATOM 3080 N N . MET B 1 60 ? -9.164 -37.781 -2.707 1 97.94 60 MET B N 1
ATOM 3081 C CA . MET B 1 60 ? -8.016 -38.438 -3.328 1 97.94 60 MET B CA 1
ATOM 3082 C C . MET B 1 60 ? -8.406 -39.062 -4.652 1 97.94 60 MET B C 1
ATOM 3084 O O . MET B 1 60 ? -7.562 -39.25 -5.535 1 97.94 60 MET B O 1
ATOM 3088 N N . LYS B 1 61 ? -9.625 -39.312 -4.879 1 98.06 61 LYS B N 1
ATOM 3089 C CA . LYS B 1 61 ? -10.094 -39.938 -6.121 1 98.06 61 LYS B CA 1
ATOM 3090 C C . LYS B 1 61 ? -9.992 -38.938 -7.289 1 98.06 61 LYS B C 1
ATOM 3092 O O . LYS B 1 61 ? -10.016 -39.375 -8.453 1 98.06 61 LYS B O 1
ATOM 3097 N N . ARG B 1 62 ? -9.828 -37.688 -6.969 1 98.44 62 ARG B N 1
ATOM 3098 C CA . ARG B 1 62 ? -9.852 -36.656 -7.992 1 98.44 62 ARG B CA 1
ATOM 3099 C C . ARG B 1 62 ? -8.438 -36.188 -8.336 1 98.44 62 ARG B C 1
ATOM 3101 O O . ARG B 1 62 ? -8.258 -35.281 -9.141 1 98.44 62 ARG B O 1
ATOM 3108 N N . ILE B 1 63 ? -7.469 -36.875 -7.707 1 98.75 63 ILE B N 1
ATOM 3109 C CA . ILE B 1 63 ? -6.094 -36.438 -7.922 1 98.75 63 ILE B CA 1
ATOM 3110 C C . ILE B 1 63 ? -5.246 -37.594 -8.398 1 98.75 63 ILE B C 1
ATOM 3112 O O . ILE B 1 63 ? -5.188 -38.656 -7.734 1 98.75 63 ILE B O 1
ATOM 3116 N N . ASN B 1 64 ? -4.629 -37.469 -9.523 1 98.75 64 ASN B N 1
ATOM 3117 C CA . ASN B 1 64 ? -3.652 -38.406 -10.023 1 98.75 64 ASN B CA 1
ATOM 3118 C C . ASN B 1 64 ? -2.223 -37.969 -9.758 1 98.75 64 ASN B C 1
ATOM 3120 O O . ASN B 1 64 ? -1.66 -37.188 -10.531 1 98.75 64 ASN B O 1
ATOM 3124 N N . PHE B 1 65 ? -1.629 -38.562 -8.727 1 98.56 65 PHE B N 1
ATOM 3125 C CA . PHE B 1 65 ? -0.273 -38.188 -8.352 1 98.56 65 PHE B CA 1
ATOM 3126 C C . PHE B 1 65 ? 0.753 -38.969 -9.172 1 98.56 65 PHE B C 1
ATOM 3128 O O . PHE B 1 65 ? 0.525 -40.125 -9.531 1 98.56 65 PHE B O 1
ATOM 3135 N N . SER B 1 66 ? 1.871 -38.312 -9.516 1 98.25 66 SER B N 1
ATOM 3136 C CA . SER B 1 66 ? 3.035 -39.031 -10.031 1 98.25 66 SER B CA 1
ATOM 3137 C C . SER B 1 66 ? 4.328 -38.281 -9.703 1 98.25 66 SER B C 1
ATOM 3139 O O . SER B 1 66 ? 4.352 -37.031 -9.664 1 98.25 66 SER B O 1
ATOM 3141 N N . SER B 1 67 ? 5.367 -39 -9.406 1 97.88 67 SER B N 1
ATOM 3142 C CA . SER B 1 67 ? 6.695 -38.406 -9.242 1 97.88 67 SER B CA 1
ATOM 3143 C C . SER B 1 67 ? 7.488 -38.469 -10.539 1 97.88 67 SER B C 1
ATOM 3145 O O . SER B 1 67 ? 8.617 -37.969 -10.602 1 97.88 67 SER B O 1
ATOM 3147 N N . ASN B 1 68 ? 6.898 -39.031 -11.562 1 97.88 68 ASN B N 1
ATOM 3148 C CA . ASN B 1 68 ? 7.48 -39.031 -12.898 1 97.88 68 ASN B CA 1
ATOM 3149 C C . ASN B 1 68 ? 6.926 -37.875 -13.75 1 97.88 68 ASN B C 1
ATOM 3151 O O . ASN B 1 68 ? 5.805 -37.969 -14.25 1 97.88 68 ASN B O 1
ATOM 3155 N N . ILE B 1 69 ? 7.766 -36.906 -13.969 1 97.75 69 ILE B N 1
ATOM 3156 C CA . ILE B 1 69 ? 7.352 -35.688 -14.625 1 97.75 69 ILE B CA 1
ATOM 3157 C C . ILE B 1 69 ? 6.871 -36 -16.047 1 97.75 69 ILE B C 1
ATOM 3159 O O . ILE B 1 69 ? 5.941 -35.344 -16.547 1 97.75 69 ILE B O 1
ATOM 3163 N N . ASN B 1 70 ? 7.508 -37 -16.703 1 98.38 70 ASN B N 1
ATOM 3164 C CA . ASN B 1 70 ? 7.168 -37.312 -18.078 1 98.38 70 ASN B CA 1
ATOM 3165 C C . ASN B 1 70 ? 5.77 -37.938 -18.172 1 98.38 70 ASN B C 1
ATOM 3167 O O . ASN B 1 70 ? 5.023 -37.625 -19.109 1 98.38 70 ASN B O 1
ATOM 3171 N N . ASP B 1 71 ? 5.426 -38.719 -17.234 1 97.75 71 ASP B N 1
ATOM 3172 C CA . ASP B 1 71 ? 4.09 -39.312 -17.203 1 97.75 71 ASP B CA 1
ATOM 3173 C C . ASP B 1 71 ? 3.016 -38.25 -17.047 1 97.75 71 ASP B C 1
ATOM 3175 O O . ASP B 1 71 ? 2.004 -38.25 -17.75 1 97.75 71 ASP B O 1
ATOM 3179 N N . VAL B 1 72 ? 3.23 -37.312 -16.141 1 98.06 72 VAL B N 1
ATOM 3180 C CA . VAL B 1 72 ? 2.273 -36.25 -15.859 1 98.06 72 VAL B CA 1
ATOM 3181 C C . VAL B 1 72 ? 2.102 -35.375 -17.094 1 98.06 72 VAL B C 1
ATOM 3183 O O . VAL B 1 72 ? 0.979 -35.031 -17.453 1 98.06 72 VAL B O 1
ATOM 3186 N N . VAL B 1 73 ? 3.189 -35.031 -17.734 1 98 73 VAL B N 1
ATOM 3187 C CA . VAL B 1 73 ? 3.158 -34.156 -18.906 1 98 73 VAL B CA 1
ATOM 3188 C C . VAL B 1 73 ? 2.398 -34.844 -20.031 1 98 73 VAL B C 1
ATOM 3190 O O . VAL B 1 73 ? 1.567 -34.219 -20.703 1 98 73 VAL B O 1
ATOM 3193 N N . LYS B 1 74 ? 2.682 -36.156 -20.219 1 97.38 74 LYS B N 1
ATOM 3194 C CA . LYS B 1 74 ? 2.043 -36.906 -21.297 1 97.38 74 LYS B CA 1
ATOM 3195 C C . LYS B 1 74 ? 0.529 -36.969 -21.109 1 97.38 74 LYS B C 1
ATOM 3197 O O . LYS B 1 74 ? -0.22 -36.906 -22.094 1 97.38 74 LYS B O 1
ATOM 3202 N N . GLU B 1 75 ? 0.103 -36.938 -19.938 1 97.38 75 GLU B N 1
ATOM 3203 C CA . GLU B 1 75 ? -1.309 -37.156 -19.625 1 97.38 75 GLU B CA 1
ATOM 3204 C C . GLU B 1 75 ? -2.037 -35.844 -19.406 1 97.38 75 GLU B C 1
ATOM 3206 O O . GLU B 1 75 ? -3.16 -35.812 -18.906 1 97.38 75 GLU B O 1
ATOM 3211 N N . SER B 1 76 ? -1.415 -34.75 -19.75 1 98.06 76 SER B N 1
ATOM 3212 C CA . SER B 1 76 ? -2.021 -33.438 -19.438 1 98.06 76 SER B CA 1
ATOM 3213 C C . SER B 1 76 ? -1.976 -32.531 -20.656 1 98.06 76 SER B C 1
ATOM 3215 O O . SER B 1 76 ? -1.106 -32.656 -21.516 1 98.06 76 SER B O 1
ATOM 3217 N N . ASP B 1 77 ? -2.918 -31.625 -20.734 1 98 77 ASP B N 1
ATOM 3218 C CA . ASP B 1 77 ? -2.994 -30.625 -21.797 1 98 77 ASP B CA 1
ATOM 3219 C C . ASP B 1 77 ? -2.457 -29.281 -21.328 1 98 77 ASP B C 1
ATOM 3221 O O . ASP B 1 77 ? -1.803 -28.562 -22.078 1 98 77 ASP B O 1
ATOM 3225 N N . THR B 1 78 ? -2.766 -28.906 -20.094 1 98.44 78 THR B N 1
ATOM 3226 C CA . THR B 1 78 ? -2.318 -27.672 -19.438 1 98.44 78 THR B CA 1
ATOM 3227 C C . THR B 1 78 ? -1.392 -27.984 -18.266 1 98.44 78 THR B C 1
ATOM 3229 O O . THR B 1 78 ? -1.725 -28.812 -17.406 1 98.44 78 THR B O 1
ATOM 3232 N N . LEU B 1 79 ? -0.231 -27.375 -18.25 1 98.62 79 LEU B N 1
ATOM 3233 C CA . LEU B 1 79 ? 0.765 -27.578 -17.203 1 98.62 79 LEU B CA 1
ATOM 3234 C C . LEU B 1 79 ? 0.963 -26.312 -16.391 1 98.62 79 LEU B C 1
ATOM 3236 O O . LEU B 1 79 ? 1.423 -25.297 -16.922 1 98.62 79 LEU B O 1
ATOM 3240 N N . ILE B 1 80 ? 0.647 -26.328 -15.07 1 98.69 80 ILE B N 1
ATOM 3241 C CA . ILE B 1 80 ? 0.854 -25.203 -14.18 1 98.69 80 ILE B CA 1
ATOM 3242 C C . ILE B 1 80 ? 2.146 -25.391 -13.391 1 98.69 80 ILE B C 1
ATOM 3244 O O . ILE B 1 80 ? 2.195 -26.188 -12.453 1 98.69 80 ILE B O 1
ATOM 3248 N N . PHE B 1 81 ? 3.123 -24.625 -13.742 1 98.56 81 PHE B N 1
ATOM 3249 C CA . PHE B 1 81 ? 4.395 -24.703 -13.031 1 98.56 81 PHE B CA 1
ATOM 3250 C C . PHE B 1 81 ? 4.391 -23.797 -11.805 1 98.56 81 PHE B C 1
ATOM 3252 O O . PHE B 1 81 ? 4.188 -22.578 -11.93 1 98.56 81 PHE B O 1
ATOM 3259 N N . VAL B 1 82 ? 4.66 -24.391 -10.609 1 97.62 82 VAL B N 1
ATOM 3260 C CA . VAL B 1 82 ? 4.539 -23.641 -9.367 1 97.62 82 VAL B CA 1
ATOM 3261 C C . VAL B 1 82 ? 5.758 -23.906 -8.484 1 97.62 82 VAL B C 1
ATOM 3263 O O . VAL B 1 82 ? 5.777 -23.516 -7.312 1 97.62 82 VAL B O 1
ATOM 3266 N N . THR B 1 83 ? 6.75 -24.578 -8.969 1 95.31 83 THR B N 1
ATOM 3267 C CA . THR B 1 83 ? 7.996 -24.812 -8.25 1 95.31 83 THR B CA 1
ATOM 3268 C C . THR B 1 83 ? 8.797 -23.516 -8.117 1 95.31 83 THR B C 1
ATOM 3270 O O . THR B 1 83 ? 8.875 -22.734 -9.07 1 95.31 83 THR B O 1
ATOM 3273 N N . PRO B 1 84 ? 9.398 -23.281 -6.938 1 94.19 84 PRO B N 1
ATOM 3274 C CA . PRO B 1 84 ? 10.242 -22.094 -6.84 1 94.19 84 PRO B CA 1
ATOM 3275 C C . PRO B 1 84 ? 11.281 -22.016 -7.957 1 94.19 84 PRO B C 1
ATOM 3277 O O . PRO B 1 84 ? 11.82 -23.047 -8.375 1 94.19 84 PRO B O 1
ATOM 3280 N N . SER B 1 85 ? 11.547 -20.844 -8.398 1 94.94 85 SER B N 1
ATOM 3281 C CA . SER B 1 85 ? 12.328 -20.594 -9.602 1 94.94 85 SER B CA 1
ATOM 3282 C C . SER B 1 85 ? 13.711 -21.219 -9.516 1 94.94 85 SER B C 1
ATOM 3284 O O . SER B 1 85 ? 14.219 -21.75 -10.5 1 94.94 85 SER B O 1
ATOM 3286 N N . PRO B 1 86 ? 14.336 -21.219 -8.328 1 92.5 86 PRO B N 1
ATOM 3287 C CA . PRO B 1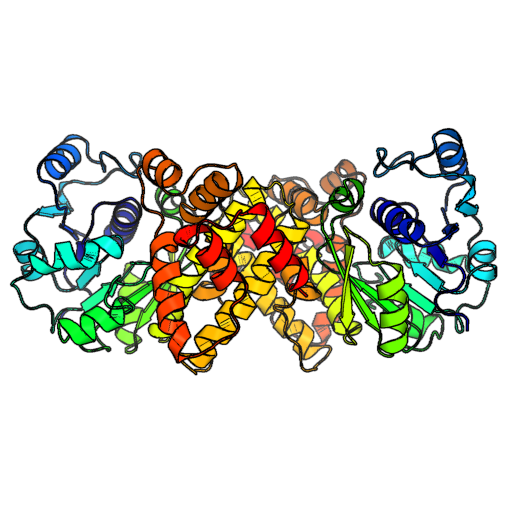 86 ? 15.688 -21.797 -8.289 1 92.5 86 PRO B CA 1
ATOM 3288 C C . PRO B 1 86 ? 15.695 -23.297 -8.562 1 92.5 86 PRO B C 1
ATOM 3290 O O . PRO B 1 86 ? 16.734 -23.859 -8.906 1 92.5 86 PRO B O 1
ATOM 3293 N N . TYR B 1 87 ? 14.57 -23.953 -8.438 1 92.88 87 TYR B N 1
ATOM 3294 C CA . TYR B 1 87 ? 14.516 -25.406 -8.578 1 92.88 87 TYR B CA 1
ATOM 3295 C C . TYR B 1 87 ? 13.914 -25.797 -9.922 1 92.88 87 TYR B C 1
ATOM 3297 O O . TYR B 1 87 ? 13.891 -26.984 -10.273 1 92.88 87 TYR B O 1
ATOM 3305 N N . LEU B 1 88 ? 13.438 -24.859 -10.664 1 95.75 88 LEU B N 1
ATOM 3306 C CA . LEU B 1 88 ? 12.727 -25.125 -11.906 1 95.75 88 LEU B CA 1
ATOM 3307 C C . LEU B 1 88 ? 13.609 -25.906 -12.883 1 95.75 88 LEU B C 1
ATOM 3309 O O . LEU B 1 88 ? 13.18 -26.906 -13.453 1 95.75 88 LEU B O 1
ATOM 3313 N N . LYS B 1 89 ? 14.867 -25.516 -13.039 1 95.06 89 LYS B N 1
ATOM 3314 C CA . LYS B 1 89 ? 15.773 -26.125 -14 1 95.06 89 LYS B CA 1
ATOM 3315 C C . LYS B 1 89 ? 16.047 -27.594 -13.648 1 95.06 89 LYS B C 1
ATOM 3317 O O . LYS B 1 89 ? 16.062 -28.453 -14.531 1 95.06 89 LYS B O 1
ATOM 3322 N N . ALA B 1 90 ? 16.266 -27.75 -12.375 1 93.12 90 ALA B N 1
ATOM 3323 C CA . ALA B 1 90 ? 16.562 -29.109 -11.914 1 93.12 90 ALA B CA 1
ATOM 3324 C C . ALA B 1 90 ? 15.391 -30.047 -12.211 1 93.12 90 ALA B C 1
ATOM 3326 O O . ALA B 1 90 ? 15.602 -31.203 -12.57 1 93.12 90 ALA B O 1
ATOM 3327 N N . HIS B 1 91 ? 14.172 -29.578 -12.07 1 93.06 91 HIS B N 1
ATOM 3328 C CA . HIS B 1 91 ? 12.984 -30.375 -12.367 1 93.06 91 HIS B CA 1
ATOM 3329 C C . HIS B 1 91 ? 12.844 -30.609 -13.867 1 93.06 91 HIS B C 1
ATOM 3331 O O . HIS B 1 91 ? 12.539 -31.719 -14.297 1 93.06 91 HIS B O 1
ATOM 3337 N N . LEU B 1 92 ? 13.086 -29.594 -14.625 1 95.62 92 LEU B N 1
ATOM 3338 C CA . LEU B 1 92 ? 12.859 -29.656 -16.062 1 95.62 92 LEU B CA 1
ATOM 3339 C C . LEU B 1 92 ? 13.938 -30.484 -16.75 1 95.62 92 LEU B C 1
ATOM 3341 O O . LEU B 1 92 ? 13.742 -30.969 -17.859 1 95.62 92 LEU B O 1
ATOM 3345 N N . LYS B 1 93 ? 15.07 -30.641 -16.078 1 94.88 93 LYS B N 1
ATOM 3346 C CA . LYS B 1 93 ? 16.141 -31.469 -16.609 1 94.88 93 LYS B CA 1
ATOM 3347 C C . LYS B 1 93 ? 15.68 -32.906 -16.766 1 94.88 93 LYS B C 1
ATOM 3349 O O . LYS B 1 93 ? 16.188 -33.656 -17.625 1 94.88 93 LYS B O 1
ATOM 3354 N N . LYS B 1 94 ? 14.695 -33.281 -15.984 1 95.5 94 LYS B N 1
ATOM 3355 C CA . LYS B 1 94 ? 14.18 -34.656 -16.016 1 95.5 94 LYS B CA 1
ATOM 3356 C C . LYS B 1 94 ? 13.156 -34.844 -17.141 1 95.5 94 LYS B C 1
ATOM 3358 O O . LYS B 1 94 ? 12.758 -35.969 -17.438 1 95.5 94 LYS B O 1
ATOM 3363 N N . LEU B 1 95 ? 12.758 -33.781 -17.734 1 96.75 95 LEU B N 1
ATOM 3364 C CA . LEU B 1 95 ? 11.711 -33.812 -18.75 1 96.75 95 LEU B CA 1
ATOM 3365 C C . LEU B 1 95 ? 12.25 -34.312 -20.094 1 96.75 95 LEU B C 1
ATOM 3367 O O . LEU B 1 95 ? 13.203 -33.75 -20.641 1 96.75 95 LEU B O 1
ATOM 3371 N N . LYS B 1 96 ? 11.695 -35.344 -20.578 1 96.25 96 LYS B N 1
ATOM 3372 C CA . LYS B 1 96 ? 12.047 -35.938 -21.875 1 96.25 96 LYS B CA 1
ATOM 3373 C C . LYS B 1 96 ? 10.906 -35.75 -22.875 1 96.25 96 LYS B C 1
ATOM 3375 O O . LYS B 1 96 ? 11.141 -35.75 -24.078 1 96.25 96 LYS B O 1
ATOM 3380 N N . THR B 1 97 ? 9.742 -35.625 -22.391 1 95.56 97 THR B N 1
ATOM 3381 C CA . THR B 1 97 ? 8.555 -35.438 -23.219 1 95.56 97 THR B CA 1
ATOM 3382 C C . THR B 1 97 ? 8.469 -34 -23.719 1 95.56 97 THR B C 1
ATOM 3384 O O . THR B 1 97 ? 8.75 -33.062 -22.969 1 95.56 97 THR B O 1
ATOM 3387 N N . ARG B 1 98 ? 8.031 -33.844 -24.953 1 94.69 98 ARG B N 1
ATOM 3388 C CA . ARG B 1 98 ? 7.918 -32.5 -25.531 1 94.69 98 ARG B CA 1
ATOM 3389 C C . ARG B 1 98 ? 6.754 -31.734 -24.922 1 94.69 98 ARG B C 1
ATOM 3391 O O . ARG B 1 98 ? 5.688 -32.312 -24.672 1 94.69 98 ARG B O 1
ATOM 3398 N N . ILE B 1 99 ? 7.023 -30.406 -24.719 1 96.75 99 ILE B N 1
ATOM 3399 C CA . ILE B 1 99 ? 5.965 -29.609 -24.109 1 96.75 99 ILE B CA 1
ATOM 3400 C C . ILE B 1 99 ? 5.633 -28.422 -25.031 1 96.75 99 ILE B C 1
ATOM 3402 O O . ILE B 1 99 ? 4.859 -27.547 -24.641 1 96.75 99 ILE B O 1
ATOM 3406 N N . ARG B 1 100 ? 6.141 -28.344 -26.219 1 95.62 100 ARG B N 1
ATOM 3407 C CA . ARG B 1 100 ? 5.98 -27.234 -27.156 1 95.62 100 ARG B CA 1
ATOM 3408 C C . ARG B 1 100 ? 4.516 -27.047 -27.531 1 95.62 100 ARG B C 1
ATOM 3410 O O . ARG B 1 100 ? 4.09 -25.938 -27.844 1 95.62 100 ARG B O 1
ATOM 3417 N N . ASP B 1 101 ? 3.734 -28.109 -27.516 1 95 101 ASP B N 1
ATOM 3418 C CA . ASP B 1 101 ? 2.342 -28.031 -27.953 1 95 101 ASP B CA 1
ATOM 3419 C C . ASP B 1 101 ? 1.398 -27.969 -26.75 1 95 101 ASP B C 1
ATOM 3421 O O . ASP B 1 101 ? 0.181 -28.094 -26.906 1 95 101 ASP B O 1
ATOM 3425 N N . LYS B 1 102 ? 1.932 -27.828 -25.531 1 97.62 102 LYS B N 1
ATOM 3426 C CA . LYS B 1 102 ? 1.14 -27.734 -24.297 1 97.62 102 LYS B CA 1
ATOM 3427 C C . LYS B 1 102 ? 0.812 -26.281 -23.984 1 97.62 102 LYS B C 1
ATOM 3429 O O . LYS B 1 102 ? 1.435 -25.359 -24.516 1 97.62 102 LYS B O 1
ATOM 3434 N N . PHE B 1 103 ? -0.23 -26.078 -23.234 1 98.44 103 PHE B N 1
ATOM 3435 C CA . PHE B 1 103 ? -0.492 -24.781 -22.625 1 98.44 103 PHE B CA 1
ATOM 3436 C C . PHE B 1 103 ? 0.208 -24.672 -21.281 1 98.44 103 PHE B C 1
ATOM 3438 O O . PHE B 1 103 ? -0.098 -25.406 -20.344 1 98.44 103 PHE B O 1
ATOM 3445 N N . ILE B 1 104 ? 1.179 -23.766 -21.203 1 98.5 104 ILE B N 1
ATOM 3446 C CA . ILE B 1 104 ? 1.993 -23.609 -20.016 1 98.5 104 ILE B CA 1
ATOM 3447 C C . ILE B 1 104 ? 1.502 -22.406 -19.219 1 98.5 104 ILE B C 1
ATOM 3449 O O . ILE B 1 104 ? 1.369 -21.297 -19.75 1 98.5 104 ILE B O 1
ATOM 3453 N N . ILE B 1 105 ? 1.197 -22.641 -17.938 1 98.62 105 ILE B N 1
ATOM 3454 C CA . ILE B 1 105 ? 0.894 -21.562 -17.016 1 98.62 105 ILE B CA 1
ATOM 3455 C C . ILE B 1 105 ? 1.96 -21.5 -15.93 1 98.62 105 ILE B C 1
ATOM 3457 O O . ILE B 1 105 ? 2.145 -22.453 -15.18 1 98.62 105 ILE B O 1
ATOM 3461 N N . THR B 1 106 ? 2.658 -20.422 -15.898 1 98.5 106 THR B N 1
ATOM 3462 C CA . THR B 1 106 ? 3.633 -20.281 -14.82 1 98.5 106 THR B CA 1
ATOM 3463 C C . THR B 1 106 ? 3.053 -19.469 -13.664 1 98.5 106 THR B C 1
ATOM 3465 O O . THR B 1 106 ? 2.541 -18.359 -13.875 1 98.5 106 THR B O 1
ATOM 3468 N N . ALA B 1 107 ? 3.072 -20.016 -12.5 1 98 107 ALA B N 1
ATOM 3469 C CA . ALA B 1 107 ? 2.695 -19.344 -11.258 1 98 107 ALA B CA 1
ATOM 3470 C C . ALA B 1 107 ? 3.92 -19.078 -10.383 1 98 107 ALA B C 1
ATOM 3472 O O . ALA B 1 107 ? 3.797 -18.922 -9.16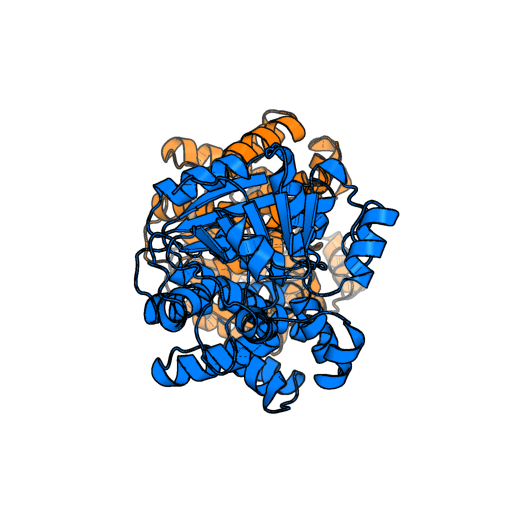4 1 98 107 ALA B O 1
ATOM 3473 N N . ILE B 1 108 ? 5.09 -19.188 -11.062 1 96.62 108 ILE B N 1
ATOM 3474 C CA . ILE B 1 108 ? 6.359 -18.953 -10.383 1 96.62 108 ILE B CA 1
ATOM 3475 C C . ILE B 1 108 ? 6.629 -17.453 -10.297 1 96.62 108 ILE B C 1
ATOM 3477 O O . ILE B 1 108 ? 6.594 -16.75 -11.312 1 96.62 108 ILE B O 1
ATOM 3481 N N . LYS B 1 109 ? 6.867 -16.938 -9.133 1 93.62 109 LYS B N 1
ATOM 3482 C CA . LYS B 1 109 ? 7.055 -15.5 -8.914 1 93.62 109 LYS B CA 1
ATOM 3483 C C . LYS B 1 109 ? 8.531 -15.164 -8.734 1 93.62 109 LYS B C 1
ATOM 3485 O O . LYS B 1 109 ? 8.914 -14.484 -7.777 1 93.62 109 LYS B O 1
ATOM 3490 N N . GLY B 1 110 ? 9.266 -15.711 -9.672 1 93.62 110 GLY B N 1
ATOM 3491 C CA . GLY B 1 110 ? 10.711 -15.547 -9.625 1 93.62 110 GLY B CA 1
ATOM 3492 C C . GLY B 1 110 ? 11.352 -15.57 -11 1 93.62 110 GLY B C 1
ATOM 3493 O O . GLY B 1 110 ? 10.656 -15.562 -12.016 1 93.62 110 GLY B O 1
ATOM 3494 N N . ILE B 1 111 ? 12.656 -15.508 -10.961 1 95.56 111 ILE B N 1
ATOM 3495 C CA . ILE B 1 111 ? 13.477 -15.523 -12.164 1 95.56 111 ILE B CA 1
ATOM 3496 C C . ILE B 1 111 ? 14.406 -16.734 -12.141 1 95.56 111 ILE B C 1
ATOM 3498 O O . ILE B 1 111 ? 14.906 -17.125 -11.078 1 95.56 111 ILE B O 1
ATOM 3502 N N . VAL B 1 112 ? 14.594 -17.328 -13.305 1 95.94 112 VAL B N 1
ATOM 3503 C CA . VAL B 1 112 ? 15.453 -18.516 -13.398 1 95.94 112 VAL B CA 1
ATOM 3504 C C . VAL B 1 112 ? 16.906 -18.109 -13.195 1 95.94 112 VAL B C 1
ATOM 3506 O O . VAL B 1 112 ? 17.516 -17.484 -14.062 1 95.94 112 VAL B O 1
ATOM 3509 N N . PRO B 1 113 ? 17.469 -18.531 -12.086 1 93.56 113 PRO B N 1
ATOM 3510 C CA . PRO B 1 113 ? 18.828 -18.078 -11.789 1 93.56 113 PRO B CA 1
ATOM 3511 C C . PRO B 1 113 ? 19.844 -18.547 -12.828 1 93.56 113 PRO B C 1
ATOM 3513 O O . PRO B 1 113 ? 19.656 -19.594 -13.453 1 93.56 113 PRO B O 1
ATOM 3516 N N . ASP B 1 114 ? 20.969 -17.875 -12.984 1 90.31 114 ASP B N 1
ATOM 3517 C CA . ASP B 1 114 ? 22.094 -18.141 -13.883 1 90.31 114 ASP B CA 1
ATOM 3518 C C . ASP B 1 114 ? 21.75 -17.766 -15.32 1 90.31 114 ASP B C 1
ATOM 3520 O O . ASP B 1 114 ? 22.594 -17.266 -16.062 1 90.31 114 ASP B O 1
ATOM 3524 N N . ASP B 1 115 ? 20.484 -18 -15.727 1 93.44 115 ASP B N 1
ATOM 3525 C CA . ASP B 1 115 ? 20.047 -17.625 -17.062 1 93.44 115 ASP B CA 1
ATOM 3526 C C . ASP B 1 115 ? 19.578 -16.172 -17.078 1 93.44 115 ASP B C 1
ATOM 3528 O O . ASP B 1 115 ? 19.625 -15.508 -18.125 1 93.44 115 ASP B O 1
ATOM 3532 N N . ASN B 1 116 ? 19.109 -15.656 -15.914 1 95.88 116 ASN B N 1
ATOM 3533 C CA . ASN B 1 116 ? 18.531 -14.328 -15.781 1 95.88 116 ASN B CA 1
ATOM 3534 C C . ASN B 1 116 ? 17.359 -14.125 -16.734 1 95.88 116 ASN B C 1
ATOM 3536 O O . ASN B 1 116 ? 17.281 -13.117 -17.438 1 95.88 116 ASN B O 1
ATOM 3540 N N . LEU B 1 117 ? 16.516 -15.164 -16.812 1 96.69 117 LEU B N 1
ATOM 3541 C CA . LEU B 1 117 ? 15.312 -15.125 -17.641 1 96.69 117 LEU B CA 1
ATOM 3542 C C . LEU B 1 117 ? 14.07 -15.289 -16.766 1 96.69 117 LEU B C 1
ATOM 3544 O O . LEU B 1 117 ? 14.047 -16.109 -15.852 1 96.69 117 LEU B O 1
ATOM 3548 N N . ILE B 1 118 ? 13.141 -14.469 -17.031 1 97.44 118 ILE B N 1
ATOM 3549 C CA . ILE B 1 118 ? 11.836 -14.758 -16.438 1 97.44 118 ILE B CA 1
ATOM 3550 C C . ILE B 1 118 ? 11.32 -16.094 -16.969 1 97.44 118 ILE B C 1
ATOM 3552 O O . ILE B 1 118 ? 11.766 -16.5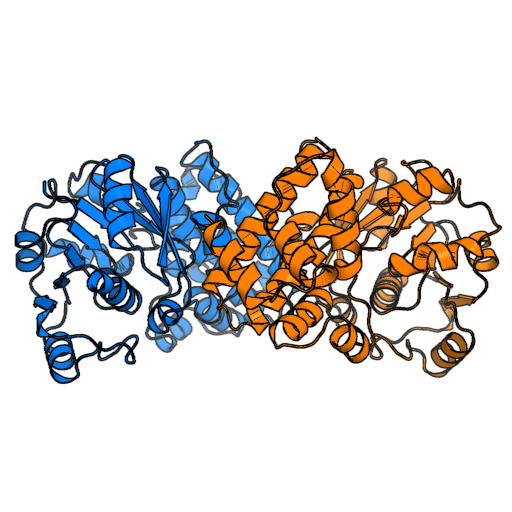62 -18.031 1 97.44 118 ILE B O 1
ATOM 3556 N N . VAL B 1 119 ? 10.414 -16.688 -16.312 1 98.06 119 VAL B N 1
ATOM 3557 C CA . VAL B 1 119 ? 10.047 -18.078 -16.5 1 98.06 119 VAL B CA 1
ATOM 3558 C C . VAL B 1 119 ? 9.406 -18.266 -17.875 1 98.06 119 VAL B C 1
ATOM 3560 O O . VAL B 1 119 ? 9.672 -19.25 -18.562 1 98.06 119 VAL B O 1
ATOM 3563 N N . SER B 1 120 ? 8.547 -17.312 -18.328 1 98.06 120 SER B N 1
ATOM 3564 C CA . SER B 1 120 ? 7.918 -17.406 -19.641 1 98.06 120 SER B CA 1
ATOM 3565 C C . SER B 1 120 ? 8.961 -17.406 -20.75 1 98.06 120 SER B C 1
ATOM 3567 O O . SER B 1 120 ? 8.875 -18.219 -21.688 1 98.06 120 SER B O 1
ATOM 3569 N N . GLU B 1 121 ? 9.938 -16.562 -20.578 1 97.69 121 GLU B N 1
ATOM 3570 C CA . GLU B 1 121 ? 11.016 -16.516 -21.562 1 97.69 121 GLU B CA 1
ATOM 3571 C C . GLU B 1 121 ? 11.836 -17.812 -21.562 1 97.69 121 GLU B C 1
ATOM 3573 O O . GLU B 1 121 ? 12.297 -18.266 -22.609 1 97.69 121 GLU B O 1
ATOM 3578 N N . TYR B 1 122 ? 12.078 -18.297 -20.391 1 97.94 122 TYR B N 1
ATOM 3579 C CA . TYR B 1 122 ? 12.82 -19.547 -20.266 1 97.94 122 TYR B CA 1
ATOM 3580 C C . TYR B 1 122 ? 12.133 -20.672 -21.016 1 97.94 122 TYR B C 1
ATOM 3582 O O . TYR B 1 122 ? 12.781 -21.422 -21.766 1 97.94 122 TYR B O 1
ATOM 3590 N N . PHE B 1 123 ? 10.805 -20.812 -20.891 1 98.31 123 PHE B N 1
ATOM 3591 C CA . PHE B 1 123 ? 10.055 -21.859 -21.578 1 98.31 123 PHE B CA 1
ATOM 3592 C C . PHE B 1 123 ? 10.078 -21.625 -23.078 1 98.31 123 PHE B C 1
ATOM 3594 O O . PHE B 1 123 ? 10.125 -22.594 -23.859 1 98.31 123 PHE B O 1
ATOM 3601 N N . ASN B 1 124 ? 9.992 -20.391 -23.453 1 98.31 124 ASN B N 1
ATOM 3602 C CA . ASN B 1 124 ? 10.047 -20.078 -24.891 1 98.31 124 ASN B CA 1
ATOM 3603 C C . ASN B 1 124 ? 11.414 -20.406 -25.484 1 98.31 124 ASN B C 1
ATOM 3605 O O . ASN B 1 124 ? 11.508 -21.125 -26.469 1 98.31 124 ASN B O 1
ATOM 3609 N N . LYS B 1 125 ? 12.484 -19.969 -24.859 1 97.31 125 LYS B N 1
ATOM 3610 C CA . LYS B 1 125 ? 13.836 -20.078 -25.391 1 97.31 125 LYS B CA 1
ATOM 3611 C C . LYS B 1 125 ? 14.375 -21.5 -25.266 1 97.31 125 LYS B C 1
ATOM 3613 O O . LYS B 1 125 ? 14.969 -22.031 -26.203 1 97.31 125 LYS B O 1
ATOM 3618 N N . GLU B 1 126 ? 14.164 -22.109 -24.141 1 96.25 126 GLU B N 1
ATOM 3619 C CA . GLU B 1 126 ? 14.82 -23.375 -23.859 1 96.25 126 GLU B CA 1
ATOM 3620 C C . GLU B 1 126 ? 13.961 -24.562 -24.297 1 96.25 126 GLU B C 1
ATOM 3622 O O . GLU B 1 126 ? 14.484 -25.625 -24.625 1 96.25 126 GLU B O 1
ATOM 3627 N N . TYR B 1 127 ? 12.633 -24.391 -24.375 1 97.19 127 TYR B N 1
ATOM 3628 C CA . TYR B 1 127 ? 11.773 -25.547 -24.656 1 97.19 127 TYR B CA 1
ATOM 3629 C C . TYR B 1 127 ? 10.914 -25.297 -25.891 1 97.19 127 TYR B C 1
ATOM 3631 O O . TYR B 1 127 ? 10.117 -26.141 -26.281 1 97.19 127 TYR B O 1
ATOM 3639 N N . GLY B 1 128 ? 11.039 -24.094 -26.453 1 97.38 128 GLY B N 1
ATOM 3640 C CA . GLY B 1 128 ? 10.414 -23.781 -27.734 1 97.38 128 GLY B CA 1
ATOM 3641 C C . GLY B 1 128 ? 8.914 -23.625 -27.641 1 97.38 128 GLY B C 1
ATOM 3642 O O . GLY B 1 128 ? 8.203 -23.734 -28.641 1 97.38 128 GLY B O 1
ATOM 3643 N N . VAL B 1 129 ? 8.383 -23.406 -26.469 1 98.31 129 VAL B N 1
ATOM 3644 C CA . VAL B 1 129 ? 6.949 -23.188 -26.312 1 98.31 129 VAL B CA 1
ATOM 3645 C C . VAL B 1 129 ? 6.566 -21.828 -26.891 1 98.31 129 VAL B C 1
ATOM 3647 O O . VAL B 1 129 ? 7.145 -20.797 -26.516 1 98.31 129 VAL B O 1
ATOM 3650 N N . PRO B 1 130 ? 5.629 -21.781 -27.828 1 98.12 130 PRO B N 1
ATOM 3651 C CA . PRO B 1 130 ? 5.227 -20.484 -28.375 1 98.12 130 PRO B CA 1
ATOM 3652 C C . PRO B 1 130 ? 4.656 -19.547 -27.328 1 98.12 130 PRO B C 1
ATOM 3654 O O . PRO B 1 130 ? 3.922 -19.984 -26.438 1 98.12 130 PRO B O 1
ATOM 3657 N N . PRO B 1 131 ? 4.941 -18.234 -27.438 1 98.12 131 PRO B N 1
ATOM 3658 C CA . PRO B 1 131 ? 4.457 -17.266 -26.453 1 98.12 131 PRO B CA 1
ATOM 3659 C C . PRO B 1 131 ? 2.945 -17.328 -26.25 1 98.12 131 PRO B C 1
ATOM 3661 O O . PRO B 1 131 ? 2.455 -17.141 -25.141 1 98.12 131 PRO B O 1
ATOM 3664 N N . GLU B 1 132 ? 2.236 -17.594 -27.312 1 98 132 GLU B N 1
ATOM 3665 C CA . GLU B 1 132 ? 0.778 -17.641 -27.25 1 98 132 GLU B CA 1
ATOM 3666 C C . GLU B 1 132 ? 0.295 -18.844 -26.453 1 98 132 GLU B C 1
ATOM 3668 O O . GLU B 1 132 ? -0.879 -18.922 -26.078 1 98 132 GLU B O 1
ATOM 3673 N N . ASN B 1 133 ? 1.228 -19.781 -26.141 1 98.25 133 ASN B N 1
ATOM 3674 C CA . ASN B 1 133 ? 0.893 -20.953 -25.344 1 98.25 133 ASN B CA 1
ATOM 3675 C C . ASN B 1 133 ? 1.47 -20.844 -23.938 1 98.25 133 ASN B C 1
ATOM 3677 O O . ASN B 1 133 ? 1.519 -21.828 -23.203 1 98.25 133 ASN B O 1
ATOM 3681 N N . ILE B 1 134 ? 1.962 -19.672 -23.547 1 98.62 134 ILE B N 1
ATOM 3682 C CA . ILE B 1 134 ? 2.502 -19.438 -22.203 1 98.62 134 ILE B CA 1
ATOM 3683 C C . ILE B 1 134 ? 1.684 -18.359 -21.5 1 98.62 134 ILE B C 1
ATOM 3685 O O . ILE B 1 134 ? 1.52 -17.266 -22.031 1 98.62 134 ILE B O 1
ATOM 3689 N N . ALA B 1 135 ? 1.157 -18.719 -20.359 1 98.69 135 ALA B N 1
ATOM 3690 C CA . ALA B 1 135 ? 0.427 -17.766 -19.531 1 98.69 135 ALA B CA 1
ATOM 3691 C C . ALA B 1 135 ? 1.078 -17.625 -18.156 1 98.69 135 ALA B C 1
ATOM 3693 O O . ALA B 1 135 ? 1.859 -18.484 -17.75 1 98.69 135 ALA B O 1
ATOM 3694 N N . VAL B 1 136 ? 0.838 -16.531 -17.562 1 98.62 136 VAL B N 1
ATOM 3695 C CA . VAL B 1 136 ? 1.318 -16.266 -16.203 1 98.62 136 VAL B CA 1
ATOM 3696 C C . VAL B 1 136 ? 0.132 -16.078 -15.266 1 98.62 136 VAL B C 1
ATOM 3698 O O . VAL B 1 136 ? -0.866 -15.453 -15.625 1 98.62 136 VAL B O 1
ATOM 3701 N N . LEU B 1 137 ? 0.212 -16.734 -14.133 1 98.44 137 LEU B N 1
ATOM 3702 C CA . LEU B 1 137 ? -0.75 -16.578 -13.047 1 98.44 137 LEU B CA 1
ATOM 3703 C C . LEU B 1 137 ? -0.163 -15.727 -11.922 1 98.44 137 LEU B C 1
ATOM 3705 O O . LEU B 1 137 ? 0.805 -16.141 -11.273 1 98.44 137 LEU B O 1
ATOM 3709 N N . ALA B 1 138 ? -0.718 -14.531 -11.727 1 98 138 ALA B N 1
ATOM 3710 C CA . ALA B 1 138 ? -0.162 -13.617 -10.734 1 98 138 ALA B CA 1
ATOM 3711 C C . ALA B 1 138 ? -1.261 -12.781 -10.078 1 98 138 ALA B C 1
ATOM 3713 O O . ALA B 1 138 ? -2.414 -12.812 -10.508 1 98 138 ALA B O 1
ATOM 3714 N N . GLY B 1 139 ? -0.927 -12.055 -9.016 1 97.56 139 GLY B N 1
ATOM 3715 C CA . GLY B 1 139 ? -1.854 -11.195 -8.297 1 97.56 139 GLY B CA 1
ATOM 3716 C C . GLY B 1 139 ? -1.737 -11.32 -6.793 1 97.56 139 GLY B C 1
ATOM 3717 O O . GLY B 1 139 ? -0.985 -12.156 -6.289 1 97.56 139 GLY B O 1
ATOM 3718 N N . PRO B 1 140 ? -2.389 -10.414 -6.121 1 97.88 140 PRO B N 1
ATOM 3719 C CA . PRO B 1 140 ? -2.379 -10.453 -4.656 1 97.88 140 PRO B CA 1
ATOM 3720 C C . PRO B 1 140 ? -3.148 -11.641 -4.094 1 97.88 140 PRO B C 1
ATOM 3722 O O . PRO B 1 140 ? -4.359 -11.555 -3.881 1 97.88 140 PRO B O 1
ATOM 3725 N N . CYS B 1 141 ? -2.443 -12.719 -3.867 1 97.12 141 CYS B N 1
ATOM 3726 C CA . CYS B 1 141 ? -3.096 -13.969 -3.477 1 97.12 141 CYS B CA 1
ATOM 3727 C C . CYS B 1 141 ? -2.176 -14.812 -2.605 1 97.12 141 CYS B C 1
ATOM 3729 O O . CYS B 1 141 ? -1.443 -15.664 -3.113 1 97.12 141 CYS B O 1
ATOM 3731 N N . HIS B 1 142 ? -2.299 -14.625 -1.325 1 97.5 142 HIS B N 1
ATOM 3732 C CA . HIS B 1 142 ? -1.595 -15.531 -0.425 1 97.5 142 HIS B CA 1
ATOM 3733 C C . HIS B 1 142 ? -2.285 -16.891 -0.357 1 97.5 142 HIS B C 1
ATOM 3735 O O . HIS B 1 142 ? -3.506 -16.953 -0.196 1 97.5 142 HIS B O 1
ATOM 3741 N N . ALA B 1 143 ? -1.486 -17.922 -0.43 1 97.25 143 ALA B N 1
ATOM 3742 C CA . ALA B 1 143 ? -1.99 -19.297 -0.393 1 97.25 143 ALA B CA 1
ATOM 3743 C C . ALA B 1 143 ? -2.783 -19.547 0.885 1 97.25 143 ALA B C 1
ATOM 3745 O O . ALA B 1 143 ? -3.789 -20.266 0.865 1 97.25 143 ALA B O 1
ATOM 3746 N N . GLU B 1 144 ? -2.361 -19.016 2.004 1 97.06 144 GLU B N 1
ATOM 3747 C CA . GLU B 1 144 ? -3 -19.219 3.301 1 97.06 144 GLU B CA 1
ATOM 3748 C C . GLU B 1 144 ? -4.441 -18.719 3.287 1 97.06 144 GLU B C 1
ATOM 3750 O O . GLU B 1 144 ? -5.332 -19.359 3.852 1 97.06 144 GLU B O 1
ATOM 3755 N N . GLU B 1 145 ? -4.66 -17.625 2.656 1 97.25 145 GLU B N 1
ATOM 3756 C CA . GLU B 1 145 ? -6.008 -17.062 2.609 1 97.25 145 GLU B CA 1
ATOM 3757 C C . GLU B 1 145 ? -6.891 -17.844 1.637 1 97.25 145 GLU B C 1
ATOM 3759 O O . GLU B 1 145 ? -8.094 -18 1.864 1 97.25 145 GLU B O 1
ATOM 3764 N N . VAL B 1 146 ? -6.293 -18.312 0.541 1 96.56 146 VAL B N 1
ATOM 3765 C CA . VAL B 1 146 ? -7.027 -19.172 -0.371 1 96.56 146 VAL B CA 1
ATOM 3766 C C . VAL B 1 146 ? -7.484 -20.438 0.369 1 96.56 146 VAL B C 1
ATOM 3768 O O . VAL B 1 146 ? -8.625 -20.875 0.204 1 96.56 146 VAL B O 1
ATOM 3771 N N . ALA B 1 147 ? -6.594 -21 1.188 1 96.38 147 ALA B N 1
ATOM 3772 C CA . ALA B 1 147 ? -6.914 -22.172 1.985 1 96.38 147 ALA B CA 1
ATOM 3773 C C . ALA B 1 147 ? -8.141 -21.938 2.861 1 96.38 147 ALA B C 1
ATOM 3775 O O . ALA B 1 147 ? -8.938 -22.844 3.088 1 96.38 147 ALA B O 1
ATOM 3776 N N . LEU B 1 148 ? -8.297 -20.703 3.316 1 95.81 148 LEU B N 1
ATOM 3777 C CA . LEU B 1 148 ? -9.398 -20.328 4.199 1 95.81 148 LEU B CA 1
ATOM 3778 C C . LEU B 1 148 ? -10.594 -19.844 3.395 1 95.81 148 LEU B C 1
ATOM 3780 O O . LEU B 1 148 ? -11.594 -19.406 3.967 1 95.81 148 LEU B O 1
ATOM 3784 N N . GLU B 1 149 ? -10.492 -19.844 2.062 1 95.88 149 GLU B N 1
ATOM 3785 C CA . GLU B 1 149 ? -11.531 -19.422 1.123 1 95.88 149 GLU B CA 1
ATOM 3786 C C . GLU B 1 149 ? -11.875 -17.938 1.321 1 95.88 149 GLU B C 1
ATOM 3788 O O . GLU B 1 149 ? -13.047 -17.562 1.246 1 95.88 149 GLU B O 1
ATOM 3793 N N . ARG B 1 150 ? -10.875 -17.219 1.692 1 95.44 150 ARG B N 1
ATOM 3794 C CA . ARG B 1 150 ? -11.023 -15.773 1.686 1 95.44 150 ARG B CA 1
ATOM 3795 C C . ARG B 1 150 ? -10.898 -15.211 0.271 1 95.44 150 ARG B C 1
ATOM 3797 O O . ARG B 1 150 ? -10.109 -15.719 -0.533 1 95.44 150 ARG B O 1
ATOM 3804 N N . LEU B 1 151 ? -11.656 -14.18 0.028 1 95.19 151 LEU B N 1
ATOM 3805 C CA . LEU B 1 151 ? -11.711 -13.586 -1.303 1 95.19 151 LEU B CA 1
ATOM 3806 C C . LEU B 1 151 ? -10.32 -13.188 -1.779 1 95.19 151 LEU B C 1
ATOM 3808 O O . LEU B 1 151 ? -9.594 -12.484 -1.068 1 95.19 151 LEU B O 1
ATOM 3812 N N . SER B 1 152 ? -9.922 -13.656 -2.953 1 95.19 152 SER B N 1
ATOM 3813 C CA . SER B 1 152 ? -8.609 -13.406 -3.555 1 95.19 152 SER B CA 1
ATOM 3814 C C . SER B 1 152 ? -8.742 -13.062 -5.035 1 95.19 152 SER B C 1
ATOM 3816 O O . SER B 1 152 ? -9.797 -13.273 -5.637 1 95.19 152 SER B O 1
ATOM 3818 N N . TYR B 1 153 ? -7.719 -12.453 -5.551 1 95.56 153 TYR B N 1
ATOM 3819 C CA . TYR B 1 153 ? -7.754 -11.922 -6.91 1 95.56 153 TYR B CA 1
ATOM 3820 C C . TYR B 1 153 ? -6.555 -12.414 -7.715 1 95.56 153 TYR B C 1
ATOM 3822 O O . TYR B 1 153 ? -5.41 -12.273 -7.281 1 95.56 153 TYR B O 1
ATOM 3830 N N . LEU B 1 154 ? -6.836 -12.984 -8.867 1 97.25 154 LEU B N 1
ATOM 3831 C CA . LEU B 1 154 ? -5.785 -13.5 -9.734 1 97.25 154 LEU B CA 1
ATOM 3832 C C . LEU B 1 154 ? -5.926 -12.945 -11.148 1 97.25 154 LEU B C 1
ATOM 3834 O O . LEU B 1 154 ? -7.039 -12.781 -11.641 1 97.25 154 LEU B O 1
ATOM 3838 N N . THR B 1 155 ? -4.805 -12.68 -11.727 1 98.12 155 THR B N 1
ATOM 3839 C CA . THR B 1 155 ? -4.727 -12.297 -13.133 1 98.12 155 THR B CA 1
ATOM 3840 C C . THR B 1 155 ? -4.035 -13.383 -13.953 1 98.12 155 THR B C 1
ATOM 3842 O O . THR B 1 155 ? -2.986 -13.891 -13.555 1 98.12 155 THR B O 1
ATOM 3845 N N . ILE B 1 156 ? -4.695 -13.781 -15.023 1 98.44 156 ILE B N 1
ATOM 3846 C CA . ILE B 1 156 ? -4.078 -14.656 -16 1 98.44 156 ILE B CA 1
ATOM 3847 C C . ILE B 1 156 ? -3.639 -13.844 -17.219 1 98.44 156 ILE B C 1
ATOM 3849 O O . ILE B 1 156 ? -4.469 -13.242 -17.906 1 98.44 156 ILE B O 1
ATOM 3853 N N . ALA B 1 157 ? -2.354 -13.797 -17.406 1 98.62 157 ALA B N 1
ATOM 3854 C CA . ALA B 1 157 ? -1.823 -13.047 -18.547 1 98.62 157 ALA B CA 1
ATOM 3855 C C . ALA B 1 157 ? -1.316 -13.984 -19.641 1 98.62 157 ALA B C 1
ATOM 3857 O O . ALA B 1 157 ? -0.646 -14.977 -19.344 1 98.62 157 ALA B O 1
ATOM 3858 N N . CYS B 1 158 ? -1.655 -13.68 -20.812 1 98.69 158 CYS B N 1
ATOM 3859 C CA . CYS B 1 158 ? -1.249 -14.406 -22.016 1 98.69 158 CYS B CA 1
ATOM 3860 C C . CYS B 1 158 ? -1.361 -13.523 -23.25 1 98.69 158 CYS B C 1
ATOM 3862 O O . CYS B 1 158 ? -2.316 -12.75 -23.391 1 98.69 158 CYS B O 1
ATOM 3864 N N . PRO B 1 159 ? -0.319 -13.625 -24.109 1 98.31 159 PRO B N 1
ATOM 3865 C CA . PRO B 1 159 ? -0.501 -12.883 -25.359 1 98.31 159 PRO B CA 1
ATOM 3866 C C . PRO B 1 159 ? -1.793 -13.258 -26.094 1 98.31 159 PRO B C 1
ATOM 3868 O O . PRO B 1 159 ? -2.412 -12.406 -26.734 1 98.31 159 PRO B O 1
ATOM 3871 N N . ASP B 1 160 ? -2.145 -14.516 -26.062 1 98.12 160 ASP B N 1
ATOM 3872 C CA . ASP B 1 160 ? -3.457 -14.945 -26.531 1 98.12 160 ASP B CA 1
ATOM 3873 C C . ASP B 1 160 ? -4.508 -14.812 -25.438 1 98.12 160 ASP B C 1
ATOM 3875 O O . ASP B 1 160 ? -4.773 -15.766 -24.703 1 98.12 160 ASP B O 1
ATOM 3879 N N . LYS B 1 161 ? -5.203 -13.781 -25.422 1 97.38 161 LYS B N 1
ATOM 3880 C CA . LYS B 1 161 ? -6.121 -13.453 -24.344 1 97.38 161 LYS B CA 1
ATOM 3881 C C . LYS B 1 161 ? -7.285 -14.438 -24.281 1 97.38 161 LYS B C 1
ATOM 3883 O O . LYS B 1 161 ? -7.875 -14.648 -23.234 1 97.38 161 LYS B O 1
ATOM 3888 N N . ASP B 1 162 ? -7.602 -14.969 -25.375 1 98.06 162 ASP B N 1
ATOM 3889 C CA . ASP B 1 162 ? -8.688 -15.945 -25.391 1 98.06 162 ASP B CA 1
ATOM 3890 C C . ASP B 1 162 ? -8.312 -17.188 -24.578 1 98.06 162 ASP B C 1
ATOM 3892 O O . ASP B 1 162 ? -9.148 -17.734 -23.859 1 98.06 162 ASP B O 1
ATOM 3896 N N . LYS B 1 163 ? -7.105 -17.609 -24.719 1 97.81 163 LYS B N 1
ATOM 3897 C CA . LYS B 1 163 ? -6.637 -18.734 -23.922 1 97.81 163 LYS B CA 1
ATOM 3898 C C . LYS B 1 163 ? -6.621 -18.375 -22.438 1 97.81 163 LYS B C 1
ATOM 3900 O O . LYS B 1 163 ? -6.977 -19.203 -21.594 1 97.81 163 LYS B O 1
ATOM 3905 N N . ALA B 1 164 ? -6.195 -17.125 -22.141 1 98.19 164 ALA B N 1
ATOM 3906 C CA . ALA B 1 164 ? -6.215 -16.656 -20.766 1 98.19 164 ALA B CA 1
ATOM 3907 C C . ALA B 1 164 ? -7.637 -16.672 -20.203 1 98.19 164 ALA B C 1
ATOM 3909 O O . ALA B 1 164 ? -7.848 -17.062 -19.047 1 98.19 164 ALA B O 1
ATOM 3910 N N . ARG B 1 165 ? -8.586 -16.25 -21.016 1 98.06 165 ARG B N 1
ATOM 3911 C CA . ARG B 1 165 ? -9.977 -16.172 -20.578 1 98.06 165 ARG B CA 1
ATOM 3912 C C . ARG B 1 165 ? -10.539 -17.547 -20.266 1 98.06 165 ARG B C 1
ATOM 3914 O O . ARG B 1 165 ? -11.312 -17.719 -19.328 1 98.06 165 ARG B O 1
ATOM 3921 N N . VAL B 1 166 ? -10.188 -18.453 -21.094 1 97.19 166 VAL B N 1
ATOM 3922 C CA . VAL B 1 166 ? -10.656 -19.828 -20.891 1 97.19 166 VAL B CA 1
ATOM 3923 C C . VAL B 1 166 ? -10.18 -20.328 -19.531 1 97.19 166 VAL B C 1
ATOM 3925 O O . VAL B 1 166 ? -10.969 -20.875 -18.766 1 97.19 166 VAL B O 1
ATOM 3928 N N . PHE B 1 167 ? -8.984 -20.125 -19.266 1 97.56 167 PHE B N 1
ATOM 3929 C CA . PHE B 1 167 ? -8.43 -20.625 -18 1 97.56 167 PHE B CA 1
ATOM 3930 C C . PHE B 1 167 ? -8.953 -19.797 -16.828 1 97.56 167 PHE B C 1
ATOM 3932 O O . PHE B 1 167 ? -9.227 -20.344 -15.758 1 97.56 167 PHE B O 1
ATOM 3939 N N . ALA B 1 168 ? -9.039 -18.516 -16.984 1 97.25 168 ALA B N 1
ATOM 3940 C CA . ALA B 1 168 ? -9.562 -17.641 -15.938 1 97.25 168 ALA B CA 1
ATOM 3941 C C . ALA B 1 168 ? -10.953 -18.078 -15.492 1 97.25 168 ALA B C 1
ATOM 3943 O O . ALA B 1 168 ? -11.25 -18.094 -14.297 1 97.25 168 ALA B O 1
ATOM 3944 N N . ARG B 1 169 ? -11.75 -18.453 -16.422 1 95.88 169 ARG B N 1
ATOM 3945 C CA . ARG B 1 169 ? -13.102 -18.891 -16.125 1 95.88 169 ARG B CA 1
ATOM 3946 C C . ARG B 1 169 ? -13.086 -20.203 -15.328 1 95.88 169 ARG B C 1
ATOM 3948 O O . ARG B 1 169 ? -13.945 -20.422 -14.477 1 95.88 169 ARG B O 1
ATOM 3955 N N . ARG B 1 170 ? -12.109 -20.984 -15.594 1 94.81 170 ARG B N 1
ATOM 3956 C CA . ARG B 1 170 ? -12.016 -22.281 -14.945 1 94.81 170 ARG B CA 1
ATOM 3957 C C . ARG B 1 170 ? -11.484 -22.156 -13.523 1 94.81 170 ARG B C 1
ATOM 3959 O O . ARG B 1 170 ? -11.695 -23.031 -12.688 1 94.81 170 ARG B O 1
ATOM 3966 N N . LEU B 1 171 ? -10.82 -21.062 -13.242 1 95.75 171 LEU B N 1
ATOM 3967 C CA . LEU B 1 171 ? -10.25 -20.859 -11.914 1 95.75 171 LEU B CA 1
ATOM 3968 C C . LEU B 1 171 ? -11.203 -20.062 -11.031 1 95.75 171 LEU B C 1
ATOM 3970 O O . LEU B 1 171 ? -11.125 -20.125 -9.805 1 95.75 171 LEU B O 1
ATOM 3974 N N . GLY B 1 172 ? -12.039 -19.281 -11.641 1 94.56 172 GLY B N 1
ATOM 3975 C CA . GLY B 1 172 ? -12.961 -18.422 -10.914 1 94.56 172 GLY B CA 1
ATOM 3976 C C . GLY B 1 172 ? -13.906 -19.203 -10.016 1 94.56 172 GLY B C 1
ATOM 3977 O O . GLY B 1 172 ? -14.344 -20.297 -10.367 1 94.56 172 GLY B O 1
ATOM 3978 N N . SER B 1 173 ? -14.211 -18.688 -8.922 1 94.12 173 SER B N 1
ATOM 3979 C CA . SER B 1 173 ? -15.156 -19.25 -7.965 1 94.12 173 SER B CA 1
ATOM 3980 C C . SER B 1 173 ? -15.75 -18.156 -7.07 1 94.12 173 SER B C 1
ATOM 3982 O O . SER B 1 173 ? -15.648 -16.969 -7.375 1 94.12 173 SER B O 1
ATOM 3984 N N . SER B 1 174 ? -16.438 -18.594 -6.012 1 92.06 174 SER B N 1
ATOM 3985 C CA . SER B 1 174 ? -17.031 -17.641 -5.078 1 92.06 174 SER B CA 1
ATOM 3986 C C . SER B 1 174 ? -15.969 -16.891 -4.289 1 92.06 174 SER B C 1
ATOM 3988 O O . SER B 1 174 ? -16.219 -15.789 -3.799 1 92.06 174 SER B O 1
ATOM 3990 N N . PHE B 1 175 ? -14.75 -17.438 -4.195 1 93.5 175 PHE B N 1
ATOM 3991 C CA . PHE B 1 175 ? -13.734 -16.781 -3.383 1 93.5 175 PHE B CA 1
ATOM 3992 C C . PHE B 1 175 ? -12.508 -16.453 -4.215 1 93.5 175 PHE B C 1
ATOM 3994 O O . PHE B 1 175 ? -11.477 -16.031 -3.676 1 93.5 175 PHE B O 1
ATOM 4001 N N . ILE B 1 176 ? -12.625 -16.703 -5.562 1 95.62 176 ILE B N 1
ATOM 4002 C CA . ILE B 1 176 ? -11.539 -16.344 -6.469 1 95.62 176 ILE B CA 1
ATOM 4003 C C . ILE B 1 176 ? -12.086 -15.484 -7.609 1 95.62 176 ILE B C 1
ATOM 4005 O O . ILE B 1 176 ? -12.891 -15.961 -8.422 1 95.62 176 ILE B O 1
ATOM 4009 N N . LYS B 1 177 ? -11.688 -14.266 -7.629 1 96.12 177 LYS B N 1
ATOM 4010 C CA . LYS B 1 177 ? -11.969 -13.391 -8.758 1 96.12 177 LYS B CA 1
ATOM 4011 C C . LYS B 1 177 ? -10.797 -13.359 -9.742 1 96.12 177 LYS B C 1
ATOM 4013 O O . LYS B 1 177 ? -9.641 -13.328 -9.328 1 96.12 177 LYS B O 1
ATOM 4018 N N . THR B 1 178 ? -11.078 -13.445 -11.039 1 96.5 178 THR B N 1
ATOM 4019 C CA . THR B 1 178 ? -10.016 -13.523 -12.031 1 96.5 178 THR B CA 1
ATOM 4020 C C . THR B 1 178 ? -10.117 -12.383 -13.031 1 96.5 178 THR B C 1
ATOM 4022 O O . THR B 1 178 ? -11.203 -11.844 -13.258 1 96.5 178 THR B O 1
ATOM 4025 N N . SER B 1 179 ? -9.031 -11.938 -13.5 1 96.44 179 SER B N 1
ATOM 4026 C CA . SER B 1 179 ? -8.922 -11 -14.609 1 96.44 179 SER B CA 1
ATOM 4027 C C . SER B 1 179 ? -7.918 -11.484 -15.648 1 96.44 179 SER B C 1
ATOM 4029 O O . SER B 1 179 ? -7.188 -12.445 -15.414 1 96.44 179 SER B O 1
ATOM 4031 N N . VAL B 1 180 ? -7.965 -10.836 -16.844 1 97.62 180 VAL B N 1
ATOM 4032 C CA . VAL B 1 180 ? -7.102 -11.25 -17.938 1 97.62 180 VAL B CA 1
ATOM 4033 C C . VAL B 1 180 ? -6.219 -10.086 -18.375 1 97.62 180 VAL B C 1
ATOM 4035 O O . VAL B 1 180 ? -6.625 -8.922 -18.281 1 97.62 180 VAL B O 1
ATOM 4038 N N . SER B 1 181 ? -5.012 -10.359 -18.766 1 97.88 181 SER B N 1
ATOM 4039 C CA . SER B 1 181 ? -4.055 -9.391 -19.281 1 97.88 181 SER B CA 1
ATOM 4040 C C . SER B 1 181 ? -3.219 -9.992 -20.406 1 97.88 181 SER B C 1
ATOM 4042 O O . SER B 1 181 ? -3.246 -11.203 -20.641 1 97.88 181 SER B O 1
ATOM 4044 N N . ASP B 1 182 ? -2.604 -9.125 -21.188 1 97.94 182 ASP B N 1
ATOM 4045 C CA . ASP B 1 182 ? -1.671 -9.625 -22.188 1 97.94 182 ASP B CA 1
ATOM 4046 C C . ASP B 1 182 ? -0.231 -9.266 -21.828 1 97.94 182 ASP B C 1
ATOM 4048 O O . ASP B 1 182 ? 0.693 -9.531 -22.594 1 97.94 182 ASP B O 1
ATOM 4052 N N . ASP B 1 183 ? -0.028 -8.68 -20.641 1 98.25 183 ASP B N 1
ATOM 4053 C CA . ASP B 1 183 ? 1.296 -8.219 -20.234 1 98.25 183 ASP B CA 1
ATOM 4054 C C . ASP B 1 183 ? 2.049 -9.305 -19.469 1 98.25 183 ASP B C 1
ATOM 4056 O O . ASP B 1 183 ? 2.404 -9.125 -18.297 1 98.25 183 ASP B O 1
ATOM 4060 N N . VAL B 1 184 ? 2.432 -10.336 -20.172 1 98.44 184 VAL B N 1
ATOM 4061 C CA . VAL B 1 184 ? 3.119 -11.477 -19.562 1 98.44 184 VAL B CA 1
ATOM 4062 C C . VAL B 1 184 ? 4.465 -11.031 -19 1 98.44 184 VAL B C 1
ATOM 4064 O O . VAL B 1 184 ? 4.766 -11.273 -17.828 1 98.44 184 VAL B O 1
ATOM 4067 N N . ILE B 1 185 ? 5.211 -10.305 -19.734 1 98.19 185 ILE B N 1
ATOM 4068 C CA . ILE B 1 185 ? 6.574 -9.922 -19.391 1 98.19 185 ILE B CA 1
ATOM 4069 C C . ILE B 1 185 ? 6.551 -8.977 -18.188 1 98.19 185 ILE B C 1
ATOM 4071 O O . ILE B 1 185 ? 7.254 -9.203 -17.203 1 98.19 185 ILE B O 1
ATOM 4075 N N . GLY B 1 186 ? 5.699 -7.949 -18.25 1 98.5 186 GLY B N 1
ATOM 4076 C CA . GLY B 1 186 ? 5.605 -6.988 -17.172 1 98.5 186 GLY B CA 1
ATOM 4077 C C . GLY B 1 186 ? 5.16 -7.605 -15.859 1 98.5 186 GLY B C 1
ATOM 4078 O O . GLY B 1 186 ? 5.711 -7.293 -14.797 1 98.5 186 GLY B O 1
ATOM 4079 N N . ILE B 1 187 ? 4.211 -8.492 -15.961 1 98.69 187 ILE B N 1
ATOM 4080 C CA . ILE B 1 187 ? 3.648 -9.117 -14.766 1 98.69 187 ILE B CA 1
ATOM 4081 C C . ILE B 1 187 ? 4.684 -10.047 -14.133 1 98.69 187 ILE B C 1
ATOM 4083 O O . ILE B 1 187 ? 4.824 -10.086 -12.914 1 98.69 187 ILE B O 1
ATOM 4087 N N . GLU B 1 188 ? 5.465 -10.734 -14.859 1 98.5 188 GLU B N 1
ATOM 4088 C CA . GLU B 1 188 ? 6.484 -11.625 -14.312 1 98.5 188 GLU B CA 1
ATOM 4089 C C . GLU B 1 188 ? 7.602 -10.828 -13.641 1 98.5 188 GLU B C 1
ATOM 4091 O O . GLU B 1 188 ? 8.008 -11.148 -12.523 1 98.5 188 GLU B O 1
ATOM 4096 N N . TYR B 1 189 ? 8.078 -9.781 -14.359 1 98.69 189 TYR B N 1
ATOM 4097 C CA . TYR B 1 189 ? 9.102 -8.953 -13.75 1 98.69 189 TYR B CA 1
ATOM 4098 C C . TYR B 1 189 ? 8.586 -8.305 -12.469 1 98.69 189 TYR B C 1
ATOM 4100 O O . TYR B 1 189 ? 9.32 -8.203 -11.477 1 98.69 189 TYR B O 1
ATOM 4108 N N . SER B 1 190 ? 7.348 -7.848 -12.508 1 98.69 190 SER B N 1
ATOM 4109 C CA . SER B 1 190 ? 6.762 -7.23 -11.32 1 98.69 190 SER B CA 1
ATOM 4110 C C . SER B 1 190 ? 6.68 -8.219 -10.164 1 98.69 190 SER B C 1
ATOM 4112 O O . SER B 1 190 ? 6.891 -7.852 -9.008 1 98.69 190 SER B O 1
ATOM 4114 N N . SER B 1 191 ? 6.371 -9.461 -10.477 1 98.19 191 SER B N 1
ATOM 4115 C CA . SER B 1 191 ? 6.27 -10.508 -9.461 1 98.19 191 SER B CA 1
ATOM 4116 C C . SER B 1 191 ? 7.621 -10.781 -8.812 1 98.19 191 SER B C 1
ATOM 4118 O O . SER B 1 191 ? 7.691 -11.109 -7.625 1 98.19 191 SER B O 1
ATOM 4120 N N . VAL B 1 192 ? 8.656 -10.672 -9.586 1 98.44 192 VAL B N 1
ATOM 4121 C CA . VAL B 1 192 ? 10 -10.82 -9.047 1 98.44 192 VAL B CA 1
ATOM 4122 C C . VAL B 1 192 ? 10.344 -9.625 -8.156 1 98.44 192 VAL B C 1
ATOM 4124 O O . VAL B 1 192 ? 10.82 -9.797 -7.031 1 98.44 192 VAL B O 1
ATOM 4127 N N . LEU B 1 193 ? 10.055 -8.453 -8.641 1 98.88 193 LEU B N 1
ATOM 4128 C CA . LEU B 1 193 ? 10.453 -7.215 -7.98 1 98.88 193 LEU B CA 1
ATOM 4129 C C . LEU B 1 193 ? 9.688 -7.027 -6.672 1 98.88 193 LEU B C 1
ATOM 4131 O O . LEU B 1 193 ? 10.234 -6.508 -5.699 1 98.88 193 LEU B O 1
ATOM 4135 N N . LYS B 1 194 ? 8.391 -7.391 -6.691 1 98.88 194 LYS B N 1
ATOM 4136 C CA . LYS B 1 194 ? 7.625 -7.215 -5.465 1 98.88 194 LYS B CA 1
ATOM 4137 C C . LYS B 1 194 ? 8.258 -7.973 -4.305 1 98.88 194 LYS B C 1
ATOM 4139 O O . LYS B 1 194 ? 8.234 -7.508 -3.162 1 98.88 194 LYS B O 1
ATOM 4144 N N . ASN B 1 195 ? 8.867 -9.172 -4.582 1 98.56 195 ASN B N 1
ATOM 4145 C CA . ASN B 1 195 ? 9.555 -9.953 -3.557 1 98.56 195 ASN B CA 1
ATOM 4146 C C . ASN B 1 195 ? 10.805 -9.234 -3.049 1 98.56 195 ASN B C 1
ATOM 4148 O O . ASN B 1 195 ? 11.102 -9.273 -1.853 1 98.56 195 ASN B O 1
ATOM 4152 N N . VAL B 1 196 ? 11.531 -8.594 -3.965 1 98.88 196 VAL B N 1
ATOM 4153 C CA . VAL B 1 196 ? 12.711 -7.812 -3.6 1 98.88 196 VAL B CA 1
ATOM 4154 C C . VAL B 1 196 ? 12.305 -6.68 -2.66 1 98.88 196 VAL B C 1
ATOM 4156 O O . VAL B 1 196 ? 12.93 -6.469 -1.621 1 98.88 196 VAL B O 1
ATOM 4159 N N . TYR B 1 197 ? 11.258 -6.008 -3.02 1 98.94 197 TYR B N 1
ATOM 4160 C CA . TYR B 1 197 ? 10.781 -4.879 -2.23 1 98.94 197 TYR B CA 1
ATOM 4161 C C . TYR B 1 197 ? 10.234 -5.344 -0.887 1 98.94 197 TYR B C 1
ATOM 4163 O O . TYR B 1 197 ? 10.352 -4.633 0.116 1 98.94 197 TYR B O 1
ATOM 4171 N N . ALA B 1 198 ? 9.617 -6.547 -0.873 1 98.88 198 ALA B N 1
ATOM 4172 C CA . ALA B 1 198 ? 9.133 -7.105 0.385 1 98.88 198 ALA B CA 1
ATOM 4173 C C . ALA B 1 198 ? 10.289 -7.402 1.336 1 98.88 198 ALA B C 1
ATOM 4175 O O . ALA B 1 198 ? 10.148 -7.254 2.553 1 98.88 198 ALA B O 1
ATOM 4176 N N . ILE B 1 199 ? 11.398 -7.852 0.792 1 98.88 199 ILE B N 1
ATOM 4177 C CA . ILE B 1 199 ? 12.586 -8.039 1.615 1 98.88 199 ILE B CA 1
ATOM 4178 C C . ILE B 1 199 ? 13.023 -6.703 2.209 1 98.88 199 ILE B C 1
ATOM 4180 O O . ILE B 1 199 ? 13.328 -6.617 3.402 1 98.88 199 ILE B O 1
ATOM 4184 N N . ALA B 1 200 ? 13.07 -5.648 1.368 1 98.88 200 ALA B N 1
ATOM 4185 C CA . ALA B 1 200 ? 13.414 -4.316 1.856 1 98.88 200 ALA B CA 1
ATOM 4186 C C . ALA B 1 200 ? 12.484 -3.885 2.984 1 98.88 200 ALA B C 1
ATOM 4188 O O . ALA B 1 200 ? 12.93 -3.361 4.008 1 98.88 200 ALA B O 1
ATOM 4189 N N . ALA B 1 201 ? 11.211 -4.094 2.807 1 98.81 201 ALA B N 1
ATOM 4190 C CA . ALA B 1 201 ? 10.219 -3.752 3.822 1 98.81 201 ALA B CA 1
ATOM 4191 C C . ALA B 1 201 ? 10.477 -4.512 5.121 1 98.81 201 ALA B C 1
ATOM 4193 O O . ALA B 1 201 ? 10.383 -3.939 6.211 1 98.81 201 ALA B O 1
ATOM 4194 N N . GLY B 1 202 ? 10.766 -5.801 4.977 1 98.75 202 GLY B N 1
ATOM 4195 C CA . GLY B 1 202 ? 11.094 -6.609 6.141 1 98.75 202 GLY B CA 1
ATOM 4196 C C . GLY B 1 202 ? 12.336 -6.125 6.871 1 98.75 202 GLY B C 1
ATOM 4197 O O . GLY B 1 202 ? 12.336 -6.027 8.102 1 98.75 202 GLY B O 1
ATOM 4198 N N . ILE B 1 203 ? 13.406 -5.848 6.105 1 98.81 203 ILE B N 1
ATOM 4199 C CA . ILE B 1 203 ? 14.641 -5.34 6.699 1 98.81 203 ILE B CA 1
ATOM 4200 C C . ILE B 1 203 ? 14.344 -4.09 7.52 1 98.81 203 ILE B C 1
ATOM 4202 O O . ILE B 1 203 ? 14.773 -3.979 8.672 1 98.81 203 ILE B O 1
ATOM 4206 N N . CYS B 1 204 ? 13.586 -3.18 6.969 1 98.44 204 CYS B N 1
ATOM 4207 C CA . CYS B 1 204 ? 13.258 -1.935 7.652 1 98.44 204 CYS B CA 1
ATOM 4208 C C . CYS B 1 204 ? 12.422 -2.201 8.898 1 98.44 204 CYS B C 1
ATOM 4210 O O . CYS B 1 204 ? 12.602 -1.537 9.922 1 98.44 204 CYS B O 1
ATOM 4212 N N . SER B 1 205 ? 11.508 -3.133 8.773 1 98.19 205 SER B N 1
ATOM 4213 C CA . SER B 1 205 ? 10.727 -3.525 9.945 1 98.19 205 SER B CA 1
ATOM 4214 C C . SER B 1 205 ? 11.633 -4.062 11.047 1 98.19 205 SER B C 1
ATOM 4216 O O . SER B 1 205 ? 11.461 -3.717 12.219 1 98.19 205 SER B O 1
ATOM 4218 N N . GLY B 1 206 ? 12.539 -4.938 10.688 1 98.31 206 GLY B N 1
ATOM 4219 C CA . GLY B 1 206 ? 13.492 -5.465 11.648 1 98.31 206 GLY B CA 1
ATOM 4220 C C . GLY B 1 206 ? 14.328 -4.387 12.312 1 98.31 206 GLY B C 1
ATOM 4221 O O . GLY B 1 206 ? 14.711 -4.523 13.477 1 98.31 206 GLY B O 1
ATOM 4222 N N . LEU B 1 207 ? 14.641 -3.344 11.555 1 98.06 207 LEU B N 1
ATOM 4223 C CA . LEU B 1 207 ? 15.398 -2.205 12.047 1 98.06 207 LEU B CA 1
ATOM 4224 C C . LEU B 1 207 ? 14.508 -1.251 12.836 1 98.06 207 LEU B C 1
ATOM 4226 O O . LEU B 1 207 ? 14.945 -0.178 13.25 1 98.06 207 LEU B O 1
ATOM 4230 N N . LYS B 1 208 ? 13.172 -1.494 12.93 1 96.69 208 LYS B N 1
ATOM 4231 C CA . LYS B 1 208 ? 12.188 -0.809 13.758 1 96.69 208 LYS B CA 1
ATOM 4232 C C . LYS B 1 208 ? 11.75 0.507 13.117 1 96.69 208 LYS B C 1
ATOM 4234 O O . LYS B 1 208 ? 11.406 1.459 13.82 1 96.69 208 LYS B O 1
ATOM 4239 N N . TYR B 1 209 ? 11.914 0.591 11.836 1 96.94 209 TYR B N 1
ATOM 4240 C CA . TYR B 1 209 ? 11.25 1.697 11.148 1 96.94 209 TYR B CA 1
ATOM 4241 C C . TYR B 1 209 ? 9.734 1.59 11.266 1 96.94 209 TYR B C 1
ATOM 4243 O O . TYR B 1 209 ? 9.195 0.49 11.391 1 96.94 209 TYR B O 1
ATOM 4251 N N . GLY B 1 210 ? 9.031 2.699 11.242 1 97.19 210 GLY B N 1
ATOM 4252 C CA . GLY B 1 210 ? 7.605 2.715 11.539 1 97.19 210 GLY B CA 1
ATOM 4253 C C . GLY B 1 210 ? 6.734 2.688 10.297 1 97.19 210 GLY B C 1
ATOM 4254 O O . GLY B 1 210 ? 7.223 2.416 9.195 1 97.19 210 GLY B O 1
ATOM 4255 N N . ASP B 1 211 ? 5.473 2.928 10.477 1 98.19 211 ASP B N 1
ATOM 4256 C CA . ASP B 1 211 ? 4.469 2.869 9.422 1 98.19 211 ASP B CA 1
ATOM 4257 C C . ASP B 1 211 ? 4.672 3.988 8.406 1 98.19 211 ASP B C 1
ATOM 4259 O O . ASP B 1 211 ? 4.43 3.799 7.211 1 98.19 211 ASP B O 1
ATOM 4263 N N . ASN B 1 212 ? 5.082 5.203 8.875 1 98 212 ASN B N 1
ATOM 4264 C CA . ASN B 1 212 ? 5.328 6.309 7.953 1 98 212 ASN B CA 1
ATOM 4265 C C . ASN B 1 212 ? 6.379 5.941 6.91 1 98 212 ASN B C 1
ATOM 4267 O O . ASN B 1 212 ? 6.164 6.137 5.711 1 98 212 ASN B O 1
ATOM 4271 N N . PHE B 1 213 ? 7.473 5.352 7.398 1 97.38 213 PHE B N 1
ATOM 4272 C CA . PHE B 1 213 ? 8.562 4.988 6.496 1 97.38 213 PHE B CA 1
ATOM 4273 C C . PHE B 1 213 ? 8.141 3.857 5.566 1 97.38 213 PHE B C 1
ATOM 4275 O O . PHE B 1 213 ? 8.453 3.875 4.375 1 97.38 213 PHE B O 1
ATOM 4282 N N . GLN B 1 214 ? 7.477 2.838 6.125 1 98.25 214 GLN B N 1
ATOM 4283 C CA . GLN B 1 214 ? 6.992 1.717 5.328 1 98.25 214 GLN B CA 1
ATOM 4284 C C . GLN B 1 214 ? 6.164 2.205 4.141 1 98.25 214 GLN B C 1
ATOM 4286 O O . GLN B 1 214 ? 6.312 1.706 3.025 1 98.25 214 GLN B O 1
ATOM 4291 N N . ALA B 1 215 ? 5.281 3.168 4.355 1 98.56 215 ALA B N 1
ATOM 4292 C CA . ALA B 1 215 ? 4.438 3.727 3.303 1 98.56 215 ALA B CA 1
ATOM 4293 C C . ALA B 1 215 ? 5.277 4.406 2.229 1 98.56 215 ALA B C 1
ATOM 4295 O O . ALA B 1 215 ? 5.016 4.25 1.033 1 98.56 215 ALA B O 1
ATOM 4296 N N . VAL B 1 216 ? 6.297 5.133 2.65 1 98.06 216 VAL B N 1
ATOM 4297 C CA . VAL B 1 216 ? 7.18 5.84 1.728 1 98.06 216 VAL B CA 1
ATOM 4298 C C . VAL B 1 216 ? 7.996 4.836 0.92 1 98.06 216 VAL B C 1
ATOM 4300 O O . VAL B 1 216 ? 8.188 5.004 -0.286 1 98.06 216 VAL B O 1
ATOM 4303 N N . LEU B 1 217 ? 8.477 3.812 1.606 1 98.44 217 LEU B N 1
ATOM 4304 C CA . LEU B 1 217 ? 9.25 2.768 0.944 1 98.44 217 LEU B CA 1
ATOM 4305 C C . LEU B 1 217 ? 8.445 2.127 -0.181 1 98.44 217 LEU B C 1
ATOM 4307 O O . LEU B 1 217 ? 8.938 1.982 -1.301 1 98.44 217 LEU B O 1
ATOM 4311 N N . ILE B 1 218 ? 7.195 1.777 0.075 1 98.81 218 ILE B N 1
ATOM 4312 C CA . ILE B 1 218 ? 6.367 1.083 -0.905 1 98.81 218 ILE B CA 1
ATOM 4313 C C . ILE B 1 218 ? 6.012 2.031 -2.049 1 98.81 218 ILE B C 1
ATOM 4315 O O . ILE B 1 218 ? 5.961 1.622 -3.209 1 98.81 218 ILE B O 1
ATOM 4319 N N . SER B 1 219 ? 5.723 3.285 -1.727 1 98.38 219 SER B N 1
ATOM 4320 C CA . SER B 1 219 ? 5.457 4.281 -2.76 1 98.38 219 SER B CA 1
ATOM 4321 C C . SER B 1 219 ? 6.648 4.43 -3.701 1 98.38 219 SER B C 1
ATOM 4323 O O . SER B 1 219 ? 6.473 4.547 -4.918 1 98.38 219 SER B O 1
ATOM 4325 N N . ASN B 1 220 ? 7.852 4.438 -3.146 1 98.06 220 ASN B N 1
ATOM 4326 C CA . ASN B 1 220 ? 9.055 4.512 -3.973 1 98.06 220 ASN B CA 1
ATOM 4327 C C . ASN B 1 220 ? 9.289 3.205 -4.727 1 98.06 220 ASN B C 1
ATOM 4329 O O . ASN B 1 220 ? 9.797 3.217 -5.852 1 98.06 220 ASN B O 1
ATOM 4333 N N . ALA B 1 221 ? 8.938 2.113 -4.09 1 98.75 221 ALA B N 1
ATOM 4334 C CA . ALA B 1 221 ? 9.117 0.804 -4.711 1 98.75 221 ALA B CA 1
ATOM 4335 C C . ALA B 1 221 ? 8.312 0.69 -6 1 98.75 221 ALA B C 1
ATOM 4337 O O . ALA B 1 221 ? 8.812 0.214 -7.02 1 98.75 221 ALA B O 1
ATOM 4338 N N . ILE B 1 222 ? 7.016 1.134 -5.977 1 98.88 222 ILE B N 1
ATOM 4339 C CA . ILE B 1 222 ? 6.176 1.012 -7.164 1 98.88 222 ILE B CA 1
ATOM 4340 C C . ILE B 1 222 ? 6.703 1.934 -8.258 1 98.88 222 ILE B C 1
ATOM 4342 O O . ILE B 1 222 ? 6.617 1.606 -9.445 1 98.88 222 ILE B O 1
ATOM 4346 N N . GLN B 1 223 ? 7.281 3.066 -7.898 1 98.38 223 GLN B N 1
ATOM 4347 C CA . GLN B 1 223 ? 7.887 3.957 -8.883 1 98.38 223 GLN B CA 1
ATOM 4348 C C . GLN B 1 223 ? 9.117 3.32 -9.516 1 98.38 223 GLN B C 1
ATOM 4350 O O . GLN B 1 223 ? 9.32 3.41 -10.727 1 98.38 223 GLN B O 1
ATOM 4355 N N . GLU B 1 224 ? 9.953 2.734 -8.664 1 98.5 224 GLU B N 1
ATOM 4356 C CA . GLU B 1 224 ? 11.125 2.012 -9.148 1 98.5 224 GLU B CA 1
ATOM 4357 C C . GLU B 1 224 ? 10.727 0.868 -10.07 1 98.5 224 GLU B C 1
ATOM 4359 O O . GLU B 1 224 ? 11.32 0.685 -11.141 1 98.5 224 GLU B O 1
ATOM 4364 N N . MET B 1 225 ? 9.719 0.117 -9.695 1 98.81 225 MET B N 1
ATOM 4365 C CA . MET B 1 225 ? 9.195 -0.963 -10.523 1 98.81 225 MET B CA 1
ATOM 4366 C C . MET B 1 225 ? 8.758 -0.438 -11.883 1 98.81 225 MET B C 1
ATOM 4368 O O . MET B 1 225 ? 9.086 -1.023 -12.914 1 98.81 225 MET B O 1
ATOM 4372 N N . ASN B 1 226 ? 8.016 0.661 -11.836 1 98.69 226 ASN B N 1
ATOM 4373 C CA . ASN B 1 226 ? 7.496 1.247 -13.07 1 98.69 226 ASN B CA 1
ATOM 4374 C C . ASN B 1 226 ? 8.625 1.674 -14.008 1 98.69 226 ASN B C 1
ATOM 4376 O O . ASN B 1 226 ? 8.547 1.461 -15.219 1 98.69 226 ASN B O 1
ATOM 4380 N N . ARG B 1 227 ? 9.664 2.312 -13.445 1 98.44 227 ARG B N 1
ATOM 4381 C CA . ARG B 1 227 ? 10.805 2.719 -14.258 1 98.44 227 ARG B CA 1
ATOM 4382 C C . ARG B 1 227 ? 11.461 1.514 -14.93 1 98.44 227 ARG B C 1
ATOM 4384 O O . ARG B 1 227 ? 11.766 1.55 -16.125 1 98.44 227 ARG B O 1
ATOM 4391 N N . PHE B 1 228 ? 11.648 0.496 -14.18 1 98.81 228 PHE B N 1
ATOM 4392 C CA . PHE B 1 228 ? 12.297 -0.702 -14.703 1 98.81 228 PHE B CA 1
ATOM 4393 C C . PHE B 1 228 ? 11.438 -1.351 -15.781 1 98.81 228 PHE B C 1
ATOM 4395 O O . PHE B 1 228 ? 11.93 -1.672 -16.859 1 98.81 228 PHE B O 1
ATOM 4402 N N . LEU B 1 229 ? 10.109 -1.555 -15.477 1 98.75 229 LEU B N 1
ATOM 4403 C CA . LEU B 1 229 ? 9.203 -2.209 -16.422 1 98.75 229 LEU B CA 1
ATOM 4404 C C . LEU B 1 229 ? 9.125 -1.433 -17.719 1 98.75 229 LEU B C 1
ATOM 4406 O O . LEU B 1 229 ? 9.102 -2.027 -18.797 1 98.75 229 LEU B O 1
ATOM 4410 N N . ASN B 1 230 ? 9.078 -0.111 -17.625 1 98.25 230 ASN B N 1
ATOM 4411 C CA . ASN B 1 230 ? 8.969 0.723 -18.828 1 98.25 230 ASN B CA 1
ATOM 4412 C C . ASN B 1 230 ? 10.234 0.649 -19.672 1 98.25 230 ASN B C 1
ATOM 4414 O O . ASN B 1 230 ? 10.188 0.914 -20.875 1 98.25 230 ASN B O 1
ATOM 4418 N N . THR B 1 231 ? 11.336 0.296 -19.016 1 98.44 231 THR B N 1
ATOM 4419 C CA . THR B 1 231 ? 12.602 0.203 -19.734 1 98.44 231 THR B CA 1
ATOM 4420 C C . THR B 1 231 ? 12.75 -1.162 -20.406 1 98.44 231 THR B C 1
ATOM 4422 O O . THR B 1 231 ? 13.086 -1.248 -21.578 1 98.44 231 THR B O 1
ATOM 4425 N N . VAL B 1 232 ? 12.422 -2.229 -19.719 1 97.31 232 VAL B N 1
ATOM 4426 C CA . VAL B 1 232 ? 12.703 -3.574 -20.203 1 97.31 232 VAL B CA 1
ATOM 4427 C C . VAL B 1 232 ? 11.562 -4.047 -21.109 1 97.31 232 VAL B C 1
ATOM 4429 O O . VAL B 1 232 ? 11.75 -4.926 -21.953 1 97.31 232 VAL B O 1
ATOM 4432 N N . HIS B 1 233 ? 10.383 -3.543 -20.906 1 97.44 233 HIS B N 1
ATOM 4433 C CA . HIS B 1 233 ? 9.195 -3.902 -21.672 1 97.44 233 HIS B CA 1
ATOM 4434 C C . HIS B 1 233 ? 8.25 -2.715 -21.812 1 97.44 233 HIS B C 1
ATOM 4436 O O . HIS B 1 233 ? 7.203 -2.676 -21.156 1 97.44 233 HIS B O 1
ATOM 4442 N N . PRO B 1 234 ? 8.555 -1.808 -22.781 1 96.88 234 PRO B N 1
ATOM 4443 C CA . PRO B 1 234 ? 7.773 -0.576 -22.906 1 96.88 234 PRO B CA 1
ATOM 4444 C C . PRO B 1 234 ? 6.422 -0.801 -23.578 1 96.88 234 PRO B C 1
ATOM 4446 O O . PRO B 1 234 ? 6.355 -0.928 -24.812 1 96.88 234 PRO B O 1
ATOM 4449 N N . ILE B 1 235 ? 5.395 -0.905 -22.797 1 96.56 235 ILE B N 1
ATOM 4450 C CA . ILE B 1 235 ? 4.016 -0.938 -23.266 1 96.56 235 ILE B CA 1
ATOM 4451 C C . ILE B 1 235 ? 3.156 -0.018 -22.406 1 96.56 235 ILE B C 1
ATOM 4453 O O . ILE B 1 235 ? 3.613 0.473 -21.359 1 96.56 235 ILE B O 1
ATOM 4457 N N . ASN B 1 236 ? 1.951 0.262 -22.922 1 94.81 236 ASN B N 1
ATOM 4458 C CA . ASN B 1 236 ? 1.014 0.988 -22.078 1 94.81 236 ASN B CA 1
ATOM 4459 C C . ASN B 1 236 ? 0.516 0.122 -20.922 1 94.81 236 ASN B C 1
ATOM 4461 O O . ASN B 1 236 ? -0.062 -0.943 -21.141 1 94.81 236 ASN B O 1
ATOM 4465 N N . ARG B 1 237 ? 0.845 0.534 -19.703 1 96 237 ARG B N 1
ATOM 4466 C CA . ARG B 1 237 ? 0.535 -0.227 -18.484 1 96 237 ARG B CA 1
ATOM 4467 C C . ARG B 1 237 ? 0.142 0.698 -17.344 1 96 237 ARG B C 1
ATOM 4469 O O . ARG B 1 237 ? 0.648 1.818 -17.25 1 96 237 ARG B O 1
ATOM 4476 N N . ASN B 1 238 ? -0.781 0.299 -16.594 1 97.06 238 ASN B N 1
ATOM 4477 C CA . ASN B 1 238 ? -1.07 0.955 -15.32 1 97.06 238 ASN B CA 1
ATOM 4478 C C . ASN B 1 238 ? -0.555 0.139 -14.141 1 97.06 238 ASN B C 1
ATOM 4480 O O . ASN B 1 238 ? -1.201 -0.82 -13.711 1 97.06 238 ASN B O 1
ATOM 4484 N N . VAL B 1 239 ? 0.514 0.578 -13.539 1 98.25 239 VAL B N 1
ATOM 4485 C CA . VAL B 1 239 ? 1.184 -0.199 -12.5 1 98.25 239 VAL B CA 1
ATOM 4486 C C . VAL B 1 239 ? 0.356 -0.168 -11.219 1 98.25 239 VAL B C 1
ATOM 4488 O O . VAL B 1 239 ? 0.62 -0.928 -10.281 1 98.25 239 VAL B O 1
ATOM 4491 N N . ASP B 1 240 ? -0.713 0.618 -11.227 1 98.19 240 ASP B N 1
ATOM 4492 C CA . ASP B 1 240 ? -1.567 0.711 -10.047 1 98.19 240 ASP B CA 1
ATOM 4493 C C . ASP B 1 240 ? -2.584 -0.428 -10.008 1 98.19 240 ASP B C 1
ATOM 4495 O O . ASP B 1 240 ? -3.289 -0.608 -9.016 1 98.19 240 ASP B O 1
ATOM 4499 N N . GLU B 1 241 ? -2.645 -1.224 -11.055 1 97.81 241 GLU B N 1
ATOM 4500 C CA . GLU B 1 241 ? -3.561 -2.361 -11.078 1 97.81 241 GLU B CA 1
ATOM 4501 C C . GLU B 1 241 ? -3.174 -3.4 -10.031 1 97.81 241 GLU B C 1
ATOM 4503 O O . GLU B 1 241 ? -2.023 -3.449 -9.594 1 97.81 241 GLU B O 1
ATOM 4508 N N . SER B 1 242 ? -4.121 -4.176 -9.695 1 97.5 242 SER B N 1
ATOM 4509 C CA . SER B 1 242 ? -3.961 -5.121 -8.594 1 97.5 242 SER B CA 1
ATOM 4510 C C . SER B 1 242 ? -2.85 -6.125 -8.883 1 97.5 242 SER B C 1
ATOM 4512 O O . SER B 1 242 ? -2.15 -6.566 -7.969 1 97.5 242 SER B O 1
ATOM 4514 N N . VAL B 1 243 ? -2.635 -6.441 -10.148 1 98 243 VAL B N 1
ATOM 4515 C CA . VAL B 1 243 ? -1.661 -7.473 -10.5 1 98 243 VAL B CA 1
ATOM 4516 C C . VAL B 1 243 ? -0.246 -6.945 -10.273 1 98 243 VAL B C 1
ATOM 4518 O O . VAL B 1 243 ? 0.69 -7.723 -10.078 1 98 243 VAL B O 1
ATOM 4521 N N . TYR B 1 244 ? -0.079 -5.586 -10.289 1 98.62 244 TYR B N 1
ATOM 4522 C CA . TYR B 1 244 ? 1.211 -4.969 -10.008 1 98.62 244 TYR B CA 1
ATOM 4523 C C . TYR B 1 244 ? 1.257 -4.426 -8.586 1 98.62 244 TYR B C 1
ATOM 4525 O O . TYR B 1 244 ? 1.698 -5.117 -7.664 1 98.62 244 TYR B O 1
ATOM 4533 N N . LEU B 1 245 ? 0.532 -3.35 -8.336 1 98.81 245 LEU B N 1
ATOM 4534 C CA . LEU B 1 245 ? 0.555 -2.68 -7.039 1 98.81 245 LEU B CA 1
ATOM 4535 C C . LEU B 1 245 ? -0.1 -3.547 -5.969 1 98.81 245 LEU B C 1
ATOM 4537 O O . LEU B 1 245 ? 0.401 -3.639 -4.848 1 98.81 245 LEU B O 1
ATOM 4541 N N . GLY B 1 246 ? -1.261 -4.105 -6.309 1 98.62 246 GLY B N 1
ATOM 4542 C CA . GLY B 1 246 ? -1.91 -4.969 -5.332 1 98.62 246 GLY B CA 1
ATOM 4543 C C . GLY B 1 246 ? -1.022 -6.098 -4.852 1 98.62 246 GLY B C 1
ATOM 4544 O O . GLY B 1 246 ? -0.969 -6.387 -3.652 1 98.62 246 GLY B O 1
ATOM 4545 N N . ASP B 1 247 ? -0.366 -6.695 -5.824 1 98.62 247 ASP B N 1
ATOM 4546 C CA . ASP B 1 247 ? 0.532 -7.793 -5.477 1 98.62 247 ASP B CA 1
ATOM 4547 C C . ASP B 1 247 ? 1.714 -7.297 -4.648 1 98.62 247 ASP B C 1
ATOM 4549 O O . ASP B 1 247 ? 2.164 -7.98 -3.727 1 98.62 247 ASP B O 1
ATOM 4553 N N . LEU B 1 248 ? 2.236 -6.152 -4.949 1 98.88 248 LEU B N 1
ATOM 4554 C CA . LEU B 1 248 ? 3.293 -5.531 -4.156 1 98.88 248 LEU B CA 1
ATOM 4555 C C . LEU B 1 248 ? 2.814 -5.254 -2.734 1 98.88 248 LEU B C 1
ATOM 4557 O O . LEU B 1 248 ? 3.531 -5.527 -1.77 1 98.88 248 LEU B O 1
ATOM 4561 N N . LEU B 1 249 ? 1.605 -4.762 -2.607 1 98.88 249 LEU B N 1
ATOM 4562 C CA . LEU B 1 249 ? 1.06 -4.375 -1.312 1 98.88 249 LEU B CA 1
ATOM 4563 C C . LEU B 1 249 ? 0.884 -5.594 -0.411 1 98.88 249 LEU B C 1
ATOM 4565 O O . LEU B 1 249 ? 1.304 -5.578 0.749 1 98.88 249 LEU B O 1
ATOM 4569 N N . VAL B 1 250 ? 0.281 -6.625 -0.938 1 98.75 250 VAL B N 1
ATOM 4570 C CA . VAL B 1 250 ? 0.001 -7.777 -0.085 1 98.75 250 VAL B CA 1
ATOM 4571 C C . VAL B 1 250 ? 1.312 -8.422 0.363 1 98.75 250 VAL B C 1
ATOM 4573 O O . VAL B 1 250 ? 1.427 -8.883 1.5 1 98.75 250 VAL B O 1
ATOM 4576 N N . THR B 1 251 ? 2.299 -8.477 -0.521 1 98.69 251 THR B N 1
ATOM 4577 C CA . THR B 1 251 ? 3.584 -9.086 -0.196 1 98.69 251 THR B CA 1
ATOM 4578 C C . THR B 1 251 ? 4.387 -8.18 0.74 1 98.69 251 THR B C 1
ATOM 4580 O O . THR B 1 251 ? 5.109 -8.672 1.61 1 98.69 251 THR B O 1
ATOM 4583 N N . GLY B 1 252 ? 4.27 -6.887 0.588 1 98.62 252 GLY B N 1
ATOM 4584 C CA . GLY B 1 252 ? 5.047 -5.934 1.363 1 98.62 252 GLY B CA 1
ATOM 4585 C C . GLY B 1 252 ? 4.477 -5.684 2.746 1 98.62 252 GLY B C 1
ATOM 4586 O O . GLY B 1 252 ? 5.176 -5.184 3.631 1 98.62 252 GLY B O 1
ATOM 4587 N N . TYR B 1 253 ? 3.199 -6.02 2.998 1 98.5 253 TYR B N 1
ATOM 4588 C CA . TYR B 1 253 ? 2.559 -5.664 4.258 1 98.5 253 TYR B CA 1
ATOM 4589 C C . TYR B 1 253 ? 2.16 -6.91 5.039 1 98.5 253 TYR B C 1
ATOM 4591 O O . TYR B 1 253 ? 2.123 -6.895 6.273 1 98.5 253 TYR B O 1
ATOM 4599 N N . SER B 1 254 ? 1.845 -8.039 4.367 1 97.75 254 SER B N 1
ATOM 4600 C CA . SER B 1 254 ? 1.235 -9.188 5.02 1 97.75 254 SER B CA 1
ATOM 4601 C C . SER B 1 254 ? 2.275 -10.008 5.781 1 97.75 254 SER B C 1
ATOM 4603 O O . SER B 1 254 ? 3.404 -10.172 5.316 1 97.75 254 SER B O 1
ATOM 4605 N N . ASN B 1 255 ? 1.825 -10.602 6.871 1 94.88 255 ASN B N 1
ATOM 4606 C CA . ASN B 1 255 ? 2.68 -11.492 7.648 1 94.88 255 ASN B CA 1
ATOM 4607 C C . ASN B 1 255 ? 2.84 -12.852 6.973 1 94.88 255 ASN B C 1
ATOM 4609 O O . ASN B 1 255 ? 3.725 -13.625 7.332 1 94.88 255 ASN B O 1
ATOM 4613 N N . PHE B 1 256 ? 2.1 -13.078 5.945 1 95.25 256 PHE B N 1
ATOM 4614 C CA . PHE B 1 256 ? 2.184 -14.336 5.219 1 95.25 256 PHE B CA 1
ATOM 4615 C C . PHE B 1 256 ? 3.326 -14.305 4.211 1 95.25 256 PHE B C 1
ATOM 4617 O O . PHE B 1 256 ? 3.715 -15.344 3.672 1 95.25 256 PHE B O 1
ATOM 4624 N N . SER B 1 257 ? 3.885 -13.156 3.969 1 97.12 257 SER B N 1
ATOM 4625 C CA . SER B 1 257 ? 4.945 -13.023 2.977 1 97.12 257 SER B CA 1
ATOM 4626 C C . SER B 1 257 ? 6.254 -13.609 3.484 1 97.12 257 SER B C 1
ATOM 4628 O O . SER B 1 257 ? 6.859 -13.086 4.422 1 97.12 257 SER B O 1
ATOM 4630 N N . ARG B 1 258 ? 6.75 -14.602 2.818 1 96.5 258 ARG B N 1
ATOM 4631 C CA . ARG B 1 258 ? 8.023 -15.227 3.158 1 96.5 258 ARG B CA 1
ATOM 4632 C C . ARG B 1 258 ? 9.188 -14.273 2.91 1 96.5 258 ARG B C 1
ATOM 4634 O O . ARG B 1 258 ? 10.18 -14.297 3.637 1 96.5 258 ARG B O 1
ATOM 4641 N N . ASN B 1 259 ? 9.062 -13.469 1.894 1 98.12 259 ASN B N 1
ATOM 4642 C CA . ASN B 1 259 ? 10.117 -12.508 1.579 1 98.12 259 ASN B CA 1
ATOM 4643 C C . ASN B 1 259 ? 10.211 -11.414 2.641 1 98.12 259 ASN B C 1
ATOM 4645 O O . ASN B 1 259 ? 11.305 -11.016 3.027 1 98.12 259 ASN B O 1
ATOM 4649 N N . ARG B 1 260 ? 9.062 -10.93 3.111 1 98.5 260 ARG B N 1
ATOM 4650 C CA . ARG B 1 260 ? 9.062 -9.938 4.184 1 98.5 260 ARG B CA 1
ATOM 4651 C C . ARG B 1 260 ? 9.648 -10.523 5.465 1 98.5 260 ARG B C 1
ATOM 4653 O O . ARG B 1 260 ? 10.422 -9.859 6.16 1 98.5 260 ARG B O 1
ATOM 4660 N N . THR B 1 261 ? 9.25 -11.758 5.777 1 98.06 261 THR B N 1
ATOM 4661 C CA . THR B 1 261 ? 9.773 -12.438 6.957 1 98.06 261 THR B CA 1
ATOM 4662 C C . THR B 1 261 ? 11.289 -12.578 6.867 1 98.06 261 THR B C 1
ATOM 4664 O O . THR B 1 261 ? 12 -12.297 7.836 1 98.06 261 THR B O 1
ATOM 4667 N N . PHE B 1 262 ? 11.75 -13.031 5.711 1 98.38 262 PHE B N 1
ATOM 4668 C CA . PHE B 1 262 ? 13.188 -13.141 5.461 1 98.38 262 PHE B CA 1
ATOM 4669 C C . PHE B 1 262 ? 13.883 -11.812 5.711 1 98.38 262 PHE B C 1
ATOM 4671 O O . PHE B 1 262 ? 14.875 -11.75 6.434 1 98.38 262 PHE B O 1
ATOM 4678 N N . GLY B 1 263 ? 13.344 -10.727 5.184 1 98.75 263 GLY B N 1
ATOM 4679 C CA . GLY B 1 263 ? 13.883 -9.391 5.414 1 98.75 263 GLY B CA 1
ATOM 4680 C C . GLY B 1 263 ? 13.891 -8.992 6.875 1 98.75 263 GLY B C 1
ATOM 4681 O O . GLY B 1 263 ? 14.859 -8.414 7.359 1 98.75 263 GLY B O 1
ATOM 4682 N N . THR B 1 264 ? 12.805 -9.289 7.57 1 98.62 264 THR B N 1
ATOM 4683 C CA . THR B 1 264 ? 12.688 -8.938 8.984 1 98.62 264 THR B CA 1
ATOM 4684 C C . THR B 1 264 ? 13.805 -9.586 9.797 1 98.62 264 THR B C 1
ATOM 4686 O O . THR B 1 264 ? 14.398 -8.945 10.672 1 98.62 264 THR B O 1
ATOM 4689 N N . MET B 1 265 ? 14.086 -10.844 9.477 1 98.31 265 MET B N 1
ATOM 4690 C CA . MET B 1 265 ? 15.164 -11.547 10.172 1 98.31 265 MET B CA 1
ATOM 4691 C C . MET B 1 265 ? 16.5 -10.875 9.914 1 98.31 265 MET B C 1
ATOM 4693 O O . MET B 1 265 ? 17.297 -10.68 10.836 1 98.31 265 MET B O 1
ATOM 4697 N N . ILE B 1 266 ? 16.734 -10.5 8.695 1 98.5 266 ILE B N 1
ATOM 4698 C CA . ILE B 1 266 ? 17.984 -9.828 8.336 1 98.5 266 ILE B CA 1
ATOM 4699 C C . ILE B 1 266 ? 18.078 -8.5 9.086 1 98.5 266 ILE B C 1
ATOM 4701 O O . ILE B 1 266 ? 19.141 -8.164 9.633 1 98.5 266 ILE B O 1
ATOM 4705 N N . GLY B 1 267 ? 17 -7.766 9.102 1 98.38 267 GLY B N 1
ATOM 4706 C CA . GLY B 1 267 ? 16.969 -6.5 9.82 1 98.38 267 GLY B CA 1
ATOM 4707 C C . GLY B 1 267 ? 17.219 -6.648 11.305 1 98.38 267 GLY B C 1
ATOM 4708 O O . GLY B 1 267 ? 17.781 -5.746 11.938 1 98.38 267 GLY B O 1
ATOM 4709 N N . LYS B 1 268 ? 16.844 -7.773 11.836 1 98.06 268 LYS B N 1
ATOM 4710 C CA . LYS B 1 268 ? 17.016 -8.039 13.266 1 98.06 268 LYS B CA 1
ATOM 4711 C C . LYS B 1 268 ? 18.438 -8.5 13.57 1 98.06 268 LYS B C 1
ATOM 4713 O O . LYS B 1 268 ? 18.797 -8.695 14.734 1 98.06 268 LYS B O 1
ATOM 4718 N N . GLY B 1 269 ? 19.234 -8.773 12.539 1 97.38 269 GLY B N 1
ATOM 4719 C CA . GLY B 1 269 ? 20.641 -9.047 12.766 1 97.38 269 GLY B CA 1
ATOM 4720 C C . GLY B 1 269 ? 21.062 -10.438 12.336 1 97.38 269 GLY B C 1
ATOM 4721 O O . GLY B 1 269 ? 22.234 -10.797 12.414 1 97.38 269 GLY B O 1
ATOM 4722 N N . TYR B 1 270 ? 20.141 -11.234 11.836 1 96.81 270 TYR B N 1
ATOM 4723 C CA . TYR B 1 270 ? 20.516 -12.555 11.32 1 96.81 270 TYR B CA 1
ATOM 4724 C C . TYR B 1 270 ? 21.391 -12.43 10.078 1 96.81 270 TYR B C 1
ATOM 4726 O O . TYR B 1 270 ? 21.203 -11.516 9.273 1 96.81 270 TYR B O 1
ATOM 4734 N N . SER B 1 271 ? 22.297 -13.328 9.977 1 96.81 271 SER B N 1
ATOM 4735 C CA . SER B 1 271 ? 22.984 -13.445 8.695 1 96.81 271 SER B CA 1
ATOM 4736 C C . SER B 1 271 ? 22.047 -14.016 7.625 1 96.81 271 SER B C 1
ATOM 4738 O O . SER B 1 271 ? 21.047 -14.641 7.945 1 96.81 271 SER B O 1
ATOM 4740 N N . VAL B 1 272 ? 22.391 -13.805 6.41 1 96.56 272 VAL B N 1
ATOM 4741 C CA . VAL B 1 272 ? 21.609 -14.336 5.301 1 96.56 272 VAL B CA 1
ATOM 4742 C C . VAL B 1 272 ? 21.5 -15.859 5.43 1 96.56 272 VAL B C 1
ATOM 4744 O O . VAL B 1 272 ? 20.406 -16.422 5.324 1 96.56 272 VAL B O 1
ATOM 4747 N N . LYS B 1 273 ? 22.547 -16.547 5.703 1 95.12 273 LYS B N 1
ATOM 4748 C CA . LYS B 1 273 ? 22.594 -18 5.828 1 95.12 273 LYS B CA 1
ATOM 4749 C C . LYS B 1 273 ? 21.719 -18.484 6.988 1 95.12 273 LYS B C 1
ATOM 4751 O O . LYS B 1 273 ? 20.953 -19.422 6.84 1 95.12 273 LYS B O 1
ATOM 4756 N N . SER B 1 274 ? 21.891 -17.828 8.109 1 95.56 274 SER B N 1
ATOM 4757 C CA . SER B 1 274 ? 21.109 -18.219 9.281 1 95.56 274 SER B CA 1
ATOM 4758 C C . SER B 1 274 ? 19.625 -18.031 9.039 1 95.56 274 SER B C 1
ATOM 4760 O O . SER B 1 274 ? 18.812 -18.859 9.461 1 95.56 274 SER B O 1
ATOM 4762 N N . ALA B 1 275 ? 19.281 -16.891 8.359 1 96.06 275 ALA B N 1
ATOM 4763 C CA . ALA B 1 275 ? 17.875 -16.641 8.039 1 96.06 275 ALA B CA 1
ATOM 4764 C C . ALA B 1 275 ? 17.312 -17.703 7.109 1 96.06 275 ALA B C 1
ATOM 4766 O O . ALA B 1 275 ? 16.188 -18.188 7.293 1 96.06 275 ALA B O 1
ATOM 4767 N N . GLN B 1 276 ? 18.031 -18.125 6.102 1 93.69 276 GLN B N 1
ATOM 4768 C CA . GLN B 1 276 ? 17.609 -19.141 5.141 1 93.69 276 GLN B CA 1
ATOM 4769 C C . GLN B 1 276 ? 17.406 -20.484 5.816 1 93.69 276 GLN B C 1
ATOM 4771 O O . GLN B 1 276 ? 16.453 -21.203 5.504 1 93.69 276 GLN B O 1
ATOM 4776 N N . ILE B 1 277 ? 18.266 -20.828 6.77 1 91.69 277 ILE B N 1
ATOM 4777 C CA . ILE B 1 277 ? 18.188 -22.094 7.484 1 91.69 277 ILE B CA 1
ATOM 4778 C C . ILE B 1 277 ? 16.953 -22.109 8.391 1 91.69 277 ILE B C 1
ATOM 4780 O O . ILE B 1 277 ? 16.219 -23.094 8.438 1 91.69 277 ILE B O 1
ATOM 4784 N N . GLU B 1 278 ? 16.703 -21.031 9.031 1 90 278 GLU B N 1
ATOM 4785 C CA . GLU B 1 278 ? 15.609 -20.938 9.992 1 90 278 GLU B CA 1
ATOM 4786 C C . GLU B 1 278 ? 14.258 -20.984 9.289 1 90 278 GLU B C 1
ATOM 4788 O O . GLU B 1 278 ? 13.289 -21.531 9.82 1 90 278 GLU B O 1
ATOM 4793 N N . MET B 1 279 ? 13.992 -20.344 8.156 1 87.44 279 MET B N 1
ATOM 4794 C CA . MET B 1 279 ? 12.719 -20.234 7.453 1 87.44 279 MET B CA 1
ATOM 4795 C C . MET B 1 279 ? 12.344 -21.547 6.773 1 87.44 279 MET B C 1
ATOM 4797 O O . MET B 1 279 ? 11.164 -21.812 6.547 1 87.44 279 MET B O 1
ATOM 4801 N N . GLU B 1 280 ? 12.922 -22.531 6.742 1 76.12 280 GLU B N 1
ATOM 4802 C CA . GLU B 1 280 ? 12.68 -23.828 6.105 1 76.12 280 GLU B CA 1
ATOM 4803 C C . GLU B 1 280 ? 12.086 -23.641 4.711 1 76.12 280 GLU B C 1
ATOM 4805 O O . GLU B 1 280 ? 11.875 -24.625 3.994 1 76.12 280 GLU B O 1
ATOM 4810 N N . MET B 1 281 ? 11.703 -22.406 4.336 1 81.69 281 MET B N 1
ATOM 4811 C CA . MET B 1 281 ? 11.133 -22.109 3.027 1 81.69 281 MET B CA 1
ATOM 4812 C C . MET B 1 281 ? 12 -21.125 2.26 1 81.69 281 MET B C 1
ATOM 4814 O O . MET B 1 281 ? 12.852 -20.453 2.848 1 81.69 281 MET B O 1
ATOM 4818 N N . ILE B 1 282 ? 11.703 -21.047 1.021 1 84.12 282 ILE B N 1
ATOM 4819 C CA . ILE B 1 282 ? 12.547 -20.266 0.118 1 84.12 282 ILE B CA 1
ATOM 4820 C C . ILE B 1 282 ? 11.969 -18.859 -0.053 1 84.12 282 ILE B C 1
ATOM 4822 O O . ILE B 1 282 ? 10.789 -18.719 -0.382 1 84.12 282 ILE B O 1
ATOM 4826 N N . ALA B 1 283 ? 12.812 -17.891 0.191 1 93.38 283 ALA B N 1
ATOM 4827 C CA . ALA B 1 283 ? 12.484 -16.516 -0.194 1 93.38 283 ALA B CA 1
ATOM 4828 C C . ALA B 1 283 ? 13 -16.203 -1.594 1 93.38 283 ALA B C 1
ATOM 4830 O O . ALA B 1 283 ? 14.164 -15.836 -1.763 1 93.38 283 ALA B O 1
ATOM 4831 N N . GLU B 1 284 ? 12.117 -16.188 -2.543 1 94.94 284 GLU B N 1
ATOM 4832 C CA . GLU B 1 284 ? 12.5 -16.062 -3.945 1 94.94 284 GLU B CA 1
ATOM 4833 C C . GLU B 1 284 ? 13.133 -14.703 -4.223 1 94.94 284 GLU B C 1
ATOM 4835 O O . GLU B 1 284 ? 13.906 -14.555 -5.168 1 94.94 284 GLU B O 1
ATOM 4840 N N . GLY B 1 285 ? 12.82 -13.734 -3.41 1 97.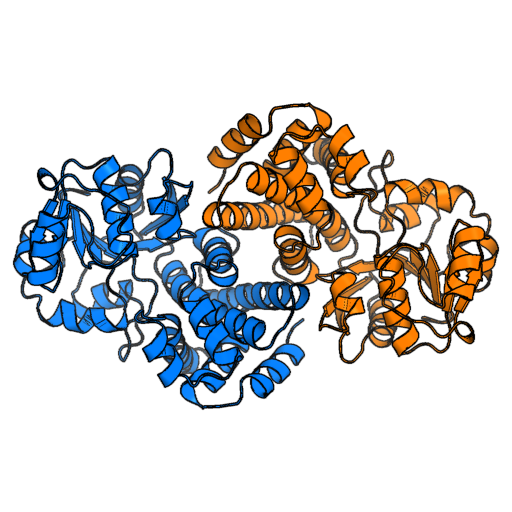56 285 GLY B N 1
ATOM 4841 C CA . GLY B 1 285 ? 13.391 -12.406 -3.574 1 97.56 285 GLY B CA 1
ATOM 4842 C C . GLY B 1 285 ? 14.906 -12.391 -3.475 1 97.56 285 GLY B C 1
ATOM 4843 O O . GLY B 1 285 ? 15.555 -11.508 -4.031 1 97.56 285 GLY B O 1
ATOM 4844 N N . TYR B 1 286 ? 15.445 -13.328 -2.68 1 97.5 286 TYR B N 1
ATOM 4845 C CA . TYR B 1 286 ? 16.891 -13.438 -2.564 1 97.5 286 TYR B CA 1
ATOM 4846 C C . TYR B 1 286 ? 17.531 -13.672 -3.928 1 97.5 286 TYR B C 1
ATOM 4848 O O . TYR B 1 286 ? 18.469 -12.961 -4.316 1 97.5 286 TYR B O 1
ATOM 4856 N N . TYR B 1 287 ? 17.016 -14.594 -4.668 1 96.75 287 TYR B N 1
ATOM 4857 C CA . TYR B 1 287 ? 17.547 -14.922 -5.984 1 96.75 287 TYR B CA 1
ATOM 4858 C C . TYR B 1 287 ? 17.172 -13.852 -7.004 1 96.75 287 TYR B C 1
ATOM 4860 O O . TYR B 1 287 ? 17.984 -13.484 -7.859 1 96.75 287 TYR B O 1
ATOM 4868 N N . GLY B 1 288 ? 15.945 -13.359 -6.875 1 97.88 288 GLY B N 1
ATOM 4869 C CA . GLY B 1 288 ? 15.492 -12.305 -7.766 1 97.88 288 GLY B CA 1
ATOM 4870 C C . GLY B 1 288 ? 16.344 -11.055 -7.691 1 97.88 288 GLY B C 1
ATOM 4871 O O . GLY B 1 288 ? 16.578 -10.391 -8.703 1 97.88 288 GLY B O 1
ATOM 4872 N N . THR B 1 289 ? 16.828 -10.742 -6.492 1 98.56 289 THR B N 1
ATOM 4873 C CA . THR B 1 289 ? 17.656 -9.555 -6.289 1 98.56 289 THR B CA 1
ATOM 4874 C C . THR B 1 289 ? 18.922 -9.617 -7.152 1 98.56 289 THR B C 1
ATOM 4876 O O . THR B 1 289 ? 19.219 -8.672 -7.875 1 98.56 289 THR B O 1
ATOM 4879 N N . LYS B 1 290 ? 19.562 -10.711 -7.086 1 98.25 290 LYS B N 1
ATOM 4880 C CA . LYS B 1 290 ? 20.797 -10.875 -7.859 1 98.25 290 LYS B CA 1
ATOM 4881 C C . LYS B 1 290 ? 20.5 -10.859 -9.359 1 98.25 290 LYS B C 1
ATOM 4883 O O . LYS B 1 290 ? 21.203 -10.195 -10.125 1 98.25 290 LYS B O 1
ATOM 4888 N N . CYS B 1 291 ? 19.516 -11.586 -9.758 1 98.25 291 CYS B N 1
ATOM 4889 C CA . CYS B 1 291 ? 19.188 -11.711 -11.172 1 98.25 291 CYS B CA 1
ATOM 4890 C C . CYS B 1 291 ? 18.812 -10.352 -11.766 1 98.25 291 CYS B C 1
ATOM 4892 O O . CYS B 1 291 ? 19.297 -9.992 -12.844 1 98.25 291 CYS B O 1
ATOM 4894 N N . ILE B 1 292 ? 17.969 -9.562 -11.094 1 98.62 292 ILE B N 1
ATOM 4895 C CA . ILE B 1 292 ? 17.547 -8.266 -11.609 1 98.62 292 ILE B CA 1
ATOM 4896 C C . ILE B 1 292 ? 18.734 -7.309 -11.625 1 98.62 292 ILE B C 1
ATOM 4898 O O . ILE B 1 292 ? 18.859 -6.484 -12.531 1 98.62 292 ILE B O 1
ATOM 4902 N N . LYS B 1 293 ? 19.547 -7.398 -10.578 1 98.5 293 LYS B N 1
ATOM 4903 C CA . LYS B 1 293 ? 20.766 -6.59 -10.555 1 98.5 293 LYS B CA 1
ATOM 4904 C C . LYS B 1 293 ? 21.609 -6.844 -11.797 1 98.5 293 LYS B C 1
ATOM 4906 O O . LYS B 1 293 ? 22.094 -5.902 -12.43 1 98.5 293 LYS B O 1
ATOM 4911 N N . GLU B 1 294 ? 21.797 -8.078 -12.125 1 98.31 294 GLU B N 1
ATOM 4912 C CA . GLU B 1 294 ? 22.594 -8.461 -13.281 1 98.31 294 GLU B CA 1
ATOM 4913 C C . GLU B 1 294 ? 21.922 -8.008 -14.586 1 98.31 294 GLU B C 1
ATOM 4915 O O . GLU B 1 294 ? 22.594 -7.508 -15.492 1 98.31 294 GLU B O 1
ATOM 4920 N N . ILE B 1 295 ? 20.641 -8.172 -14.688 1 98.06 295 ILE B N 1
ATOM 4921 C CA . ILE B 1 295 ? 19.906 -7.719 -15.859 1 98.06 295 ILE B CA 1
ATOM 4922 C C . ILE B 1 295 ? 20.047 -6.203 -16.016 1 98.06 295 ILE B C 1
ATOM 4924 O O . ILE B 1 295 ? 20.25 -5.703 -17.125 1 98.06 295 ILE B O 1
ATOM 4928 N N . ASN B 1 296 ? 19.938 -5.477 -14.898 1 98.31 296 ASN B N 1
ATOM 4929 C CA . ASN B 1 296 ? 19.922 -4.016 -14.906 1 98.31 296 ASN B CA 1
ATOM 4930 C C . ASN B 1 296 ? 21.297 -3.447 -15.211 1 98.31 296 ASN B C 1
ATOM 4932 O O . ASN B 1 296 ? 21.438 -2.252 -15.477 1 98.31 296 ASN B O 1
ATOM 4936 N N . LYS B 1 297 ? 22.344 -4.289 -15.148 1 96.94 297 LYS B N 1
ATOM 4937 C CA . LYS B 1 297 ? 23.656 -3.85 -15.594 1 96.94 297 LYS B CA 1
ATOM 4938 C C . LYS B 1 297 ? 23.625 -3.42 -17.062 1 96.94 297 LYS B C 1
ATOM 4940 O O . LYS B 1 297 ? 24.391 -2.553 -17.469 1 96.94 297 LYS B O 1
ATOM 4945 N N . HIS B 1 298 ? 22.703 -3.957 -17.75 1 96.56 298 HIS B N 1
ATOM 4946 C CA . HIS B 1 298 ? 22.609 -3.672 -19.172 1 96.56 298 HIS B CA 1
ATOM 4947 C C . HIS B 1 298 ? 21.625 -2.539 -19.453 1 96.56 298 HIS B C 1
ATOM 4949 O O . HIS B 1 298 ? 21.703 -1.886 -20.5 1 96.56 298 HIS B O 1
ATOM 4955 N N . HIS B 1 299 ? 20.719 -2.383 -18.609 1 97.56 299 HIS B N 1
ATOM 4956 C CA . HIS B 1 299 ? 19.672 -1.405 -18.859 1 97.56 299 HIS B CA 1
ATOM 4957 C C . HIS B 1 299 ? 19.938 -0.098 -18.125 1 97.56 299 HIS B C 1
ATOM 4959 O O . HIS B 1 299 ? 19.453 0.959 -18.516 1 97.56 299 HIS B O 1
ATOM 4965 N N . HIS B 1 300 ? 20.641 -0.103 -16.922 1 97.88 300 HIS B N 1
ATOM 4966 C CA . HIS B 1 300 ? 21.094 1.048 -16.156 1 97.88 300 HIS B CA 1
ATOM 4967 C C . HIS B 1 300 ? 19.906 1.854 -15.625 1 97.88 300 HIS B C 1
ATOM 4969 O O . HIS B 1 300 ? 19.906 3.086 -15.703 1 97.88 300 HIS B O 1
ATOM 4975 N N . VAL B 1 301 ? 18.891 1.19 -15.312 1 98.56 301 VAL B N 1
ATOM 4976 C CA . VAL B 1 301 ? 17.734 1.835 -14.672 1 98.56 301 VAL B CA 1
ATOM 4977 C C . VAL B 1 301 ? 18.109 2.248 -13.25 1 98.56 301 VAL B C 1
ATOM 4979 O O . VAL B 1 301 ? 18.828 1.53 -12.555 1 98.56 301 VAL B O 1
ATOM 4982 N N . ASN B 1 302 ? 17.688 3.457 -12.766 1 97.88 302 ASN B N 1
ATOM 4983 C CA . ASN B 1 302 ? 17.859 3.887 -11.383 1 97.88 302 ASN B CA 1
ATOM 4984 C C . ASN B 1 302 ? 16.969 3.102 -10.43 1 97.88 302 ASN B C 1
ATOM 4986 O O . ASN B 1 302 ? 15.766 3.367 -10.344 1 97.88 302 ASN B O 1
ATOM 4990 N N . MET B 1 303 ? 17.562 2.135 -9.727 1 98.19 303 MET B N 1
ATOM 4991 C CA . MET B 1 303 ? 16.812 1.271 -8.812 1 98.19 303 MET B CA 1
ATOM 4992 C C . MET B 1 303 ? 17.469 1.23 -7.438 1 98.19 303 MET B C 1
ATOM 4994 O O . MET B 1 303 ? 18.016 0.2 -7.035 1 98.19 303 MET B O 1
ATOM 4998 N N . PRO B 1 304 ? 17.375 2.322 -6.664 1 98.12 304 PRO B N 1
ATOM 4999 C CA . PRO B 1 304 ? 18.062 2.428 -5.379 1 98.12 304 PRO B CA 1
ATOM 5000 C C . PRO B 1 304 ? 17.625 1.356 -4.383 1 98.12 304 PRO B C 1
ATOM 5002 O O . PRO B 1 304 ? 18.438 0.9 -3.568 1 98.12 304 PRO B O 1
ATOM 5005 N N . ILE B 1 305 ? 16.406 0.979 -4.371 1 98.69 305 ILE B N 1
ATOM 5006 C CA . ILE B 1 305 ? 15.945 -0.034 -3.426 1 98.69 305 ILE B CA 1
ATOM 5007 C C . ILE B 1 305 ? 16.562 -1.385 -3.775 1 98.69 305 ILE B C 1
ATOM 5009 O O . ILE B 1 305 ? 17.047 -2.096 -2.895 1 98.69 305 ILE B O 1
ATOM 5013 N N . LEU B 1 306 ? 16.531 -1.745 -5.105 1 98.75 306 LEU B N 1
ATOM 5014 C CA . LEU B 1 306 ? 17.188 -2.967 -5.551 1 98.75 306 LEU B CA 1
ATOM 5015 C C . LEU B 1 306 ? 18.656 -2.969 -5.145 1 98.75 306 LEU B C 1
ATOM 5017 O O . LEU B 1 306 ? 19.172 -3.979 -4.656 1 98.75 306 LEU B O 1
ATOM 5021 N N . ASP B 1 307 ? 19.312 -1.868 -5.344 1 98.25 307 ASP B N 1
ATOM 5022 C CA . ASP B 1 307 ? 20.719 -1.746 -5.02 1 98.25 307 ASP B CA 1
ATOM 5023 C C . ASP B 1 307 ? 20.969 -1.96 -3.527 1 98.25 307 ASP B C 1
ATOM 5025 O O . ASP B 1 307 ? 21.906 -2.652 -3.139 1 98.25 307 ASP B O 1
ATOM 5029 N N . ALA B 1 308 ? 20.141 -1.346 -2.715 1 98.56 308 ALA B N 1
ATOM 5030 C CA . ALA B 1 308 ? 20.281 -1.482 -1.269 1 98.56 308 ALA B CA 1
ATOM 5031 C C . ALA B 1 308 ? 20.125 -2.938 -0.835 1 98.56 308 ALA B C 1
ATOM 5033 O O . ALA B 1 308 ? 20.906 -3.447 -0.039 1 98.56 308 ALA B O 1
ATOM 5034 N N . VAL B 1 309 ? 19.109 -3.615 -1.359 1 98.81 309 VAL B N 1
ATOM 5035 C CA . VAL B 1 309 ? 18.859 -5.004 -0.999 1 98.81 309 VAL B CA 1
ATOM 5036 C C . VAL B 1 309 ? 20.016 -5.883 -1.478 1 98.81 309 VAL B C 1
ATOM 5038 O O . VAL B 1 309 ? 20.469 -6.773 -0.752 1 98.81 309 VAL B O 1
ATOM 5041 N N . TYR B 1 310 ? 20.484 -5.633 -2.691 1 98.75 310 TYR B N 1
ATOM 5042 C CA . TYR B 1 310 ? 21.609 -6.383 -3.225 1 98.75 310 TYR B CA 1
ATOM 5043 C C . TYR B 1 310 ? 22.844 -6.223 -2.336 1 98.75 310 TYR B C 1
ATOM 5045 O O . TYR B 1 310 ? 23.5 -7.207 -2.004 1 98.75 310 TYR B O 1
ATOM 5053 N N . ASN B 1 311 ? 23.156 -5.02 -1.963 1 98.69 311 ASN B N 1
ATOM 5054 C CA . ASN B 1 311 ? 24.312 -4.73 -1.135 1 98.69 311 ASN B CA 1
ATOM 5055 C C . ASN B 1 311 ? 24.234 -5.438 0.217 1 98.69 311 ASN B C 1
ATOM 5057 O O . ASN B 1 311 ? 25.234 -5.934 0.726 1 98.69 311 ASN B O 1
ATOM 5061 N N . ILE B 1 312 ? 23.047 -5.473 0.789 1 98.75 312 ILE B N 1
ATOM 5062 C CA . ILE B 1 312 ? 22.844 -6.105 2.088 1 98.75 312 ILE B CA 1
ATOM 5063 C C . ILE B 1 312 ? 22.984 -7.621 1.948 1 98.75 312 ILE B C 1
ATOM 5065 O O . ILE B 1 312 ? 23.688 -8.266 2.723 1 98.75 312 ILE B O 1
ATOM 5069 N N . LEU B 1 313 ? 22.375 -8.211 0.926 1 98.5 313 LEU B N 1
ATOM 5070 C CA . LEU B 1 313 ? 22.25 -9.656 0.826 1 98.5 313 LEU B CA 1
ATOM 5071 C C . LEU B 1 313 ? 23.531 -10.273 0.263 1 98.5 313 LEU B C 1
ATOM 5073 O O . LEU B 1 313 ? 23.922 -11.375 0.667 1 98.5 313 LEU B O 1
ATOM 5077 N N . TYR B 1 314 ? 24.172 -9.594 -0.682 1 98.25 314 TYR B N 1
ATOM 5078 C CA . TYR B 1 314 ? 25.234 -10.25 -1.439 1 98.25 314 TYR B CA 1
ATOM 5079 C C . TYR B 1 314 ? 26.578 -9.602 -1.162 1 98.25 314 TYR B C 1
ATOM 5081 O O . TYR B 1 314 ? 27.625 -10.242 -1.318 1 98.25 314 TYR B O 1
ATOM 5089 N N . GLU B 1 315 ? 26.547 -8.344 -0.717 1 97.94 315 GLU B N 1
ATOM 5090 C CA . GLU B 1 315 ? 27.812 -7.66 -0.449 1 97.94 315 GLU B CA 1
ATOM 5091 C C . GLU B 1 315 ? 28.047 -7.523 1.051 1 97.94 315 GLU B C 1
ATOM 5093 O O . GLU B 1 315 ? 29.031 -6.906 1.471 1 97.94 315 GLU B O 1
ATOM 5098 N N . ARG B 1 316 ? 27.172 -8 1.871 1 95.69 316 ARG B N 1
ATOM 5099 C CA . ARG B 1 316 ? 27.297 -8.094 3.322 1 95.69 316 ARG B CA 1
ATOM 5100 C C . ARG B 1 316 ? 27.438 -6.707 3.945 1 95.69 316 ARG B C 1
ATOM 5102 O O . ARG B 1 316 ? 28.188 -6.527 4.91 1 95.69 316 ARG B O 1
ATOM 5109 N N . ILE B 1 317 ? 26.859 -5.746 3.242 1 97.12 317 ILE B N 1
ATOM 5110 C CA . ILE B 1 317 ? 26.797 -4.418 3.85 1 97.12 317 ILE B CA 1
ATOM 5111 C C . ILE B 1 317 ? 25.734 -4.398 4.949 1 97.12 317 ILE B C 1
ATOM 5113 O O . ILE B 1 317 ? 24.703 -5.043 4.828 1 97.12 317 ILE B O 1
ATOM 5117 N N . SER B 1 318 ? 26.078 -3.65 6 1 97.62 318 SER B N 1
ATOM 5118 C CA . SER B 1 318 ? 25.156 -3.549 7.133 1 97.62 318 SER B CA 1
ATOM 5119 C C . SER B 1 318 ? 23.812 -3 6.695 1 97.62 318 SER B C 1
ATOM 5121 O O . SER B 1 318 ? 23.734 -1.97 6.023 1 97.62 318 SER B O 1
ATOM 5123 N N . PRO B 1 319 ? 22.734 -3.721 7.137 1 98.25 319 PRO B N 1
ATOM 5124 C CA . PRO B 1 319 ? 21.406 -3.191 6.832 1 98.25 319 PRO B CA 1
ATOM 5125 C C . PRO B 1 319 ? 21.203 -1.767 7.34 1 98.25 319 PRO B C 1
ATOM 5127 O O . PRO B 1 319 ? 20.625 -0.934 6.641 1 98.25 319 PRO B O 1
ATOM 5130 N N . MET B 1 320 ? 21.672 -1.497 8.508 1 97.25 320 MET B N 1
ATOM 5131 C CA . MET B 1 320 ? 21.516 -0.177 9.109 1 97.25 320 MET B CA 1
ATOM 5132 C C . MET B 1 320 ? 22.141 0.901 8.234 1 97.25 320 MET B C 1
ATOM 5134 O O . MET B 1 320 ? 21.531 1.957 8.016 1 97.25 320 MET B O 1
ATOM 5138 N N . ILE B 1 321 ? 23.297 0.654 7.703 1 96.38 321 ILE B N 1
ATOM 5139 C CA . ILE B 1 321 ? 24.031 1.61 6.887 1 96.38 321 ILE B CA 1
ATOM 5140 C C . ILE B 1 321 ? 23.328 1.79 5.543 1 96.38 321 ILE B C 1
ATOM 5142 O O . ILE B 1 321 ? 23.078 2.918 5.109 1 96.38 321 ILE B O 1
ATOM 5146 N N . GLU B 1 322 ? 23.016 0.694 4.918 1 96.5 322 GLU B N 1
ATOM 5147 C CA . GLU B 1 322 ? 22.438 0.728 3.576 1 96.5 322 GLU B CA 1
ATOM 5148 C C . GLU B 1 322 ? 21.078 1.407 3.582 1 96.5 322 GLU B C 1
ATOM 5150 O O . GLU B 1 322 ? 20.734 2.146 2.654 1 96.5 322 GLU B O 1
ATOM 5155 N N . ILE B 1 323 ? 20.266 1.077 4.625 1 96.94 323 ILE B N 1
ATOM 5156 C CA . ILE B 1 323 ? 18.922 1.646 4.688 1 96.94 323 ILE B CA 1
ATOM 5157 C C . ILE B 1 323 ? 19.016 3.143 4.973 1 96.94 323 ILE B C 1
ATOM 5159 O O . ILE B 1 323 ? 18.234 3.93 4.434 1 96.94 323 ILE B O 1
ATOM 5163 N N . LYS B 1 324 ? 19.922 3.562 5.797 1 94 324 LYS B N 1
ATOM 5164 C CA . LYS B 1 324 ? 20.109 4.988 6.059 1 94 324 LYS B CA 1
ATOM 5165 C C . LYS B 1 324 ? 20.422 5.742 4.77 1 94 324 LYS B C 1
ATOM 5167 O O . LYS B 1 324 ? 19.875 6.816 4.523 1 94 324 LYS B O 1
ATOM 5172 N N . LEU B 1 325 ? 21.266 5.176 3.922 1 93.5 325 LEU B N 1
ATOM 5173 C CA . LEU B 1 325 ? 21.594 5.777 2.637 1 93.5 325 LEU B CA 1
ATOM 5174 C C . LEU B 1 325 ? 20.375 5.859 1.732 1 93.5 325 LEU B C 1
ATOM 5176 O O . LEU B 1 325 ? 20.188 6.852 1.024 1 93.5 325 LEU B O 1
ATOM 5180 N N . LEU B 1 326 ? 19.609 4.852 1.778 1 93.44 326 LEU B N 1
ATOM 5181 C CA . LEU B 1 326 ? 18.391 4.773 0.961 1 93.44 326 LEU B CA 1
ATOM 5182 C C . LEU B 1 326 ? 17.406 5.859 1.363 1 93.44 326 LEU B C 1
ATOM 5184 O O . LEU B 1 326 ? 16.75 6.457 0.505 1 93.44 326 LEU B O 1
ATOM 5188 N N . THR B 1 327 ? 17.25 6.109 2.658 1 90.12 327 THR B N 1
ATOM 5189 C CA . THR B 1 327 ? 16.297 7.094 3.172 1 90.12 327 THR B CA 1
ATOM 5190 C C . THR B 1 327 ? 16.625 8.484 2.646 1 90.12 327 THR B C 1
ATOM 5192 O O . THR B 1 327 ? 15.727 9.305 2.426 1 90.12 327 THR B O 1
ATOM 5195 N N . ASP B 1 328 ? 17.828 8.719 2.355 1 84.81 328 ASP B N 1
ATOM 5196 C CA . ASP B 1 328 ? 18.25 10.031 1.879 1 84.81 328 ASP B CA 1
ATOM 5197 C C . ASP B 1 328 ? 17.875 10.234 0.415 1 84.81 328 ASP B C 1
ATOM 5199 O O . ASP B 1 328 ? 17.828 11.367 -0.064 1 84.81 328 ASP B O 1
ATOM 5203 N N . SER B 1 329 ? 17.516 9.125 -0.169 1 81 329 SER B N 1
ATOM 5204 C CA . SER B 1 329 ? 17.188 9.211 -1.588 1 81 329 SER B CA 1
ATOM 5205 C C . SER B 1 329 ? 15.672 9.273 -1.798 1 81 329 SER B C 1
ATOM 5207 O O . SER B 1 329 ? 15.203 9.562 -2.902 1 81 329 SER B O 1
ATOM 5209 N N . PHE B 1 330 ? 14.945 9.047 -0.717 1 83.19 330 PHE B N 1
ATOM 5210 C CA . PHE B 1 330 ? 13.492 8.977 -0.864 1 83.19 330 PHE B CA 1
ATOM 5211 C C . PHE B 1 330 ? 12.883 10.367 -0.881 1 83.19 330 PHE B C 1
ATOM 5213 O O . PHE B 1 330 ? 13.398 11.289 -0.241 1 83.19 330 PHE B O 1
ATOM 5220 N N . ARG B 1 331 ? 11.93 10.523 -1.842 1 69 331 ARG B N 1
ATOM 5221 C CA . ARG B 1 331 ? 11.156 11.766 -1.928 1 69 331 ARG B CA 1
ATOM 5222 C C . ARG B 1 331 ? 9.672 11.5 -1.701 1 69 331 ARG B C 1
ATOM 5224 O O . ARG B 1 331 ? 9.148 10.453 -2.104 1 69 331 ARG B O 1
#

InterPro domains:
  IPR006109 Glycerol-3-phosphate dehydrogenase, NAD-dependent, C-terminal [PF07479] (183-320)
  IPR006168 Glycerol-3-phosphate dehydrogenase, NAD-dependent [PIRSF000114] (4-327)
  IPR006168 Glycerol-3-phosphate dehydrogenase, NAD-dependent [PR00077] (9-26)
  IPR006168 Glycerol-3-phosphate dehydrogenase, NAD-dependent [PR00077] (60-87)
  IPR006168 Glycerol-3-phosphate dehydrogenase, NAD-dependent [PR00077] (136-156)
  IPR006168 Glycerol-3-phosphate dehydrogenase, NAD-dependent [PR00077] (176-200)
  IPR006168 Glycerol-3-phosphate dehydrogenase, NAD-dependent [PR00077] (201-225)
  IPR006168 Glycerol-3-phosphate dehydrogenase, NAD-dependent [PR00077] (241-258)
  IPR006168 Glycerol-3-phosphate dehydrogenase, NAD-dependent [PS00957] (191-212)
  IPR008927 6-phosphogluconate dehydrogenase-like, C-terminal domain superfamily [SSF48179] (182-328)
  IPR011128 Glycerol-3-phosphate dehydrogenase, NAD-dependent, N-terminal [PF01210] (6-163)
  IPR013328 6-phosphogluconate dehydrogenase, domain 2 [G3DSA:1.10.1040.10] (187-328)
  IPR036291 NAD(P)-binding domain superfamily [SSF51735] (5-183)